Protein AF-A0A5N5SLP3-F1 (afdb_monomer)

Nearest PDB structures (foldseek):
  7sly-assembly1_A  TM=7.002E-01  e=1.272E-18  Homo sapiens
  4cyy-assembly1_A  TM=6.727E-01  e=1.001E-18  Homo sapiens
  9izl-assembly2_B  TM=6.687E-01  e=7.426E-19  Homo sapiens
  8jvs-assembly1_A-2  TM=3.246E-01  e=4.629E+00  synthetic construct

InterPro domains:
  IPR036526 Carbon-nitrogen hydrolase superfamily [G3DSA:3.60.110.10] (19-174)
  IPR036526 Carbon-nitrogen hydrolase superfamily [G3DSA:3.60.110.10] (175-281)
  IPR036526 Carbon-nitrogen hydrolase superfamily [SSF56317] (85-242)
  IPR040154 Biotinidase/VNN family [PTHR10609] (179-376)

Sequence (377 aa):
MAVKGNLLFILIICLVNYVVSIEAVNVVEETVTYVGAVIEYEPYNIWDDEGKGYGVLQKNIEAVSSAARIAKLQFFTYTTYVPDPSDLVVPCNTSEANPNIEGLKLLSCVAKQESIYLVVNLLEAHPCSEETISSAPWSEYKIYDEDVNCPDSGFYFHNTETVLDRTGAVIARSVSGNICFDIGFEDPAYNNVRNRGIKNVISSTAWVDYLPFNTADLTQDGWSRGLKVNLLISGYHLPEEAKMGSGIYRQQFDEPPVYVYDKDSGNVLLVAEVKTTIETTQRPQTAKHTKVKKIQDKRIHLNTEEEEEEERVHVVFHERLQDYTSSSLLSGDEGDIFTVDVCGVDNFCCNLKYQYTGNLTYMLIALKGQFEVGGRY

Secondary structure (DSSP, 8-state):
---------------------------EEEEEEEEEEEEEB----PPPTTSS-HHHHHHHHHHHHHHH-TT------S-B----GGGT--GGG-----GGGHHHHHHHHHHHHHT--EEEEEEEEEE-SHHHHHT-SSTGGGGPPPPTT--TTSEEEEEEEEEE-TTS-EEEEETTSS-GGGGGSIIIIIHHHHTT---EEEEEE----EETTB-HHHHHHHHHHHHT-EEEEEEB-BGGGTB--EEEE-SSTTS--EEE--TT--SEEEEEEEEEEEEESS------------PPPEEEE---S-----------EE--GGGSEEEEPPP-STT-EEEEEEE-GGG-EEEEEEE--SS---EEEE--S---SSS--

Radius of gyration: 26.66 Å; Cα contacts (8 Å, |Δi|>4): 725; chains: 1; bounding box: 86×68×76 Å

Foldseek 3Di:
DDDDDDDDDDDPPPPPPPPPPPPPLPWDKDKDKDKDKAKAAAFDPDADPVGDRFVRVQVRVQLVCLVLDVPDDTAGAQEAADDDLVVQDQLLPDPDPPRRCVSLNVQLVSLQVVLHKDKDWGWYWQFQAPVRLVSDDDPVSVPDDHDPPQDPVRTDIAGWIWIAGNNSTTNDTPSQACEACNLVDCPPNVCCCPVVVAAEHEYEHQAAAAPDQGQQANSQLVSCQVSLHWYFYYWYQDLVRRTDKGWTHASDPPDHIFMDDDNPQHMKMKMAMYMDIDTDSDDPDPDPCPPPPHDDIDIDRSDDDCDPDDPGHRDHHYDDCVQWFKDKDDADDAPDWDKDWTADPPRDIDIDIDGDDDDDIDMDTDDDDWDADPHTD

Solvent-accessible surface area (backbone atoms only — not comparable to full-atom values): 22088 Å² total; per-residue (Å²): 132,82,84,87,88,77,93,76,86,79,79,79,76,80,82,71,86,73,78,72,80,74,72,80,74,68,66,39,79,44,81,46,75,48,79,48,73,37,44,26,34,45,61,47,77,67,67,54,96,85,75,77,34,66,59,20,58,28,46,31,48,38,48,59,30,50,75,74,21,99,72,67,75,89,60,57,68,84,40,26,66,78,64,62,33,90,72,49,50,38,50,53,74,57,86,79,79,64,62,43,37,50,50,56,21,49,54,14,39,45,16,31,74,72,55,32,74,42,78,46,79,41,43,30,46,46,57,30,29,71,72,41,26,72,69,43,91,55,74,74,53,69,72,63,76,71,46,94,79,48,45,98,82,22,42,50,78,37,70,23,43,34,32,29,32,41,76,8,22,32,69,40,68,23,73,72,43,47,48,47,70,27,71,81,33,60,73,48,34,46,42,42,38,73,77,66,63,49,53,71,47,69,36,45,31,76,47,67,28,28,42,92,77,39,36,41,59,59,42,52,43,49,49,15,51,74,72,51,19,28,32,39,31,26,14,34,37,39,24,74,72,17,14,47,32,21,33,42,25,44,42,47,90,90,49,79,61,52,67,53,78,56,75,86,55,50,28,29,42,36,37,38,67,45,78,48,75,44,84,32,77,63,77,83,67,82,70,78,82,66,82,72,77,79,65,75,70,43,79,41,73,64,71,88,70,91,66,80,86,69,86,76,54,67,42,68,45,72,64,68,71,83,79,37,37,69,44,74,54,78,79,66,59,83,78,46,77,47,73,53,78,27,65,31,54,96,72,45,64,39,76,49,76,48,62,39,80,89,88,78,90,52,65,52,64,18,79,66,79,76,52,73,70,100,64,76,82

Structure (mmCIF, N/CA/C/O backbone):
data_AF-A0A5N5SLP3-F1
#
_entry.id   AF-A0A5N5SLP3-F1
#
loop_
_atom_site.group_PDB
_atom_site.id
_atom_site.type_symbol
_atom_site.label_atom_id
_atom_site.label_alt_id
_atom_site.label_comp_id
_atom_site.label_asym_id
_atom_site.label_entity_id
_atom_site.label_seq_id
_atom_site.pdbx_PDB_ins_code
_atom_site.Cartn_x
_atom_site.Cartn_y
_atom_site.Cartn_z
_atom_site.occupancy
_atom_site.B_iso_or_equiv
_atom_site.auth_seq_id
_atom_site.auth_comp_id
_atom_site.auth_asym_id
_atom_site.auth_atom_id
_atom_site.pdbx_PDB_model_num
ATOM 1 N N . MET A 1 1 ? 60.926 -23.860 32.525 1.00 28.72 1 MET A N 1
ATOM 2 C CA . MET A 1 1 ? 60.280 -25.195 32.479 1.00 28.72 1 MET A CA 1
ATOM 3 C C . MET A 1 1 ? 58.995 -25.129 33.292 1.00 28.72 1 MET A C 1
ATOM 5 O O . MET A 1 1 ? 59.047 -24.461 34.311 1.00 28.72 1 MET A O 1
ATOM 9 N N . ALA A 1 2 ? 57.915 -25.793 32.844 1.00 30.50 2 ALA A N 1
ATOM 10 C CA . ALA A 1 2 ? 56.568 -25.858 33.460 1.00 30.50 2 ALA A CA 1
ATOM 11 C C . ALA A 1 2 ? 55.883 -24.481 33.709 1.00 30.50 2 ALA A C 1
ATOM 13 O O . ALA A 1 2 ? 56.314 -23.710 34.552 1.00 30.50 2 ALA A O 1
ATOM 14 N N . VAL A 1 3 ? 54.917 -24.015 32.899 1.00 28.92 3 VAL A N 1
ATOM 15 C CA . VAL A 1 3 ? 53.513 -24.491 32.747 1.00 28.92 3 VAL A CA 1
ATOM 16 C C . VAL A 1 3 ? 52.740 -24.352 34.069 1.00 28.92 3 VAL A C 1
ATOM 18 O O . VAL A 1 3 ? 52.878 -25.174 34.963 1.00 28.92 3 VAL A O 1
ATOM 21 N N . LYS A 1 4 ? 52.082 -23.203 34.287 1.00 30.64 4 LYS A N 1
ATOM 22 C CA . LYS A 1 4 ? 50.626 -22.991 34.088 1.00 30.64 4 LYS A CA 1
ATOM 23 C C . LYS A 1 4 ? 49.744 -24.036 34.787 1.00 30.64 4 LYS A C 1
ATOM 25 O O . LYS A 1 4 ? 49.480 -25.095 34.230 1.00 30.64 4 LYS A O 1
ATOM 30 N N . GLY A 1 5 ? 49.172 -23.651 35.926 1.00 28.27 5 GLY A N 1
ATOM 31 C CA . GLY A 1 5 ? 47.859 -24.138 36.342 1.00 28.27 5 GLY A CA 1
ATOM 32 C C . GLY A 1 5 ? 46.793 -23.127 35.920 1.00 28.27 5 GLY A C 1
ATOM 33 O O . GLY A 1 5 ? 46.961 -21.937 36.166 1.00 28.27 5 GLY A O 1
ATOM 34 N N . ASN A 1 6 ? 45.722 -23.592 35.283 1.00 31.41 6 ASN A N 1
ATOM 35 C CA . ASN A 1 6 ? 44.429 -22.911 35.263 1.00 31.41 6 ASN A CA 1
ATOM 36 C C . ASN A 1 6 ? 43.346 -23.989 35.196 1.00 31.41 6 ASN A C 1
ATOM 38 O O . ASN A 1 6 ? 43.436 -24.915 34.389 1.00 31.41 6 ASN A O 1
ATOM 42 N N . LEU A 1 7 ? 42.364 -23.885 36.087 1.00 28.31 7 LEU A N 1
ATOM 43 C CA . LEU A 1 7 ? 41.260 -24.830 36.209 1.00 28.31 7 LEU A CA 1
ATOM 44 C C . LEU A 1 7 ? 40.373 -24.759 34.958 1.00 28.31 7 LEU A C 1
ATOM 46 O O . LEU A 1 7 ? 39.905 -23.680 34.603 1.00 28.31 7 LEU A O 1
ATOM 50 N N . LEU A 1 8 ? 40.087 -25.904 34.339 1.00 25.11 8 LEU A N 1
ATOM 51 C CA . LEU A 1 8 ? 39.000 -26.036 33.373 1.00 25.11 8 LEU A CA 1
ATOM 52 C C . LEU A 1 8 ? 38.146 -27.242 33.769 1.00 25.11 8 LEU A C 1
ATOM 54 O O . LEU A 1 8 ? 38.516 -28.389 33.523 1.00 25.11 8 LEU A O 1
ATOM 58 N N . PHE A 1 9 ? 37.009 -26.977 34.411 1.00 26.77 9 PHE A N 1
ATOM 59 C CA . PHE A 1 9 ? 35.979 -27.991 34.609 1.00 26.77 9 PHE A CA 1
ATOM 60 C C . PHE A 1 9 ? 35.301 -28.256 33.263 1.00 26.77 9 PHE A C 1
ATOM 62 O O . PHE A 1 9 ? 34.569 -27.410 32.753 1.00 26.77 9 PHE A O 1
ATOM 69 N N . ILE A 1 10 ? 35.543 -29.434 32.688 1.00 26.55 10 ILE A N 1
ATOM 70 C CA . ILE A 1 10 ? 34.776 -29.915 31.540 1.00 26.55 10 ILE A CA 1
ATOM 71 C C . ILE A 1 10 ? 33.402 -30.336 32.061 1.00 26.55 10 ILE A C 1
ATOM 73 O O . ILE A 1 10 ? 33.272 -31.351 32.747 1.00 26.55 10 ILE A O 1
ATOM 77 N N . LEU A 1 11 ? 32.378 -29.546 31.739 1.00 23.11 11 LEU A N 1
ATOM 78 C CA . LEU A 1 11 ? 30.991 -29.914 31.982 1.00 23.11 11 LEU A CA 1
ATOM 79 C C . LEU A 1 11 ? 30.617 -31.041 31.010 1.00 23.11 11 LEU A C 1
ATOM 81 O O . LEU A 1 11 ? 30.380 -30.803 29.826 1.00 23.11 11 LEU A O 1
ATOM 85 N N . ILE A 1 12 ? 30.592 -32.280 31.503 1.00 27.84 12 ILE A N 1
ATOM 86 C CA . ILE A 1 12 ? 30.100 -33.426 30.735 1.00 27.84 12 ILE A CA 1
ATOM 87 C C . ILE A 1 12 ? 28.585 -33.264 30.597 1.00 27.84 12 ILE A C 1
ATOM 89 O O . ILE A 1 12 ? 27.832 -33.541 31.529 1.00 27.84 12 ILE A O 1
ATOM 93 N N . ILE A 1 13 ? 28.139 -32.799 29.429 1.00 30.34 13 ILE A N 1
ATOM 94 C CA . ILE A 1 13 ? 26.721 -32.794 29.074 1.00 30.34 13 ILE A CA 1
ATOM 95 C C . ILE A 1 13 ? 26.278 -34.253 28.952 1.00 30.34 13 ILE A C 1
ATOM 97 O O . ILE A 1 13 ? 26.719 -34.976 28.056 1.00 30.34 13 ILE A O 1
ATOM 101 N N . CYS A 1 14 ? 25.397 -34.689 29.853 1.00 27.78 14 CYS A N 1
ATOM 102 C CA . CYS A 1 14 ? 24.702 -35.961 29.716 1.00 27.78 14 CYS A CA 1
ATOM 103 C C . CYS A 1 14 ? 23.853 -35.938 28.441 1.00 27.78 14 CYS A C 1
ATOM 105 O O . CYS A 1 14 ? 22.758 -35.374 28.429 1.00 27.78 14 CYS A O 1
ATOM 107 N N . LEU A 1 15 ? 24.341 -36.592 27.386 1.00 31.02 15 LEU A N 1
ATOM 108 C CA . LEU A 1 15 ? 23.548 -36.965 26.218 1.00 31.02 15 LEU A CA 1
ATOM 109 C C . LEU A 1 15 ? 22.507 -38.012 26.636 1.00 31.02 15 LEU A C 1
ATOM 111 O O . LEU A 1 15 ? 22.695 -39.218 26.475 1.00 31.02 15 LEU A O 1
ATOM 115 N N . VAL A 1 16 ? 21.400 -37.540 27.209 1.00 36.75 16 VAL A N 1
ATOM 116 C CA . VAL A 1 16 ? 20.191 -38.345 27.358 1.00 36.75 16 VAL A CA 1
ATOM 117 C C . VAL A 1 16 ? 19.650 -38.581 25.952 1.00 36.75 16 VAL A C 1
ATOM 119 O O . VAL A 1 16 ? 19.242 -37.637 25.280 1.00 36.75 16 VAL A O 1
ATOM 122 N N . ASN A 1 17 ? 19.657 -39.840 25.510 1.00 36.78 17 ASN A N 1
ATOM 123 C CA . ASN A 1 17 ? 19.089 -40.262 24.229 1.00 36.78 17 ASN A CA 1
ATOM 124 C C . ASN A 1 17 ? 17.556 -40.131 24.235 1.00 36.78 17 ASN A C 1
ATOM 126 O O . ASN A 1 17 ? 16.837 -41.128 24.275 1.00 36.78 17 ASN A O 1
ATOM 130 N N . TYR A 1 18 ? 17.051 -38.901 24.161 1.00 35.09 18 TYR A N 1
ATOM 131 C CA . TYR A 1 18 ? 15.711 -38.638 23.656 1.00 35.09 18 TYR A CA 1
ATOM 132 C C . TYR A 1 18 ? 15.788 -38.613 22.131 1.00 35.09 18 TYR A C 1
ATOM 134 O O . TYR A 1 18 ? 15.983 -37.569 21.510 1.00 35.09 18 TYR A O 1
ATOM 142 N N . VAL A 1 19 ? 15.636 -39.791 21.521 1.00 37.19 19 VAL A N 1
ATOM 143 C CA . VAL A 1 19 ? 15.261 -39.870 20.108 1.00 37.19 19 VAL A CA 1
ATOM 144 C C . VAL A 1 19 ? 13.811 -39.407 20.027 1.00 37.19 19 VAL A C 1
ATOM 146 O O . VAL A 1 19 ? 12.878 -40.203 20.111 1.00 37.19 19 VAL A O 1
ATOM 149 N N . VAL A 1 20 ? 13.621 -38.093 19.913 1.00 35.00 20 VAL A N 1
ATOM 150 C CA . VAL A 1 20 ? 12.373 -37.555 19.384 1.00 35.00 20 VAL A CA 1
ATOM 151 C C . VAL A 1 20 ? 12.306 -38.049 17.948 1.00 35.00 20 VAL A C 1
ATOM 153 O O . VAL A 1 20 ? 13.081 -37.607 17.100 1.00 35.00 20 VAL A O 1
ATOM 156 N N . SER A 1 21 ? 11.406 -38.993 17.682 1.00 36.91 21 SER A N 1
ATOM 157 C CA . SER A 1 21 ? 11.002 -39.300 16.316 1.00 36.91 21 SER A CA 1
ATOM 158 C C . SER A 1 21 ? 10.322 -38.057 15.759 1.00 36.91 21 SER A C 1
ATOM 160 O O . SER A 1 21 ? 9.119 -37.870 15.927 1.00 36.91 21 SER A O 1
ATOM 162 N N . ILE A 1 22 ? 11.109 -37.190 15.122 1.00 43.66 22 ILE A N 1
ATOM 163 C CA . ILE A 1 22 ? 10.586 -36.177 14.217 1.00 43.66 22 ILE A CA 1
ATOM 164 C C . ILE A 1 22 ? 10.045 -36.966 13.029 1.00 43.66 22 ILE A C 1
ATOM 166 O O . ILE A 1 22 ? 10.775 -37.283 12.088 1.00 43.66 22 ILE A O 1
ATOM 170 N N . GLU A 1 23 ? 8.772 -37.353 13.105 1.00 45.94 23 GLU A N 1
ATOM 171 C CA . GLU A 1 23 ? 8.042 -37.737 11.908 1.00 45.94 23 GLU A CA 1
ATOM 172 C C . GLU A 1 23 ? 8.144 -36.553 10.950 1.00 45.94 23 GLU A C 1
ATOM 174 O O . GLU A 1 23 ? 7.741 -35.437 11.281 1.00 45.94 23 GLU A O 1
ATOM 179 N N . ALA A 1 24 ? 8.744 -36.784 9.783 1.00 50.56 24 ALA A N 1
ATOM 180 C CA . ALA A 1 24 ? 8.789 -35.789 8.729 1.00 50.56 24 ALA A CA 1
ATOM 181 C C . ALA A 1 24 ? 7.351 -35.556 8.254 1.00 50.56 24 ALA A C 1
ATOM 183 O O . ALA A 1 24 ? 6.830 -36.286 7.405 1.00 50.56 24 ALA A O 1
ATOM 184 N N . VAL A 1 25 ? 6.691 -34.564 8.852 1.00 55.66 25 VAL A N 1
ATOM 185 C CA . VAL A 1 25 ? 5.395 -34.080 8.397 1.00 55.66 25 VAL A CA 1
ATOM 186 C C . VAL A 1 25 ? 5.626 -33.549 6.991 1.00 55.66 25 VAL A C 1
ATOM 188 O O . VAL A 1 25 ? 6.284 -32.529 6.807 1.00 55.66 25 VAL A O 1
ATOM 191 N N . ASN A 1 26 ? 5.142 -34.288 5.993 1.00 62.09 26 ASN A N 1
ATOM 192 C CA . ASN A 1 26 ? 5.226 -33.873 4.600 1.00 62.09 26 ASN A CA 1
ATOM 193 C C . ASN A 1 26 ? 4.318 -32.655 4.413 1.00 62.09 26 ASN A C 1
ATOM 195 O O . ASN A 1 26 ? 3.126 -32.809 4.146 1.00 62.09 26 ASN A O 1
ATOM 199 N N . VAL A 1 27 ? 4.887 -31.464 4.591 1.00 65.06 27 VAL A N 1
ATOM 200 C CA . VAL A 1 27 ? 4.259 -30.205 4.204 1.00 65.06 27 VAL A CA 1
ATOM 201 C C . VAL A 1 27 ? 4.141 -30.203 2.685 1.00 65.06 27 VAL A C 1
ATOM 203 O O . VAL A 1 27 ? 5.117 -30.448 1.974 1.00 65.06 27 VAL A O 1
ATOM 206 N N . VAL A 1 28 ? 2.931 -29.970 2.192 1.00 73.19 28 VAL A N 1
ATOM 207 C CA . VAL A 1 28 ? 2.634 -29.829 0.768 1.00 73.19 28 VAL A CA 1
ATOM 208 C C . VAL A 1 28 ? 2.159 -28.400 0.539 1.00 73.19 28 VAL A C 1
ATOM 210 O O . VAL A 1 28 ? 1.346 -27.892 1.308 1.00 73.19 28 VAL A O 1
ATOM 213 N N . GLU A 1 29 ? 2.655 -27.748 -0.511 1.00 76.25 29 GLU A N 1
ATOM 214 C CA . GLU A 1 29 ? 2.091 -26.477 -0.965 1.00 76.25 29 GLU A CA 1
ATOM 215 C C . GLU A 1 29 ? 0.786 -26.744 -1.726 1.00 76.25 29 GLU A C 1
ATOM 217 O O . GLU A 1 29 ? 0.772 -27.453 -2.737 1.00 76.25 29 GLU A O 1
ATOM 222 N N . GLU A 1 30 ? -0.318 -26.169 -1.254 1.00 81.94 30 GLU A N 1
ATOM 223 C CA . GLU A 1 30 ? -1.600 -26.169 -1.957 1.00 81.94 30 GLU A CA 1
ATOM 224 C C . GLU A 1 30 ? -1.844 -24.792 -2.585 1.00 81.94 30 GLU A C 1
ATOM 226 O O . GLU A 1 30 ? -1.810 -23.766 -1.903 1.00 81.94 30 GLU A O 1
ATOM 231 N N . THR A 1 31 ? -2.101 -24.758 -3.895 1.00 83.31 31 THR A N 1
ATOM 232 C CA . THR A 1 31 ? -2.515 -23.526 -4.577 1.00 83.31 31 THR A CA 1
ATOM 233 C C . THR A 1 31 ? -3.983 -23.253 -4.284 1.00 83.31 31 THR A C 1
ATOM 235 O O . THR A 1 31 ? -4.864 -23.973 -4.757 1.00 83.31 31 THR A O 1
ATOM 238 N N . VAL A 1 32 ? -4.243 -22.169 -3.563 1.00 86.75 32 VAL A N 1
ATOM 239 C CA . VAL A 1 32 ? -5.585 -21.663 -3.271 1.00 86.75 32 VAL A CA 1
ATOM 240 C C . VAL A 1 32 ? -5.855 -20.370 -4.034 1.00 86.75 32 VAL A C 1
ATOM 242 O O . VAL A 1 32 ? -4.977 -19.777 -4.667 1.00 86.75 32 VAL A O 1
ATOM 245 N N . THR A 1 33 ? -7.111 -19.941 -4.034 1.00 87.62 33 THR A N 1
ATOM 246 C CA . THR A 1 33 ? -7.562 -18.760 -4.770 1.00 87.62 33 THR A CA 1
ATOM 247 C C . THR A 1 33 ? -8.527 -17.962 -3.909 1.00 87.62 33 THR A C 1
ATOM 249 O O . THR A 1 33 ? -9.434 -18.533 -3.301 1.00 87.62 33 THR A O 1
ATOM 252 N N . TYR A 1 34 ? -8.330 -16.649 -3.860 1.00 88.19 34 TYR A N 1
ATOM 253 C CA . TYR A 1 34 ? -9.206 -15.703 -3.179 1.00 88.19 34 TYR A CA 1
ATOM 254 C C . TYR A 1 34 ? -9.589 -14.558 -4.121 1.00 88.19 34 TYR A C 1
ATOM 256 O O . TYR A 1 34 ? -9.006 -14.391 -5.191 1.00 88.19 34 TYR A O 1
ATOM 264 N N . VAL A 1 35 ? -10.597 -13.778 -3.734 1.00 88.88 35 VAL A N 1
ATOM 265 C CA . VAL A 1 35 ? -10.960 -12.542 -4.434 1.00 88.88 35 VAL A CA 1
ATOM 266 C C . VAL A 1 35 ? -10.339 -11.388 -3.664 1.00 88.88 35 VAL A C 1
ATOM 268 O O . VAL A 1 35 ? -10.653 -11.198 -2.490 1.00 88.88 35 VAL A O 1
ATOM 271 N N . GLY A 1 36 ? -9.433 -10.667 -4.313 1.00 89.44 36 GLY A N 1
ATOM 272 C CA . GLY A 1 36 ? -8.880 -9.417 -3.814 1.00 89.44 36 GLY A CA 1
ATOM 273 C C . GLY A 1 36 ? -9.710 -8.236 -4.300 1.00 89.44 36 GLY A C 1
ATOM 274 O O . GLY A 1 36 ? -10.233 -8.261 -5.418 1.00 89.44 36 GLY A O 1
ATOM 275 N N . ALA A 1 37 ? -9.800 -7.199 -3.477 1.00 89.31 37 ALA A N 1
ATOM 276 C CA . ALA A 1 37 ? -10.299 -5.899 -3.888 1.00 89.31 37 ALA A CA 1
ATOM 277 C C . ALA A 1 37 ? -9.436 -4.797 -3.266 1.00 89.31 37 ALA A C 1
ATOM 279 O O . ALA A 1 37 ? -8.998 -4.942 -2.125 1.00 89.31 37 ALA A O 1
ATOM 280 N N . VAL A 1 38 ? -9.197 -3.725 -4.017 1.00 91.12 38 VAL A N 1
ATOM 281 C CA . VAL A 1 38 ? -8.543 -2.497 -3.537 1.00 91.12 38 VAL A CA 1
ATOM 282 C C . VAL A 1 38 ? -9.297 -1.294 -4.084 1.00 91.12 38 VAL A C 1
ATOM 284 O O . VAL A 1 38 ? -9.916 -1.383 -5.147 1.00 91.12 38 VAL A O 1
ATOM 287 N N . ILE A 1 39 ? -9.257 -0.187 -3.354 1.00 86.94 39 ILE A N 1
ATOM 288 C CA . ILE A 1 39 ? -9.875 1.073 -3.753 1.00 86.94 39 ILE A CA 1
ATOM 289 C C . ILE A 1 39 ? -8.776 2.104 -4.033 1.00 86.94 39 ILE A C 1
ATOM 291 O O . ILE A 1 39 ? -7.888 2.299 -3.207 1.00 86.94 39 ILE A O 1
ATOM 295 N N . GLU A 1 40 ? -8.833 2.733 -5.200 1.00 88.12 40 GLU A N 1
ATOM 296 C CA . GLU A 1 40 ? -8.302 4.082 -5.390 1.00 88.12 40 GLU A CA 1
ATOM 297 C C . GLU A 1 40 ? -9.395 5.044 -4.939 1.00 88.12 40 GLU A C 1
ATOM 299 O O . GLU A 1 40 ? -10.540 4.888 -5.375 1.00 88.12 40 GLU A O 1
ATOM 304 N N . TYR A 1 41 ? -9.097 5.974 -4.035 1.00 80.56 41 TYR A N 1
ATOM 305 C CA . TYR A 1 41 ? -10.102 6.925 -3.564 1.00 80.56 41 TYR A CA 1
ATOM 306 C C . TYR A 1 41 ? -9.567 8.343 -3.529 1.00 80.56 41 TYR A C 1
ATOM 308 O O . TYR A 1 41 ? -8.434 8.583 -3.123 1.00 80.56 41 TYR A O 1
ATOM 316 N N . GLU A 1 42 ? -10.419 9.283 -3.907 1.00 78.69 42 GLU A N 1
ATOM 317 C CA . GLU A 1 42 ? -10.131 10.706 -3.855 1.00 78.69 42 GLU A CA 1
ATOM 318 C C . GLU A 1 42 ? -10.353 11.213 -2.426 1.00 78.69 42 GLU A C 1
ATOM 320 O O . GLU A 1 42 ? -11.492 11.217 -1.943 1.00 78.69 42 GLU A O 1
ATOM 325 N N . PRO A 1 43 ? -9.289 11.592 -1.695 1.00 70.38 43 PRO A N 1
ATOM 326 C CA . PRO A 1 43 ? -9.435 12.092 -0.349 1.00 70.38 43 PRO A CA 1
ATOM 327 C C . PRO A 1 43 ? -9.895 13.552 -0.404 1.00 70.38 43 PRO A C 1
ATOM 329 O O . PRO A 1 43 ? -9.155 14.453 -0.797 1.00 70.38 43 PRO A O 1
ATOM 332 N N . TYR A 1 44 ? -11.101 13.808 0.082 1.00 62.56 44 TYR A N 1
ATOM 333 C CA . TYR A 1 44 ? -11.537 15.147 0.430 1.00 62.56 44 TYR A CA 1
ATOM 334 C C . TYR A 1 44 ? -10.563 15.767 1.438 1.00 62.56 44 TYR A C 1
ATOM 336 O O . TYR A 1 44 ? -10.418 15.302 2.568 1.00 62.56 44 TYR A O 1
ATOM 344 N N . ASN A 1 45 ? -9.892 16.832 1.014 1.00 53.34 45 ASN A N 1
ATOM 345 C CA . ASN A 1 45 ? -8.797 17.492 1.724 1.00 53.34 45 ASN A CA 1
ATOM 346 C C . ASN A 1 45 ? -9.138 18.939 2.138 1.00 53.34 45 ASN A C 1
ATOM 348 O O . ASN A 1 45 ? -8.265 19.657 2.623 1.00 53.34 45 ASN A O 1
ATOM 352 N N . ILE A 1 46 ? -10.394 19.375 1.970 1.00 52.09 46 ILE A N 1
ATOM 353 C CA . ILE A 1 46 ? -10.833 20.735 2.312 1.00 52.09 46 ILE A CA 1
ATOM 354 C C . ILE A 1 46 ? -11.026 20.866 3.829 1.00 52.09 46 ILE A C 1
ATOM 356 O O . ILE A 1 46 ? -11.899 20.229 4.424 1.00 52.09 46 ILE A O 1
ATOM 360 N N . TRP A 1 47 ? -10.235 21.752 4.430 1.00 48.00 47 TRP A N 1
ATOM 361 C CA . TRP A 1 47 ? -10.342 22.173 5.826 1.00 48.00 47 TRP A CA 1
ATOM 362 C C . TRP A 1 47 ? -11.254 23.402 5.913 1.00 48.00 47 TRP A C 1
ATOM 364 O O . TRP A 1 47 ? -11.009 24.387 5.220 1.00 48.00 47 TRP A O 1
ATOM 374 N N . ASP A 1 48 ? -12.301 23.351 6.739 1.00 45.28 48 ASP A N 1
ATOM 375 C CA . ASP A 1 48 ? -13.172 24.505 6.989 1.00 45.28 48 ASP A CA 1
ATOM 376 C C . ASP A 1 48 ? -12.637 25.424 8.104 1.00 45.28 48 ASP A C 1
ATOM 378 O O . ASP A 1 48 ? -11.803 25.040 8.931 1.00 45.28 48 ASP A O 1
ATOM 382 N N . ASP A 1 49 ? -13.139 26.663 8.128 1.00 44.34 49 ASP A N 1
ATOM 383 C CA . ASP A 1 49 ? -12.708 27.719 9.055 1.00 44.34 49 ASP A CA 1
ATOM 384 C C . ASP A 1 49 ? -13.082 27.456 10.533 1.00 44.34 49 ASP A C 1
ATOM 386 O O . ASP A 1 49 ? -12.683 28.221 11.413 1.00 44.34 49 ASP A O 1
ATOM 390 N N . GLU A 1 50 ? -13.796 26.364 10.851 1.00 51.47 50 GLU A N 1
ATOM 391 C CA . GLU A 1 50 ? -13.963 25.894 12.238 1.00 51.47 50 GLU A CA 1
ATOM 392 C C . GLU A 1 50 ? -12.782 25.027 12.723 1.00 51.47 50 GLU A C 1
ATOM 394 O O . GLU A 1 50 ? -12.771 24.547 13.863 1.00 51.47 50 GLU A O 1
ATOM 399 N N . GLY A 1 51 ? -11.733 24.894 11.899 1.00 45.97 51 GLY A N 1
ATOM 400 C CA . GLY A 1 51 ? -10.357 24.661 12.352 1.00 45.97 51 GLY A CA 1
ATOM 401 C C . GLY A 1 51 ? -10.093 23.278 12.938 1.00 45.97 51 GLY A C 1
ATOM 402 O O . GLY A 1 51 ? -9.139 23.097 13.695 1.00 45.97 51 GLY A O 1
ATOM 403 N N . LYS A 1 52 ? -10.955 22.308 12.627 1.00 47.47 52 LYS A N 1
ATOM 404 C CA . LYS A 1 52 ? -10.827 20.921 13.095 1.00 47.47 52 LYS A CA 1
ATOM 405 C C . LYS A 1 52 ? -10.675 19.941 11.930 1.00 47.47 52 LYS A C 1
ATOM 407 O O . LYS A 1 52 ? -9.884 19.014 12.054 1.00 47.47 52 LYS A O 1
ATOM 412 N N . GLY A 1 53 ? -11.352 20.183 10.799 1.00 46.41 53 GLY A N 1
ATOM 413 C CA . GLY A 1 53 ? -11.237 19.379 9.572 1.00 46.41 53 GLY A CA 1
ATOM 414 C C . GLY A 1 53 ? -12.285 18.272 9.402 1.00 46.41 53 GLY A C 1
ATOM 415 O O . GLY A 1 53 ? -12.036 17.318 8.671 1.00 46.41 53 GLY A O 1
ATOM 416 N N . TYR A 1 54 ? -13.438 18.335 10.083 1.00 45.78 54 TYR A N 1
ATOM 417 C CA . TYR A 1 54 ? -14.312 17.161 10.274 1.00 45.78 54 TYR A CA 1
ATOM 418 C C . TYR A 1 54 ? -14.815 16.545 8.958 1.00 45.78 54 TYR A C 1
ATOM 420 O O . TYR A 1 54 ? -14.988 15.328 8.881 1.00 45.78 54 TYR A O 1
ATOM 428 N N . GLY A 1 55 ? -14.983 17.365 7.915 1.00 45.22 55 GLY A N 1
ATOM 429 C CA . GLY A 1 55 ? -15.367 16.909 6.580 1.00 45.22 55 GLY A CA 1
ATOM 430 C C . GLY A 1 55 ? -14.338 16.003 5.890 1.00 45.22 55 GLY A C 1
ATOM 431 O O . GLY A 1 55 ? -14.753 15.154 5.107 1.00 45.22 55 GLY A O 1
ATOM 432 N N . VAL A 1 56 ? -13.035 16.137 6.194 1.00 49.56 56 VAL A N 1
ATOM 433 C CA . VAL A 1 56 ? -11.919 15.360 5.602 1.00 49.56 56 VAL A CA 1
ATOM 434 C C . VAL A 1 56 ? -12.152 13.869 5.783 1.00 49.56 56 VAL A C 1
ATOM 436 O O . VAL A 1 56 ? -12.409 13.144 4.823 1.00 49.56 56 VAL A O 1
ATOM 439 N N . LEU A 1 57 ? -12.162 13.402 7.032 1.00 49.84 57 LEU A N 1
ATOM 440 C CA . LEU A 1 57 ? -12.380 11.985 7.288 1.00 49.84 57 LEU A CA 1
ATOM 441 C C . LEU A 1 57 ? -13.815 11.559 6.957 1.00 49.84 57 LEU A C 1
ATOM 443 O O . LEU A 1 57 ? -13.993 10.449 6.465 1.00 49.84 57 LEU A O 1
ATOM 447 N N . GLN A 1 58 ? -14.821 12.422 7.166 1.00 49.97 58 GLN A N 1
ATOM 448 C CA . GLN A 1 58 ? -16.209 12.099 6.824 1.00 49.97 58 GLN A CA 1
ATOM 449 C C . GLN A 1 58 ? -16.331 11.718 5.342 1.00 49.97 58 GLN A C 1
ATOM 451 O O . GLN A 1 58 ? -16.835 10.639 5.042 1.00 49.97 58 GLN A O 1
ATOM 456 N N . LYS A 1 59 ? -15.835 12.551 4.420 1.00 53.66 59 LYS A N 1
ATOM 457 C CA . LYS A 1 59 ? -15.948 12.300 2.978 1.00 53.66 59 LYS A CA 1
ATOM 458 C C . LYS A 1 59 ? -15.005 11.193 2.486 1.00 53.66 59 LYS A C 1
ATOM 460 O O . LYS A 1 59 ? -15.399 10.414 1.623 1.00 53.66 59 LYS A O 1
ATOM 465 N N . ASN A 1 60 ? -13.831 11.021 3.099 1.00 56.47 60 ASN A N 1
ATOM 466 C CA . ASN A 1 60 ? -12.920 9.905 2.788 1.00 56.47 60 ASN A CA 1
ATOM 467 C C . ASN A 1 60 ? -13.524 8.560 3.205 1.00 56.47 60 ASN A C 1
ATOM 469 O O . ASN A 1 60 ? -13.546 7.602 2.431 1.00 56.47 60 ASN A O 1
ATOM 473 N N . ILE A 1 61 ? -14.089 8.505 4.415 1.00 51.72 61 ILE A N 1
ATOM 474 C CA . ILE A 1 61 ? -14.875 7.361 4.868 1.00 51.72 61 ILE A CA 1
ATOM 475 C C . ILE A 1 61 ? -16.141 7.231 4.025 1.00 51.72 61 ILE A C 1
ATOM 477 O O . ILE A 1 61 ? -16.513 6.102 3.759 1.00 51.72 61 ILE A O 1
ATOM 481 N N . GLU A 1 62 ? -16.786 8.291 3.534 1.00 52.94 62 GLU A N 1
ATOM 482 C CA . GLU A 1 62 ? -17.907 8.172 2.589 1.00 52.94 62 GLU A CA 1
ATOM 483 C C . GLU A 1 62 ? -17.482 7.623 1.218 1.00 52.94 62 GLU A C 1
ATOM 485 O O . GLU A 1 62 ? -18.311 6.964 0.597 1.00 52.94 62 GLU A O 1
ATOM 490 N N . ALA A 1 63 ? -16.242 7.807 0.752 1.00 56.69 63 ALA A N 1
ATOM 491 C CA . ALA A 1 63 ? -15.717 7.168 -0.461 1.00 56.69 63 ALA A CA 1
ATOM 492 C C . ALA A 1 63 ? -15.431 5.672 -0.230 1.00 56.69 63 ALA A C 1
ATOM 494 O O . ALA A 1 63 ? -16.032 4.812 -0.883 1.00 56.69 63 ALA A O 1
ATOM 495 N N . VAL A 1 64 ? -14.629 5.345 0.793 1.00 55.41 64 VAL A N 1
ATOM 496 C CA . VAL A 1 64 ? -14.351 3.956 1.220 1.00 55.41 64 VAL A CA 1
ATOM 497 C C . VAL A 1 64 ? -15.646 3.223 1.598 1.00 55.41 64 VAL A C 1
ATOM 499 O O . VAL A 1 64 ? -15.832 2.052 1.270 1.00 55.41 64 VAL A O 1
ATOM 502 N N . SER A 1 65 ? -16.605 3.923 2.204 1.00 47.81 65 SER A N 1
ATOM 503 C CA . SER A 1 65 ? -17.942 3.412 2.515 1.00 47.81 65 SER A CA 1
ATOM 504 C C . SER A 1 65 ? -18.887 3.440 1.323 1.00 47.81 65 SER A C 1
ATOM 506 O O . SER A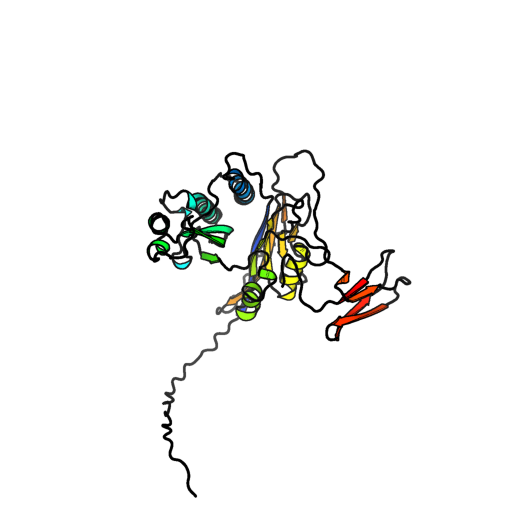 1 65 ? -19.826 2.670 1.344 1.00 47.81 65 SER A O 1
ATOM 508 N N . SER A 1 66 ? -18.701 4.235 0.268 1.00 51.03 66 SER A N 1
ATOM 509 C CA . SER A 1 66 ? -19.491 4.051 -0.965 1.00 51.03 66 SER A CA 1
ATOM 510 C C . SER A 1 66 ? -19.116 2.727 -1.624 1.00 51.03 66 SER A C 1
ATOM 512 O O . SER A 1 66 ? -19.998 1.974 -2.033 1.00 51.03 66 SER A O 1
ATOM 514 N N . ALA A 1 67 ? -17.822 2.391 -1.620 1.00 50.28 67 ALA A N 1
ATOM 515 C CA . ALA A 1 67 ? -17.329 1.084 -2.046 1.00 50.28 67 ALA A CA 1
ATOM 516 C C . ALA A 1 67 ? -17.804 -0.055 -1.127 1.00 50.28 67 ALA A C 1
ATOM 518 O O . ALA A 1 67 ? -18.298 -1.076 -1.604 1.00 50.28 67 ALA A O 1
ATOM 519 N N . ALA A 1 68 ? -17.689 0.116 0.194 1.00 39.78 68 ALA A N 1
ATOM 520 C CA . ALA A 1 68 ? -18.041 -0.915 1.177 1.00 39.78 68 ALA A CA 1
ATOM 521 C C . ALA A 1 68 ? -19.540 -0.948 1.536 1.00 39.78 68 ALA A C 1
ATOM 523 O O . ALA A 1 68 ? -20.004 -1.788 2.315 1.00 39.78 68 ALA A O 1
ATOM 524 N N . ARG A 1 69 ? -20.316 0.005 1.018 1.00 42.94 69 ARG A N 1
ATOM 525 C CA . ARG A 1 69 ? -21.730 0.181 1.325 1.00 42.94 69 ARG A CA 1
ATOM 526 C C . ARG A 1 69 ? -22.487 0.714 0.105 1.00 42.94 69 ARG A C 1
ATOM 528 O O . ARG A 1 69 ? -22.976 1.844 0.070 1.00 42.94 69 ARG A O 1
ATOM 535 N N . ILE A 1 70 ? -22.915 -0.254 -0.695 1.00 49.00 70 ILE A N 1
ATOM 536 C CA . ILE A 1 70 ? -24.274 -0.347 -1.273 1.00 49.00 70 ILE A CA 1
ATOM 537 C C . ILE A 1 70 ? -25.364 -0.407 -0.140 1.00 49.00 70 ILE A C 1
ATOM 539 O O . ILE A 1 70 ? -26.408 -1.040 -0.247 1.00 49.00 70 ILE A O 1
A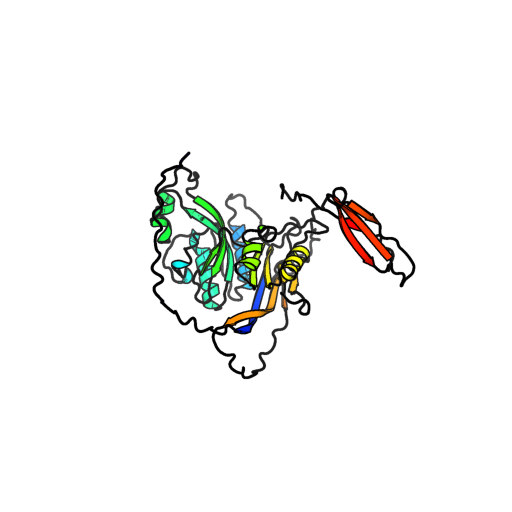TOM 543 N N . ALA A 1 71 ? -25.102 0.269 0.990 1.00 31.11 71 ALA A N 1
ATOM 544 C CA . ALA A 1 71 ? -25.769 0.217 2.294 1.00 31.11 71 ALA A CA 1
ATOM 545 C C . ALA A 1 71 ? -25.411 1.445 3.199 1.00 31.11 71 ALA A C 1
ATOM 547 O O . ALA A 1 71 ? -25.394 1.297 4.420 1.00 31.11 71 ALA A O 1
ATOM 548 N N . LYS A 1 72 ? -25.001 2.588 2.588 1.00 34.50 72 LYS A N 1
ATOM 549 C CA . LYS A 1 72 ? -24.301 3.801 3.124 1.00 34.50 72 LYS A CA 1
ATOM 550 C C . LYS A 1 72 ? -24.503 4.222 4.597 1.00 34.50 72 LYS A C 1
ATOM 552 O O . LYS A 1 72 ? -25.603 4.173 5.134 1.00 34.50 72 LYS A O 1
ATOM 557 N N . LEU A 1 73 ? -23.432 4.784 5.182 1.00 35.50 73 LEU A N 1
ATOM 558 C CA . LEU A 1 73 ? -23.398 5.450 6.496 1.00 35.50 73 LEU A CA 1
ATOM 559 C C . LEU A 1 73 ? -22.429 6.658 6.555 1.00 35.50 73 LEU A C 1
ATOM 561 O O . LEU A 1 73 ? -21.763 6.948 5.566 1.00 35.50 73 LEU A O 1
ATOM 565 N N . GLN A 1 74 ? -22.394 7.355 7.703 1.00 30.36 74 GLN A N 1
ATOM 566 C CA . GLN A 1 74 ? -21.840 8.705 7.912 1.00 30.36 74 GLN A CA 1
ATOM 567 C C . GLN A 1 74 ? -21.193 8.804 9.315 1.00 30.36 74 GLN A C 1
ATOM 569 O O . GLN A 1 74 ? -21.851 8.411 10.278 1.00 30.36 74 GLN A O 1
ATOM 574 N N . PHE A 1 75 ? -19.944 9.287 9.456 1.00 35.56 75 PHE A N 1
ATOM 575 C CA . PHE A 1 75 ? -19.193 9.297 10.739 1.00 35.56 75 PHE A CA 1
ATOM 576 C C . PHE A 1 75 ? -18.226 10.488 10.921 1.00 35.56 75 PHE A C 1
ATOM 578 O O . PHE A 1 75 ? -17.869 11.164 9.961 1.00 35.56 75 PHE A O 1
ATOM 585 N N . PHE A 1 76 ? -17.789 10.700 12.172 1.00 29.83 76 PHE A N 1
ATOM 586 C CA . PHE A 1 76 ? -16.842 11.728 12.643 1.00 29.83 76 PHE A CA 1
ATOM 587 C C . PHE A 1 76 ? -15.630 11.098 13.385 1.00 29.83 76 PHE A C 1
ATOM 589 O O . PHE A 1 76 ? -15.641 9.904 13.664 1.00 29.83 76 PHE A O 1
ATOM 596 N N . THR A 1 77 ? -14.661 11.959 13.754 1.00 36.03 77 THR A N 1
ATOM 597 C CA . THR A 1 77 ? -13.416 11.794 14.563 1.00 36.03 77 THR A CA 1
ATOM 598 C C . THR A 1 77 ? -12.153 11.264 13.867 1.00 36.03 77 THR A C 1
ATOM 600 O O . THR A 1 77 ? -12.095 10.115 13.454 1.00 36.03 77 THR A O 1
ATOM 603 N N . TYR A 1 78 ? -11.116 12.114 13.831 1.00 51.69 78 TYR A N 1
ATOM 604 C CA . TYR A 1 78 ? -9.833 11.963 13.113 1.00 51.69 78 TYR A CA 1
ATOM 605 C C . TYR A 1 78 ? -8.943 10.809 13.543 1.00 51.69 78 TYR A C 1
ATOM 607 O O . TYR A 1 78 ? -8.140 10.329 12.749 1.00 51.69 78 TYR A O 1
ATOM 615 N N . THR A 1 79 ? -9.018 10.453 14.819 1.00 65.06 79 THR A N 1
ATOM 616 C CA . THR A 1 79 ? -8.115 9.506 15.455 1.00 65.06 79 THR A CA 1
ATOM 617 C C . THR A 1 79 ? -8.917 8.507 16.261 1.00 65.06 79 THR A C 1
ATOM 619 O O . THR A 1 79 ? -9.994 8.830 16.767 1.00 65.06 79 THR A O 1
ATOM 622 N N . THR A 1 80 ? -8.404 7.284 16.364 1.00 80.88 80 THR A N 1
ATOM 623 C CA . THR A 1 80 ? -9.110 6.182 17.022 1.00 80.88 80 THR A CA 1
ATOM 624 C C . THR A 1 80 ? -8.193 5.381 17.930 1.00 80.88 80 THR A C 1
ATOM 626 O O . THR A 1 80 ? -6.990 5.285 17.703 1.00 80.88 80 THR A O 1
ATOM 629 N N . TYR A 1 81 ? -8.788 4.765 18.946 1.00 85.81 81 TYR A N 1
ATOM 630 C CA . TYR A 1 81 ? -8.137 3.751 19.767 1.00 85.81 81 TYR A CA 1
ATOM 631 C C . TYR A 1 81 ? -8.221 2.401 19.047 1.00 85.81 81 TYR A C 1
ATOM 633 O O . TYR A 1 81 ? -9.324 1.864 18.888 1.00 85.81 81 TYR A O 1
ATOM 641 N N . VAL A 1 82 ? -7.091 1.845 18.610 1.00 89.31 82 VAL A N 1
ATOM 642 C CA . VAL A 1 82 ? -7.046 0.524 17.964 1.00 89.31 82 VAL A CA 1
ATOM 643 C C . VAL A 1 82 ? -6.702 -0.520 19.030 1.00 89.31 82 VAL A C 1
ATOM 645 O O . VAL A 1 82 ? -5.608 -0.446 19.578 1.00 89.31 82 VAL A O 1
ATOM 648 N N . PRO A 1 83 ? -7.600 -1.470 19.356 1.00 92.00 83 PRO A N 1
ATOM 649 C CA . PRO A 1 83 ? -7.351 -2.450 20.409 1.00 92.00 83 PRO A CA 1
ATOM 650 C C . PRO A 1 83 ? -6.229 -3.425 20.038 1.00 92.00 83 PRO A C 1
ATOM 652 O O . PRO A 1 83 ? -5.998 -3.690 18.852 1.00 92.00 83 PRO A O 1
ATOM 655 N N . ASP A 1 84 ? -5.586 -4.025 21.041 1.00 90.12 84 ASP A N 1
ATOM 656 C CA . ASP A 1 84 ? -4.610 -5.082 20.809 1.00 90.12 84 ASP A CA 1
ATOM 657 C C . ASP A 1 84 ? -5.259 -6.284 20.093 1.00 90.12 84 ASP A C 1
ATOM 659 O O . ASP A 1 84 ? -6.288 -6.802 20.547 1.00 90.12 84 ASP A O 1
ATOM 663 N N . PRO A 1 85 ? -4.662 -6.781 18.995 1.00 91.44 85 PRO A N 1
ATOM 664 C CA . PRO A 1 85 ? -5.171 -7.946 18.274 1.00 91.44 85 PRO A CA 1
ATOM 665 C C . PRO A 1 85 ? -5.325 -9.210 19.129 1.00 91.44 85 PRO A C 1
ATOM 667 O O . PRO A 1 85 ? -6.140 -10.072 18.802 1.00 91.44 85 PRO A O 1
ATOM 670 N N . SER A 1 86 ? -4.560 -9.339 20.218 1.00 90.38 86 SER A N 1
ATOM 671 C CA . SER A 1 86 ? -4.612 -10.492 21.126 1.00 90.38 86 SER A CA 1
ATOM 672 C C . SER A 1 86 ? -5.927 -10.571 21.905 1.00 90.38 86 SER A C 1
ATOM 674 O O . SER A 1 86 ? -6.372 -11.672 22.234 1.00 90.38 86 SER A O 1
ATOM 676 N N . ASP A 1 87 ? -6.568 -9.426 22.160 1.00 91.62 87 ASP A N 1
ATOM 677 C CA . ASP A 1 87 ? -7.859 -9.344 22.852 1.00 91.62 87 ASP A CA 1
ATOM 678 C C . ASP A 1 87 ? -9.038 -9.710 21.922 1.00 91.62 87 ASP A C 1
ATOM 680 O O . ASP A 1 87 ? -10.156 -9.922 22.399 1.00 91.62 87 ASP A O 1
ATOM 684 N N . LEU A 1 88 ? -8.805 -9.801 20.599 1.00 92.69 88 LEU A N 1
ATOM 685 C CA . LEU A 1 88 ? -9.801 -10.124 19.561 1.00 92.69 88 LEU A CA 1
ATOM 686 C C . LEU A 1 88 ? -11.101 -9.310 19.696 1.00 92.69 88 LEU A C 1
ATOM 688 O O . LEU A 1 88 ? -12.210 -9.800 19.451 1.00 92.69 88 LEU A O 1
ATOM 692 N N . VAL A 1 89 ? -10.965 -8.045 20.104 1.00 94.75 89 VAL A N 1
ATOM 693 C CA . VAL A 1 89 ? -12.087 -7.126 20.299 1.00 94.75 89 VAL A CA 1
ATOM 694 C C . VAL A 1 89 ? -12.868 -7.005 18.994 1.00 94.75 89 VAL A C 1
ATOM 696 O O . VAL A 1 89 ? -12.287 -6.801 17.930 1.00 94.75 89 VAL A O 1
ATOM 699 N N . VAL A 1 90 ? -14.199 -7.079 19.088 1.00 96.38 90 VAL A N 1
ATOM 700 C CA . VAL A 1 90 ? -15.133 -6.781 17.991 1.00 96.38 90 VAL A CA 1
ATOM 701 C C . VAL A 1 90 ? -15.794 -5.428 18.279 1.00 96.38 90 VAL A C 1
ATOM 703 O O . VAL A 1 90 ? -16.821 -5.404 18.968 1.00 96.38 90 VAL A O 1
ATOM 706 N N . PRO A 1 91 ? -15.253 -4.297 17.779 1.00 94.44 91 PRO A N 1
ATOM 707 C CA . PRO A 1 91 ? -15.809 -2.966 18.026 1.00 94.44 91 PRO A CA 1
ATOM 708 C C . PRO A 1 91 ? -17.306 -2.858 17.711 1.00 94.44 91 PRO A C 1
ATOM 710 O O . PRO A 1 91 ? -18.042 -2.259 18.483 1.00 94.44 91 PRO A O 1
ATOM 713 N N . CYS A 1 92 ? -17.807 -3.530 16.669 1.00 93.81 92 CYS A N 1
ATOM 714 C CA . CYS A 1 92 ? -19.236 -3.553 16.331 1.00 93.81 92 CYS A CA 1
ATOM 715 C C . CYS A 1 92 ? -20.163 -4.057 17.460 1.00 93.81 92 CYS A C 1
ATOM 717 O O . CYS A 1 92 ? -21.352 -3.746 17.474 1.00 93.81 92 CYS A O 1
ATOM 719 N N . ASN A 1 93 ? -19.647 -4.863 18.394 1.00 94.81 93 ASN A N 1
ATOM 720 C CA . ASN A 1 93 ? -20.429 -5.429 19.496 1.00 94.81 93 ASN A CA 1
ATOM 721 C C . ASN A 1 93 ? -20.337 -4.603 20.794 1.00 94.81 93 ASN A C 1
ATOM 723 O O . ASN A 1 93 ? -20.988 -4.971 21.773 1.00 94.81 93 ASN A O 1
ATOM 727 N N . THR A 1 94 ? -19.512 -3.549 20.849 1.00 90.25 94 THR A N 1
ATOM 728 C CA . THR A 1 94 ? -19.288 -2.800 22.095 1.00 90.25 94 THR A CA 1
ATOM 729 C C . THR A 1 94 ? -2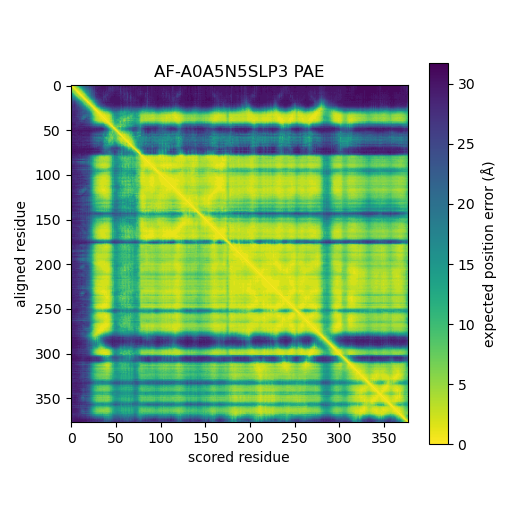0.421 -1.821 22.402 1.00 90.25 94 THR A C 1
ATOM 731 O O . THR A 1 94 ? -20.979 -1.188 21.507 1.00 90.25 94 THR A O 1
ATOM 734 N N . SER A 1 95 ? -20.723 -1.653 23.691 1.00 88.50 95 SER A N 1
ATOM 735 C CA . SER A 1 95 ? -21.616 -0.606 24.207 1.00 88.50 95 SER A CA 1
ATOM 736 C C . SER A 1 95 ? -20.871 0.639 24.704 1.00 88.50 95 SER A C 1
ATOM 738 O O . SER A 1 95 ? -21.496 1.524 25.280 1.00 88.50 95 SER A O 1
ATOM 740 N N . GLU A 1 96 ? -19.546 0.684 24.542 1.00 86.12 96 GLU A N 1
ATOM 741 C CA . GLU A 1 96 ? -18.715 1.856 24.841 1.00 86.12 96 GLU A CA 1
ATOM 742 C C . GLU A 1 96 ? -19.222 3.090 24.075 1.00 86.12 96 GLU A C 1
ATOM 744 O O . GLU A 1 96 ? -19.620 2.970 22.918 1.00 86.12 96 GLU A O 1
ATOM 749 N N . ALA A 1 97 ? -19.215 4.267 24.700 1.00 81.31 97 ALA A N 1
ATOM 750 C CA . ALA A 1 97 ? -19.736 5.518 24.143 1.00 81.31 97 ALA A CA 1
ATOM 751 C C . ALA A 1 97 ? -18.636 6.532 23.769 1.00 81.31 97 ALA A C 1
ATOM 753 O O . ALA A 1 97 ? -18.952 7.629 23.310 1.00 81.31 97 ALA A O 1
ATOM 754 N N . ASN A 1 98 ? -17.358 6.188 23.967 1.00 82.06 98 ASN A N 1
ATOM 755 C CA . ASN A 1 98 ? -16.223 7.014 23.563 1.00 82.06 98 ASN A CA 1
ATOM 756 C C . ASN A 1 98 ? -16.305 7.356 22.053 1.00 82.06 98 ASN A C 1
ATOM 758 O O . ASN A 1 98 ? -16.279 6.442 21.223 1.00 82.06 98 ASN A O 1
ATOM 762 N N . PRO A 1 99 ? -16.395 8.647 21.673 1.00 73.88 99 PRO A N 1
ATOM 763 C CA . PRO A 1 99 ? -16.635 9.044 20.286 1.00 73.88 99 PRO A CA 1
ATOM 764 C C . PRO A 1 99 ? -15.482 8.661 19.352 1.00 73.88 99 PRO A C 1
ATOM 766 O O . PRO A 1 99 ? -15.724 8.380 18.183 1.00 73.88 99 PRO A O 1
ATOM 769 N N . ASN A 1 100 ? -14.249 8.574 19.864 1.00 76.25 100 ASN A N 1
ATOM 770 C CA . ASN A 1 100 ? -13.063 8.314 19.047 1.00 76.25 100 ASN A CA 1
ATOM 771 C C . ASN A 1 100 ? -13.032 6.890 18.465 1.00 76.25 100 ASN A C 1
ATOM 773 O O . ASN A 1 100 ? -12.258 6.636 17.553 1.00 76.25 100 ASN A O 1
ATOM 777 N N . ILE A 1 101 ? -13.849 5.948 18.958 1.00 83.62 101 ILE A N 1
ATOM 778 C CA . ILE A 1 101 ? -13.936 4.595 18.374 1.00 83.62 101 ILE A CA 1
ATOM 779 C C . ILE A 1 101 ? -15.086 4.421 17.376 1.00 83.62 101 ILE A C 1
ATOM 781 O O . ILE A 1 101 ? -15.200 3.350 16.784 1.00 83.62 101 ILE A O 1
ATOM 785 N N . GLU A 1 102 ? -15.942 5.424 17.161 1.00 79.44 102 GLU A N 1
ATOM 786 C CA . GLU A 1 102 ? -17.138 5.287 16.314 1.00 79.44 102 GLU A CA 1
ATOM 787 C C . GLU A 1 102 ? -16.803 4.913 14.857 1.00 79.44 102 GLU A C 1
ATOM 789 O O . GLU A 1 102 ? -17.426 4.012 14.289 1.00 79.44 102 GLU A O 1
ATOM 794 N N . GLY A 1 103 ? -15.747 5.497 14.278 1.00 77.44 103 GLY A N 1
ATOM 795 C CA . GLY A 1 103 ? -15.248 5.094 12.956 1.00 77.44 103 GLY A CA 1
ATOM 796 C C . GLY A 1 103 ? -14.810 3.622 12.908 1.00 77.44 103 GLY A C 1
ATOM 797 O O . GLY A 1 103 ? -15.209 2.876 12.012 1.00 77.44 103 GLY A O 1
ATOM 798 N N . LEU A 1 104 ? -14.062 3.159 13.916 1.00 86.38 104 LEU A N 1
ATOM 799 C CA . LEU A 1 104 ? -13.626 1.762 14.013 1.00 86.38 104 LEU A CA 1
ATOM 800 C C . LEU A 1 104 ? -14.806 0.796 14.253 1.00 86.38 104 LEU A C 1
ATOM 802 O O . LEU A 1 104 ? -14.814 -0.308 13.701 1.00 86.38 104 LEU A O 1
ATOM 806 N N . LYS A 1 105 ? -15.838 1.207 15.007 1.00 87.75 105 LYS A N 1
ATOM 807 C CA . LYS A 1 105 ? -17.094 0.446 15.144 1.00 87.75 105 LYS A CA 1
ATOM 808 C C . LYS A 1 105 ? -17.799 0.271 13.808 1.00 87.75 105 LYS A C 1
ATOM 810 O O . LYS A 1 105 ? -18.217 -0.850 13.515 1.00 87.75 105 LYS A O 1
ATOM 815 N N . LEU A 1 106 ? -17.917 1.332 12.998 1.00 82.75 106 LEU A N 1
ATOM 816 C CA . LEU A 1 106 ? -18.511 1.219 11.665 1.00 82.75 106 LEU A CA 1
ATOM 817 C C . LEU A 1 106 ? -17.755 0.178 10.845 1.00 82.75 106 LEU A C 1
ATOM 819 O O . LEU A 1 106 ? -18.368 -0.770 10.364 1.00 82.75 106 LEU A O 1
ATOM 823 N N . LEU A 1 107 ? -16.439 0.337 10.712 1.00 85.75 107 LEU A N 1
ATOM 824 C CA . LEU A 1 107 ? -15.601 -0.529 9.882 1.00 85.75 107 LEU A CA 1
ATOM 825 C C . LEU A 1 107 ? -15.698 -1.995 10.343 1.00 85.75 107 LEU A C 1
ATOM 827 O O . LEU A 1 107 ? -15.913 -2.888 9.522 1.00 85.75 107 LEU A O 1
ATOM 831 N N . SER A 1 108 ? -15.674 -2.234 11.659 1.00 92.94 108 SER A N 1
ATOM 832 C CA . SER A 1 108 ? -15.936 -3.543 12.274 1.00 92.94 108 SER A CA 1
ATOM 833 C C . SER A 1 108 ? -17.325 -4.091 11.913 1.00 92.94 108 SER A C 1
ATOM 835 O O . SER A 1 108 ? -17.457 -5.262 11.549 1.00 92.94 108 SER A O 1
ATOM 837 N N . CYS A 1 109 ? -18.371 -3.258 11.947 1.00 88.25 109 CYS A N 1
ATOM 838 C CA . CYS A 1 109 ? -19.718 -3.668 11.553 1.00 88.25 109 CYS A CA 1
ATOM 839 C C . CYS A 1 109 ? -19.841 -3.965 10.058 1.00 88.25 109 CYS A C 1
ATOM 841 O O . CYS A 1 109 ? -20.558 -4.898 9.704 1.00 88.25 109 CYS A O 1
ATOM 843 N N . VAL A 1 110 ? -19.154 -3.225 9.185 1.00 82.88 110 VAL A N 1
ATOM 844 C CA . VAL A 1 110 ? -19.136 -3.497 7.740 1.00 82.88 110 VAL A CA 1
ATOM 845 C C . VAL A 1 110 ? -18.442 -4.828 7.457 1.00 82.88 110 VAL A C 1
ATOM 847 O O . VAL A 1 110 ? -19.037 -5.686 6.807 1.00 82.88 110 VAL A O 1
ATOM 850 N N . ALA A 1 111 ? -17.246 -5.045 8.016 1.00 86.12 111 ALA A N 1
ATOM 851 C CA . ALA A 1 111 ? -16.504 -6.300 7.875 1.00 86.12 111 ALA A CA 1
ATOM 852 C C . ALA A 1 111 ? -17.340 -7.517 8.319 1.00 86.12 111 ALA A C 1
ATOM 854 O O . ALA A 1 111 ? -17.423 -8.522 7.608 1.00 86.12 111 ALA A O 1
ATOM 855 N N . LYS A 1 112 ? -18.055 -7.378 9.444 1.00 92.94 112 LYS A N 1
ATOM 856 C CA . LYS A 1 112 ? -18.985 -8.379 9.984 1.00 92.94 112 LYS A CA 1
ATOM 857 C C . LYS A 1 112 ? -20.230 -8.606 9.117 1.00 92.94 112 LYS A C 1
ATOM 859 O O . LYS A 1 112 ? -20.634 -9.748 8.918 1.00 92.94 112 LYS A O 1
ATOM 864 N N . GLN A 1 113 ? -20.878 -7.539 8.647 1.00 89.94 113 GLN A N 1
ATOM 865 C CA . GLN A 1 113 ? -22.131 -7.627 7.882 1.00 89.94 113 GLN A CA 1
ATOM 866 C C . GLN A 1 113 ? -21.900 -8.216 6.490 1.00 89.94 113 GLN A C 1
ATOM 868 O O . GLN A 1 113 ? -22.638 -9.109 6.082 1.00 89.94 113 GLN A O 1
ATOM 873 N N . GLU A 1 114 ? -20.844 -7.777 5.804 1.00 84.56 114 GLU A N 1
ATOM 874 C CA . GLU A 1 114 ? -20.480 -8.275 4.472 1.00 84.56 114 GLU A CA 1
ATOM 875 C C . GLU A 1 114 ? -19.634 -9.564 4.525 1.00 84.56 114 GLU A C 1
ATOM 877 O O . GLU A 1 114 ? -19.366 -10.179 3.494 1.00 84.56 114 GLU A O 1
ATOM 882 N N . SER A 1 115 ? -19.228 -10.013 5.722 1.00 89.19 115 SER A N 1
ATOM 883 C CA . SER A 1 115 ? -18.369 -11.191 5.937 1.00 89.19 115 SER A CA 1
ATOM 884 C C . SER A 1 115 ? -17.039 -11.130 5.165 1.00 89.19 115 SER A C 1
ATOM 886 O O . SER A 1 115 ? -16.565 -12.137 4.625 1.00 89.19 115 SER A O 1
ATOM 888 N N . ILE A 1 116 ? -16.424 -9.945 5.130 1.00 82.50 116 ILE A N 1
ATOM 889 C CA . ILE A 1 116 ? -15.155 -9.659 4.444 1.00 82.50 116 ILE A CA 1
ATOM 890 C C . ILE A 1 116 ? -14.014 -9.463 5.445 1.00 82.50 116 ILE A C 1
ATOM 892 O O . ILE A 1 116 ? -14.241 -9.086 6.589 1.00 82.50 116 ILE A O 1
ATOM 896 N N . TYR A 1 117 ? -12.779 -9.698 5.001 1.00 89.12 117 TYR A N 1
ATOM 897 C CA . TYR A 1 117 ? -11.627 -9.077 5.657 1.00 89.12 117 TYR A CA 1
ATOM 898 C C . TYR A 1 117 ? -11.533 -7.635 5.165 1.00 89.12 117 TYR A C 1
ATOM 900 O O . TYR A 1 117 ? -11.711 -7.394 3.969 1.00 89.12 117 TYR A O 1
ATOM 908 N N . LEU A 1 118 ? -11.252 -6.702 6.066 1.00 87.00 118 LEU A N 1
ATOM 909 C CA . LEU A 1 118 ? -11.119 -5.285 5.749 1.00 87.00 118 LEU A CA 1
ATOM 910 C C . LEU A 1 118 ? -9.784 -4.783 6.298 1.00 87.00 118 LEU A C 1
ATOM 912 O O . LEU A 1 118 ? -9.509 -4.935 7.486 1.00 87.00 118 LEU A O 1
ATOM 916 N N . VAL A 1 119 ? -8.959 -4.217 5.421 1.00 89.06 119 VAL A N 1
ATOM 917 C CA . VAL A 1 119 ? -7.684 -3.583 5.773 1.00 89.06 119 VAL A CA 1
ATOM 918 C C . VAL A 1 119 ? -7.854 -2.086 5.576 1.00 89.06 119 VAL A C 1
ATOM 920 O O . VAL A 1 119 ? -8.355 -1.663 4.534 1.00 89.06 119 VAL A O 1
ATOM 923 N N . VAL A 1 120 ? -7.510 -1.307 6.595 1.00 85.44 120 VAL A N 1
ATOM 924 C CA . VAL A 1 120 ? -7.711 0.144 6.628 1.00 85.44 120 VAL A CA 1
ATOM 925 C C . VAL A 1 120 ? -6.532 0.830 7.292 1.00 85.44 120 VAL A C 1
ATOM 927 O O . VAL A 1 120 ? -6.039 0.375 8.325 1.00 85.44 120 VAL A O 1
ATOM 930 N N . ASN A 1 121 ? -6.136 1.962 6.721 1.00 85.12 121 ASN A N 1
ATOM 931 C CA . ASN A 1 121 ? -5.163 2.850 7.325 1.00 85.12 121 ASN A CA 1
ATOM 932 C C . ASN A 1 121 ? -5.866 3.823 8.272 1.00 85.12 121 ASN A C 1
ATOM 934 O O . ASN A 1 121 ? -6.838 4.474 7.881 1.00 85.12 121 ASN A O 1
ATOM 938 N N . LEU A 1 122 ? -5.412 3.889 9.520 1.00 83.00 122 LEU A N 1
ATOM 939 C CA . LEU A 1 122 ? -6.018 4.699 10.572 1.00 83.00 122 LEU A CA 1
ATOM 940 C C . LEU A 1 122 ? -4.935 5.507 11.291 1.00 83.00 122 LEU A C 1
ATOM 942 O O . LEU A 1 122 ? -3.833 5.015 11.523 1.00 83.00 122 LEU A O 1
ATOM 946 N N . LEU A 1 123 ? -5.274 6.733 11.693 1.00 78.94 123 LEU A N 1
ATOM 947 C CA . LEU A 1 123 ? -4.451 7.509 12.615 1.00 78.94 123 LEU A CA 1
ATOM 948 C C . LEU A 1 123 ? -4.786 7.063 14.046 1.00 78.94 123 LEU A C 1
ATOM 950 O O . LEU A 1 123 ? -5.793 7.475 14.629 1.00 78.94 123 LEU A O 1
ATOM 954 N N . GLU A 1 124 ? -3.980 6.162 14.597 1.00 85.88 124 GLU A N 1
ATOM 955 C CA . GLU A 1 124 ? -4.147 5.683 15.967 1.00 85.88 124 GLU A CA 1
ATOM 956 C C . GLU A 1 124 ? -3.748 6.774 16.966 1.00 85.88 124 GLU A C 1
ATOM 958 O O . GLU A 1 124 ? -2.727 7.441 16.794 1.00 85.88 124 GLU A O 1
ATOM 963 N N . ALA A 1 125 ? -4.547 6.940 18.021 1.00 83.94 125 ALA A N 1
ATOM 964 C CA . ALA A 1 125 ? -4.213 7.754 19.185 1.00 83.94 125 ALA A CA 1
ATOM 965 C C . ALA A 1 125 ? -3.880 6.836 20.368 1.00 83.94 125 ALA A C 1
ATOM 967 O O . ALA A 1 125 ? -4.779 6.302 21.020 1.00 83.94 125 ALA A O 1
ATOM 968 N N . HIS A 1 126 ? -2.589 6.659 20.646 1.00 88.31 126 HIS A N 1
ATOM 969 C CA . HIS A 1 126 ? -2.114 5.890 21.790 1.00 88.31 126 HIS A CA 1
ATOM 970 C C . HIS A 1 126 ? -2.024 6.807 23.023 1.00 88.31 126 HIS A C 1
ATOM 972 O O . HIS A 1 126 ? -1.220 7.744 23.012 1.00 88.31 126 HIS A O 1
ATOM 978 N N . PRO A 1 127 ? -2.821 6.585 24.085 1.00 88.88 127 PRO A N 1
ATOM 979 C CA . PRO A 1 127 ? -2.797 7.425 25.282 1.00 88.88 127 PRO A CA 1
ATOM 980 C C . PRO A 1 127 ? -1.481 7.258 26.057 1.00 88.88 127 PRO A C 1
ATOM 982 O O . PRO A 1 127 ? -0.895 6.173 26.055 1.00 88.88 127 PRO A O 1
ATOM 985 N N . CYS A 1 128 ? -1.014 8.319 26.719 1.00 90.56 128 CYS A N 1
ATOM 986 C CA . CYS A 1 128 ? 0.201 8.293 27.549 1.00 90.56 128 CYS A CA 1
ATOM 987 C C . CYS A 1 128 ? 0.130 9.120 28.850 1.00 90.56 128 CYS A C 1
ATOM 989 O O . CYS A 1 128 ? 1.082 9.089 29.631 1.00 90.56 128 CYS A O 1
ATOM 991 N N . SER A 1 129 ? -0.979 9.826 29.107 1.00 88.62 129 SER A N 1
ATOM 992 C CA . SER A 1 129 ? -1.209 10.623 30.326 1.00 88.62 129 SER A CA 1
ATOM 993 C C . SER A 1 129 ? -2.332 10.042 31.192 1.00 88.62 129 SER A C 1
ATOM 995 O O . SER A 1 129 ? -3.201 9.337 30.680 1.00 88.62 129 SER A O 1
ATOM 997 N N . GLU A 1 130 ? -2.376 10.365 32.491 1.00 87.56 130 GLU A N 1
ATOM 998 C CA . GLU A 1 130 ? -3.405 9.843 33.417 1.00 87.56 130 GLU A CA 1
ATOM 999 C C . GLU A 1 130 ? -4.848 10.080 32.907 1.00 87.56 130 GLU A C 1
ATOM 1001 O O . GLU A 1 130 ? -5.691 9.177 32.939 1.00 87.56 130 GLU A O 1
ATOM 1006 N N . GLU A 1 131 ? -5.139 11.267 32.365 1.00 86.44 131 GLU A N 1
ATOM 1007 C CA . GLU A 1 131 ? -6.459 11.630 31.821 1.00 86.44 131 GLU A CA 1
ATOM 1008 C C . GLU A 1 131 ? -6.831 10.822 30.561 1.00 86.44 131 GLU A C 1
ATOM 1010 O O . GLU A 1 131 ? -7.967 10.359 30.410 1.00 86.44 131 GLU A O 1
ATOM 1015 N N . THR A 1 132 ? -5.876 10.604 29.657 1.00 86.44 132 THR A N 1
ATOM 1016 C CA . THR A 1 132 ? -6.118 9.887 28.392 1.00 86.44 132 THR A CA 1
ATOM 1017 C C . THR A 1 132 ? -6.152 8.372 28.583 1.00 86.44 132 THR A C 1
ATOM 1019 O O . THR A 1 132 ? -6.963 7.690 27.961 1.00 86.44 132 THR A O 1
ATOM 1022 N N . ILE A 1 133 ? -5.344 7.843 29.504 1.00 89.38 133 ILE A N 1
ATOM 1023 C CA . ILE A 1 133 ? -5.350 6.433 29.912 1.00 89.38 133 ILE A CA 1
ATOM 1024 C C . ILE A 1 133 ? -6.657 6.087 30.639 1.00 89.38 133 ILE A C 1
ATOM 1026 O O . ILE A 1 133 ? -7.296 5.078 30.331 1.00 89.38 133 ILE A O 1
ATOM 1030 N N . SER A 1 134 ? -7.102 6.927 31.580 1.00 86.56 134 SER A N 1
ATOM 1031 C CA . SER A 1 134 ? -8.328 6.668 32.352 1.00 86.56 134 SER A CA 1
ATOM 1032 C C . SER A 1 134 ? -9.610 6.755 31.512 1.00 86.56 134 SER A C 1
ATOM 1034 O O . SER A 1 134 ? -10.568 6.029 31.789 1.00 86.56 134 SER A O 1
ATOM 1036 N N . SER A 1 135 ? -9.616 7.576 30.456 1.00 83.69 135 SER A N 1
ATOM 1037 C CA . SER A 1 135 ? -10.718 7.687 29.485 1.00 83.69 135 SER A CA 1
ATOM 1038 C C . SER A 1 135 ? -10.651 6.678 28.324 1.00 83.69 135 SER A C 1
ATOM 1040 O O . SER A 1 135 ? -11.573 6.622 27.499 1.00 83.69 135 SER A O 1
ATOM 1042 N N . ALA A 1 136 ? -9.605 5.847 28.261 1.00 89.00 136 ALA A N 1
ATOM 1043 C CA . ALA A 1 136 ? -9.415 4.885 27.184 1.00 89.00 136 ALA A CA 1
ATOM 1044 C C . ALA A 1 136 ? -10.464 3.742 27.214 1.00 89.00 136 ALA A C 1
ATOM 1046 O O . ALA A 1 136 ? -10.815 3.225 28.284 1.00 89.00 136 ALA A O 1
ATOM 1047 N N . PRO A 1 137 ? -10.963 3.297 26.045 1.00 87.94 137 PRO A N 1
ATOM 1048 C CA . PRO A 1 137 ? -12.048 2.316 25.961 1.00 87.94 137 PRO A CA 1
ATOM 1049 C C . PRO A 1 137 ? -11.590 0.881 26.271 1.00 87.94 137 PRO A C 1
ATOM 1051 O O . PRO A 1 137 ? -12.313 0.116 26.912 1.00 87.94 137 PRO A O 1
ATOM 1054 N N . TRP A 1 138 ? -10.377 0.513 25.855 1.00 88.12 138 TRP A N 1
ATOM 1055 C CA . TRP A 1 138 ? -9.863 -0.859 25.919 1.00 88.12 138 TRP A CA 1
ATOM 1056 C C . TRP A 1 138 ? -9.083 -1.139 27.212 1.00 88.12 138 TRP A C 1
ATOM 1058 O O . TRP A 1 138 ? -8.605 -0.224 27.886 1.00 88.12 138 TRP A O 1
ATOM 1068 N N . SER A 1 139 ? -8.998 -2.415 27.596 1.00 82.12 139 SER A N 1
ATOM 1069 C CA . SER A 1 139 ? -8.344 -2.860 28.835 1.00 82.12 139 SER A CA 1
ATOM 1070 C C . SER A 1 139 ? -6.827 -2.689 28.822 1.00 82.12 139 SER A C 1
ATOM 1072 O O . SER A 1 139 ? -6.265 -2.402 29.874 1.00 82.12 139 SER A O 1
ATOM 1074 N N . GLU A 1 140 ? -6.182 -2.832 27.661 1.00 83.38 140 GLU A N 1
ATOM 1075 C CA . GLU A 1 140 ? -4.720 -2.755 27.519 1.00 83.38 140 GLU A CA 1
ATOM 1076 C C . GLU A 1 140 ? -4.149 -1.430 28.053 1.00 83.38 140 GLU A C 1
ATOM 1078 O O . GLU A 1 140 ? -3.193 -1.425 28.825 1.00 83.38 140 GLU A O 1
ATOM 1083 N N . TYR A 1 141 ? -4.792 -0.307 27.718 1.00 83.06 141 TYR A N 1
ATOM 1084 C CA . TYR A 1 141 ? -4.286 1.027 28.023 1.00 83.06 141 TYR A CA 1
ATOM 1085 C C . TYR A 1 141 ? -4.319 1.313 29.527 1.00 83.06 141 TYR A C 1
ATOM 1087 O O . TYR A 1 141 ? -3.465 2.028 30.035 1.00 83.06 141 TYR A O 1
ATOM 1095 N N . LYS A 1 142 ? -5.242 0.684 30.267 1.00 74.69 142 LYS A N 1
ATOM 1096 C CA . LYS A 1 142 ? -5.444 0.866 31.718 1.00 74.69 142 LYS A CA 1
ATOM 1097 C C . LYS A 1 142 ? -4.355 0.215 32.584 1.00 74.69 142 LYS A C 1
ATOM 1099 O O . LYS A 1 142 ? -4.471 0.227 33.808 1.00 74.69 142 LYS A O 1
ATOM 1104 N N . ILE A 1 143 ? -3.340 -0.381 31.957 1.00 70.94 143 ILE A N 1
ATOM 1105 C CA . ILE A 1 143 ? -2.201 -1.054 32.598 1.00 70.94 143 ILE A CA 1
ATOM 1106 C C . ILE A 1 143 ? -0.904 -0.230 32.432 1.00 70.94 143 ILE A C 1
ATOM 1108 O O . ILE A 1 143 ? 0.098 -0.541 33.070 1.00 70.94 143 ILE A O 1
ATOM 1112 N N . TYR A 1 144 ? -0.906 0.823 31.605 1.00 66.50 144 TYR A N 1
ATOM 1113 C CA . TYR A 1 144 ? 0.277 1.650 31.354 1.00 66.50 144 TYR A CA 1
ATOM 1114 C C . TYR A 1 144 ? 0.564 2.639 32.492 1.00 66.50 144 TYR A C 1
ATOM 1116 O O . TYR A 1 144 ? -0.341 3.305 32.995 1.00 66.50 144 TYR A O 1
ATOM 1124 N N . ASP A 1 145 ? 1.845 2.757 32.848 1.00 71.88 145 ASP A N 1
ATOM 1125 C CA . ASP A 1 145 ? 2.371 3.852 33.666 1.00 71.88 145 ASP A CA 1
ATOM 1126 C C . ASP A 1 145 ? 2.472 5.145 32.827 1.00 71.88 145 ASP A C 1
ATOM 1128 O O . ASP A 1 145 ? 2.689 5.098 31.614 1.00 71.88 145 ASP A O 1
ATOM 1132 N N . GLU A 1 146 ? 2.339 6.303 33.479 1.00 70.19 146 GLU A N 1
ATOM 1133 C CA . GLU A 1 146 ? 2.443 7.631 32.854 1.00 70.19 146 GLU A CA 1
ATOM 1134 C C . GLU A 1 146 ? 3.843 7.880 32.252 1.00 70.19 146 GLU A C 1
ATOM 1136 O O . GLU A 1 146 ? 4.864 7.699 32.924 1.00 70.19 146 GLU A O 1
ATOM 1141 N N . ASP A 1 147 ? 3.908 8.324 30.990 1.00 82.06 147 ASP A N 1
ATOM 1142 C CA . ASP A 1 147 ? 5.180 8.645 30.327 1.00 82.06 147 ASP A CA 1
ATOM 1143 C C . ASP A 1 147 ? 5.590 10.098 30.599 1.00 82.06 147 ASP A C 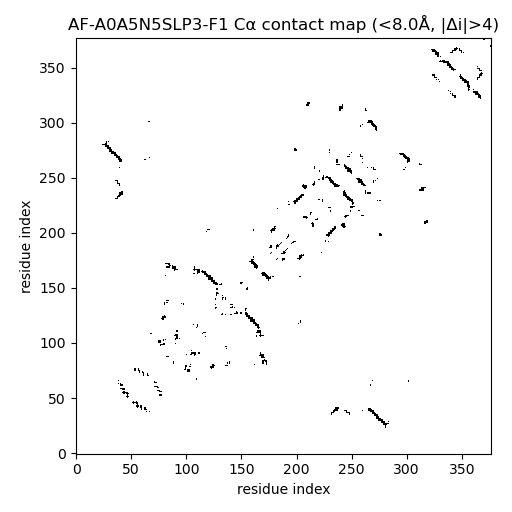1
ATOM 1145 O O . ASP A 1 147 ? 4.905 11.047 30.224 1.00 82.06 147 ASP A O 1
ATOM 1149 N N . VAL A 1 148 ? 6.777 10.278 31.181 1.00 83.31 148 VAL A N 1
ATOM 1150 C CA . VAL A 1 148 ? 7.399 11.588 31.452 1.00 83.31 148 VAL A CA 1
ATOM 1151 C C . VAL A 1 148 ? 7.642 12.406 30.168 1.00 83.31 148 VAL A C 1
ATOM 1153 O O . VAL A 1 148 ? 7.813 13.621 30.240 1.00 83.31 148 VAL A O 1
ATOM 1156 N N . ASN A 1 149 ? 7.658 11.759 28.998 1.00 89.69 149 ASN A N 1
ATOM 1157 C CA . ASN A 1 149 ? 7.809 12.393 27.684 1.00 89.69 149 ASN A CA 1
ATOM 1158 C C . ASN A 1 149 ? 6.480 12.523 26.917 1.00 89.69 149 ASN A C 1
ATOM 1160 O O . ASN A 1 149 ? 6.501 12.933 25.754 1.00 89.69 149 ASN A O 1
ATOM 1164 N N . CYS A 1 150 ? 5.346 12.175 27.537 1.00 88.19 150 CYS A N 1
ATOM 1165 C CA . CYS A 1 150 ? 4.034 12.283 26.909 1.00 88.19 150 CYS A CA 1
ATOM 1166 C C . CYS A 1 150 ? 3.788 13.730 26.428 1.00 88.19 150 CYS A C 1
ATOM 1168 O O . CYS A 1 150 ? 3.987 14.667 27.207 1.00 88.19 150 CYS A O 1
ATOM 1170 N N . PRO A 1 151 ? 3.374 13.953 25.165 1.00 83.88 151 PRO A N 1
ATOM 1171 C CA . PRO A 1 151 ? 3.095 15.298 24.668 1.00 83.88 151 PRO A CA 1
ATOM 1172 C C . PRO A 1 151 ? 1.918 15.954 25.404 1.00 83.88 151 PRO A C 1
ATOM 1174 O O . PRO A 1 151 ? 1.044 15.259 25.917 1.00 83.88 151 PRO A O 1
ATOM 1177 N N . ASP A 1 152 ? 1.813 17.288 25.347 1.00 79.62 152 ASP A N 1
ATOM 1178 C CA . ASP A 1 152 ? 0.706 18.062 25.951 1.00 79.62 152 ASP A CA 1
ATOM 1179 C C . ASP A 1 152 ? -0.703 17.617 25.488 1.00 79.62 152 ASP A C 1
ATOM 1181 O O . ASP A 1 152 ? -1.700 17.914 26.142 1.00 79.62 152 ASP A O 1
ATOM 1185 N N . SER A 1 153 ? -0.806 16.905 24.359 1.00 75.06 153 SER A N 1
ATOM 1186 C CA . SER A 1 153 ? -2.047 16.282 23.874 1.00 75.06 153 SER A CA 1
ATOM 1187 C C . SER A 1 153 ? -2.519 15.095 24.722 1.00 75.06 153 SER A C 1
ATOM 1189 O O . SER A 1 153 ? -3.673 14.692 24.596 1.00 75.06 153 SER A O 1
ATOM 1191 N N . GLY A 1 154 ? -1.631 14.490 25.515 1.00 82.44 154 GLY A N 1
ATOM 1192 C CA . GLY A 1 154 ? -1.838 13.208 26.186 1.00 82.44 154 GLY A CA 1
ATOM 1193 C C . GLY A 1 154 ? -1.722 11.978 25.273 1.00 82.44 154 GLY A C 1
ATOM 1194 O O . GLY A 1 154 ? -1.970 10.867 25.733 1.00 82.44 154 GLY A O 1
ATOM 1195 N N . PHE A 1 155 ? -1.359 12.146 23.995 1.00 81.69 155 PHE A N 1
ATOM 1196 C CA . PHE A 1 155 ? -1.331 11.062 23.006 1.00 81.69 155 PHE A CA 1
ATOM 1197 C C . PHE A 1 155 ? -0.059 11.056 22.158 1.00 81.69 155 PHE A C 1
ATOM 1199 O O . PHE A 1 155 ? 0.362 12.100 21.650 1.00 81.69 155 PHE A O 1
ATOM 1206 N N . TYR A 1 156 ? 0.450 9.855 21.879 1.00 84.38 156 TYR A N 1
ATOM 1207 C CA . TYR A 1 156 ? 1.250 9.595 20.684 1.00 84.38 156 TYR A CA 1
ATOM 1208 C C . TYR A 1 156 ? 0.327 9.232 19.517 1.00 84.38 156 TYR A C 1
ATOM 1210 O O . TYR A 1 156 ? -0.654 8.508 19.689 1.00 84.38 156 TYR A O 1
ATOM 1218 N N . PHE A 1 157 ? 0.637 9.740 18.324 1.00 79.81 157 PHE A N 1
ATOM 1219 C CA . PHE A 1 157 ? -0.136 9.466 17.114 1.00 79.81 157 PHE A CA 1
ATOM 1220 C C . PHE A 1 157 ? 0.661 8.592 16.151 1.00 79.81 157 PHE A C 1
ATOM 1222 O O . PHE A 1 157 ? 1.821 8.888 15.854 1.00 79.81 157 PHE A O 1
ATOM 1229 N N . HIS A 1 158 ? 0.027 7.535 15.646 1.00 82.81 158 HIS A N 1
ATOM 1230 C CA . HIS A 1 158 ? 0.665 6.550 14.779 1.00 82.81 158 HIS A CA 1
ATOM 1231 C C . HIS A 1 158 ? -0.124 6.350 13.487 1.00 82.81 158 HIS A C 1
ATOM 1233 O O . HIS A 1 158 ? -1.348 6.245 13.498 1.00 82.81 158 HIS A O 1
ATOM 1239 N N . ASN A 1 159 ? 0.595 6.284 12.366 1.00 80.56 159 ASN A N 1
ATOM 1240 C CA . ASN A 1 159 ? 0.047 5.742 11.131 1.00 80.56 159 ASN A CA 1
ATOM 1241 C C . ASN A 1 159 ? -0.041 4.217 11.303 1.00 80.56 159 ASN A C 1
ATOM 1243 O O . ASN A 1 159 ? 0.989 3.561 11.452 1.00 80.56 159 ASN A O 1
ATOM 1247 N N . THR A 1 160 ? -1.261 3.680 11.346 1.00 84.38 160 THR A N 1
ATOM 1248 C CA . THR A 1 160 ? -1.517 2.301 11.765 1.00 84.38 160 THR A CA 1
ATOM 1249 C C . THR A 1 160 ? -2.382 1.575 10.743 1.00 84.38 160 THR A C 1
ATOM 1251 O O . THR A 1 160 ? -3.573 1.857 10.586 1.00 84.38 160 THR A O 1
ATOM 1254 N N . GLU A 1 161 ? -1.814 0.549 10.109 1.00 87.94 161 GLU A N 1
ATOM 1255 C CA . GLU A 1 161 ? -2.595 -0.381 9.297 1.00 87.94 161 GLU A CA 1
ATOM 1256 C C . GLU A 1 161 ? -3.350 -1.349 10.221 1.00 87.94 161 GLU A C 1
ATOM 1258 O O . GLU A 1 161 ? -2.748 -2.067 11.028 1.00 87.94 161 GLU A O 1
ATOM 1263 N N . THR A 1 162 ? -4.677 -1.365 10.118 1.00 90.00 162 THR A N 1
ATOM 1264 C CA . THR A 1 162 ? -5.565 -2.183 10.954 1.00 90.00 162 THR A CA 1
ATOM 1265 C C . THR A 1 162 ? -6.300 -3.206 10.098 1.00 90.00 162 THR A C 1
ATOM 1267 O O . THR A 1 162 ? -6.881 -2.866 9.066 1.00 90.00 162 THR A O 1
ATOM 1270 N N . VAL A 1 163 ? -6.304 -4.466 10.539 1.00 92.81 163 VAL A N 1
ATOM 1271 C CA . VAL A 1 163 ? -6.997 -5.571 9.863 1.00 92.81 163 VAL A CA 1
ATOM 1272 C C . VAL A 1 163 ? -8.168 -6.048 10.710 1.00 92.81 163 VAL A C 1
ATOM 1274 O O . VAL A 1 163 ? -7.991 -6.522 11.835 1.00 92.81 163 VAL A O 1
ATOM 1277 N N . LEU A 1 164 ? -9.357 -5.969 10.123 1.00 92.69 164 LEU A N 1
ATOM 1278 C CA . LEU A 1 164 ? -10.601 -6.515 10.646 1.00 92.69 164 LEU A CA 1
ATOM 1279 C C . LEU A 1 164 ? -10.922 -7.840 9.948 1.00 92.69 164 LEU A C 1
ATOM 1281 O O . LEU A 1 164 ? -10.806 -7.958 8.724 1.00 92.69 164 LEU A O 1
ATOM 1285 N N . ASP A 1 165 ? -11.349 -8.836 10.719 1.00 94.81 165 ASP A N 1
ATOM 1286 C CA . ASP A 1 165 ? -11.804 -10.120 10.192 1.00 94.81 165 ASP A CA 1
ATOM 1287 C C . ASP A 1 165 ? -13.297 -10.126 9.815 1.00 94.81 165 ASP A C 1
ATOM 1289 O O . ASP A 1 165 ? -14.043 -9.175 10.052 1.00 94.81 165 ASP A O 1
ATOM 1293 N N . ARG A 1 166 ? -13.757 -11.256 9.265 1.00 91.94 166 ARG A N 1
ATOM 1294 C CA . ARG A 1 166 ? -15.151 -11.463 8.827 1.00 91.94 166 ARG A CA 1
ATOM 1295 C C . ARG A 1 166 ? -16.186 -11.452 9.957 1.00 91.94 166 ARG A C 1
ATOM 1297 O O . ARG A 1 166 ? -17.380 -11.504 9.680 1.00 91.94 166 ARG A O 1
ATOM 1304 N N . THR A 1 167 ? -15.758 -11.447 11.217 1.00 96.75 167 THR A N 1
ATOM 1305 C CA . THR A 1 167 ? -16.621 -11.291 12.398 1.00 96.75 167 THR A CA 1
ATOM 1306 C C . THR A 1 167 ? -16.643 -9.847 12.910 1.00 96.75 167 THR A C 1
ATOM 1308 O O . THR A 1 167 ? -17.456 -9.517 13.778 1.00 96.75 167 THR A O 1
ATOM 1311 N N . GLY A 1 168 ? -15.793 -8.986 12.339 1.00 94.19 168 GLY A N 1
ATOM 1312 C CA . GLY A 1 168 ? -15.523 -7.625 12.781 1.00 94.19 168 GLY A CA 1
ATOM 1313 C C . GLY A 1 168 ? -14.455 -7.532 13.874 1.00 94.19 168 GLY A C 1
ATOM 1314 O O . GLY A 1 168 ? -14.339 -6.463 14.474 1.00 94.19 168 GLY A O 1
ATOM 1315 N N . ALA A 1 169 ? -13.718 -8.605 14.176 1.00 96.75 169 ALA A N 1
ATOM 1316 C CA . ALA A 1 169 ? -12.657 -8.585 15.183 1.00 96.75 169 ALA A CA 1
ATOM 1317 C C . ALA A 1 169 ? -11.401 -7.896 14.640 1.00 96.75 169 ALA A C 1
ATOM 1319 O O . ALA A 1 169 ? -11.029 -8.123 13.488 1.00 96.75 169 ALA A O 1
ATOM 1320 N N . VAL A 1 170 ? -10.720 -7.097 15.463 1.00 95.12 170 VAL A N 1
ATOM 1321 C CA . VAL A 1 170 ? -9.369 -6.608 15.145 1.00 95.12 170 VAL A CA 1
ATOM 1322 C C . VAL A 1 170 ? -8.393 -7.773 15.306 1.00 95.12 170 VAL A C 1
ATOM 1324 O O . VAL A 1 170 ? -8.266 -8.329 16.393 1.00 95.12 170 VAL A O 1
ATOM 1327 N N . ILE A 1 171 ? -7.734 -8.160 14.211 1.00 93.62 171 ILE A N 1
ATOM 1328 C CA . ILE A 1 171 ? -6.814 -9.314 14.154 1.00 93.62 171 ILE A CA 1
ATOM 1329 C C . ILE A 1 171 ? -5.378 -8.940 13.772 1.00 93.62 171 ILE A C 1
ATOM 1331 O O . ILE A 1 171 ? -4.479 -9.771 13.884 1.00 93.62 171 ILE A O 1
ATOM 1335 N N . ALA A 1 172 ? -5.144 -7.698 13.346 1.00 89.81 172 ALA A N 1
ATOM 1336 C CA . ALA A 1 172 ? -3.813 -7.107 13.296 1.00 89.81 172 ALA A CA 1
ATOM 1337 C C . ALA A 1 172 ? -3.894 -5.586 13.485 1.00 89.81 172 ALA A C 1
ATOM 1339 O O . ALA A 1 172 ? -4.793 -4.932 12.955 1.00 89.81 172 ALA A O 1
ATOM 1340 N N . ARG A 1 173 ? -2.914 -5.053 14.215 1.00 87.00 173 ARG A N 1
ATOM 1341 C CA . ARG A 1 173 ? -2.617 -3.635 14.426 1.00 87.00 173 ARG A CA 1
ATOM 1342 C C . ARG A 1 173 ? -1.146 -3.477 14.072 1.00 87.00 173 ARG A C 1
ATOM 1344 O O . ARG A 1 173 ? -0.308 -4.144 14.679 1.00 87.00 173 ARG A O 1
ATOM 1351 N N . SER A 1 174 ? -0.828 -2.673 13.065 1.00 77.81 174 SER A N 1
ATOM 1352 C CA . SER A 1 174 ? 0.539 -2.540 12.567 1.00 77.81 174 SER A CA 1
ATOM 1353 C C . SER A 1 174 ? 0.953 -1.073 12.494 1.00 77.81 174 SER A C 1
ATOM 1355 O O . SER A 1 174 ? 0.841 -0.425 11.459 1.00 77.81 174 SER A O 1
ATOM 1357 N N . VAL A 1 175 ? 1.465 -0.589 13.630 1.00 58.34 175 VAL A N 1
ATOM 1358 C CA . VAL A 1 175 ? 2.172 0.700 13.798 1.00 58.34 175 VAL A CA 1
ATOM 1359 C C . VAL A 1 175 ? 3.486 0.737 12.989 1.00 58.34 175 VAL A C 1
ATOM 1361 O O . VAL A 1 175 ? 4.045 1.794 12.721 1.00 58.34 175 VAL A O 1
ATOM 1364 N N . SER A 1 176 ? 3.977 -0.439 12.589 1.00 50.62 176 SER A N 1
ATOM 1365 C CA . SER A 1 176 ? 5.112 -0.670 11.688 1.00 50.62 176 SER A CA 1
ATOM 1366 C C . SER A 1 176 ? 4.739 -1.706 10.616 1.00 50.62 176 SER A C 1
ATOM 1368 O O . SER A 1 176 ? 5.442 -2.697 10.394 1.00 50.62 176 SER A O 1
ATOM 1370 N N . GLY A 1 177 ? 3.560 -1.518 10.012 1.00 56.19 177 GLY A N 1
ATOM 1371 C CA . GLY A 1 177 ? 3.086 -2.317 8.879 1.00 56.19 177 GLY A CA 1
ATOM 1372 C C . GLY A 1 177 ? 3.872 -2.036 7.602 1.00 56.19 177 GLY A C 1
ATOM 1373 O O . GLY A 1 177 ? 4.771 -1.213 7.595 1.00 56.19 177 GLY A O 1
ATOM 1374 N N . ASN A 1 178 ? 3.530 -2.701 6.496 1.00 71.69 178 ASN A N 1
ATOM 1375 C CA . ASN A 1 178 ? 4.056 -2.291 5.191 1.00 71.69 178 ASN A CA 1
ATOM 1376 C C . ASN A 1 178 ? 3.149 -1.161 4.673 1.00 71.69 178 ASN A C 1
ATOM 1378 O O . ASN A 1 178 ? 2.150 -1.449 4.013 1.00 71.69 178 ASN A O 1
ATOM 1382 N N . ILE A 1 179 ? 3.431 0.094 5.019 1.00 85.75 179 ILE A N 1
ATOM 1383 C CA . ILE A 1 179 ? 2.588 1.248 4.684 1.00 85.75 179 ILE A CA 1
ATOM 1384 C C . ILE A 1 179 ? 3.351 2.161 3.729 1.00 85.75 179 ILE A C 1
ATOM 1386 O O . ILE A 1 179 ? 4.421 2.678 4.040 1.00 85.75 179 ILE A O 1
ATOM 1390 N N . CYS A 1 180 ? 2.772 2.409 2.557 1.00 89.44 180 CYS A N 1
ATOM 1391 C CA . CYS A 1 180 ? 3.292 3.342 1.568 1.00 89.44 180 CYS A CA 1
ATOM 1392 C C . CYS A 1 180 ? 4.786 3.106 1.267 1.00 89.44 180 CYS A C 1
ATOM 1394 O O . CYS A 1 180 ? 5.144 2.153 0.578 1.00 89.44 180 CYS A O 1
ATOM 1396 N N . PHE A 1 181 ? 5.650 3.969 1.800 1.00 88.81 181 PHE A N 1
ATOM 1397 C CA . PHE A 1 181 ? 7.075 4.026 1.521 1.00 88.81 181 PHE A CA 1
ATOM 1398 C C . PHE A 1 181 ? 7.879 2.847 2.111 1.00 88.81 181 PHE A C 1
ATOM 1400 O O . PHE A 1 181 ? 8.991 2.583 1.657 1.00 88.81 181 PHE A O 1
ATOM 1407 N N . ASP A 1 182 ? 7.299 2.062 3.030 1.00 90.19 182 ASP A N 1
ATOM 1408 C CA . ASP A 1 182 ? 7.938 0.874 3.624 1.00 90.19 182 ASP A CA 1
ATOM 1409 C C . ASP A 1 182 ? 8.378 -0.183 2.598 1.00 90.19 182 ASP A C 1
ATOM 1411 O O . ASP A 1 182 ? 9.332 -0.921 2.847 1.00 90.19 182 ASP A O 1
ATOM 1415 N N . ILE A 1 183 ? 7.743 -0.251 1.418 1.00 91.00 183 ILE A N 1
ATOM 1416 C CA . ILE A 1 183 ? 8.168 -1.171 0.345 1.00 91.00 183 ILE A CA 1
ATOM 1417 C C . ILE A 1 183 ? 9.581 -0.858 -0.185 1.00 91.00 183 ILE A C 1
ATOM 1419 O O . ILE A 1 183 ? 10.216 -1.736 -0.771 1.00 91.00 183 ILE A O 1
ATOM 1423 N N . GLY A 1 184 ? 10.096 0.354 0.054 1.00 88.81 184 GLY A N 1
ATOM 1424 C CA . GLY A 1 184 ? 11.468 0.753 -0.261 1.00 88.81 184 GLY A CA 1
ATOM 1425 C C . GLY A 1 184 ? 12.535 0.246 0.720 1.00 88.81 184 GLY A C 1
ATOM 1426 O O . GLY A 1 184 ? 13.721 0.379 0.422 1.00 88.81 184 GLY A O 1
ATOM 1427 N N . PHE A 1 185 ? 12.154 -0.344 1.862 1.00 88.50 185 PHE A N 1
ATOM 1428 C CA . PHE A 1 185 ? 13.079 -0.682 2.953 1.00 88.50 185 PHE A CA 1
ATOM 1429 C C . PHE A 1 185 ? 13.191 -2.181 3.263 1.00 88.50 185 PHE A C 1
ATOM 1431 O O . PHE A 1 185 ? 12.357 -3.013 2.892 1.00 88.50 185 PHE A O 1
ATOM 1438 N N . GLU A 1 186 ? 14.266 -2.526 3.982 1.00 90.25 186 GLU A N 1
ATOM 1439 C CA . GLU A 1 186 ? 14.541 -3.895 4.419 1.00 90.25 186 GLU A CA 1
ATOM 1440 C C . GLU A 1 186 ? 13.535 -4.369 5.486 1.00 90.25 186 GLU A C 1
ATOM 1442 O O . GLU A 1 186 ? 12.899 -5.417 5.339 1.00 90.25 186 GLU A O 1
ATOM 1447 N N . ASP A 1 187 ? 13.338 -3.559 6.527 1.00 89.56 187 ASP A N 1
ATOM 1448 C CA . ASP A 1 187 ? 12.319 -3.757 7.555 1.00 89.56 187 ASP A CA 1
ATOM 1449 C C . ASP A 1 187 ? 11.216 -2.695 7.413 1.00 89.56 187 ASP A C 1
ATOM 1451 O O . ASP A 1 187 ? 11.545 -1.519 7.270 1.00 89.56 187 ASP A O 1
ATOM 1455 N N . PRO A 1 188 ? 9.926 -3.074 7.481 1.00 89.00 188 PRO A N 1
ATOM 1456 C CA . PRO A 1 188 ? 9.416 -4.439 7.646 1.00 89.00 188 PRO A CA 1
ATOM 1457 C C . PRO A 1 188 ? 9.294 -5.224 6.323 1.00 89.00 188 PRO A C 1
ATOM 1459 O O . PRO A 1 188 ? 9.228 -6.456 6.349 1.00 89.00 188 PRO A O 1
ATOM 1462 N N . ALA A 1 189 ? 9.220 -4.545 5.172 1.00 90.19 189 ALA A N 1
ATOM 1463 C CA . ALA A 1 189 ? 8.599 -5.096 3.965 1.00 90.19 189 ALA A CA 1
ATOM 1464 C C . ALA A 1 189 ? 9.390 -6.225 3.289 1.00 90.19 189 ALA A C 1
ATOM 1466 O O . ALA A 1 189 ? 8.839 -7.304 3.035 1.00 90.19 189 ALA A O 1
ATOM 1467 N N . TYR A 1 190 ? 10.681 -6.023 3.024 1.00 91.81 190 TYR A N 1
ATOM 1468 C CA . TYR A 1 190 ? 11.518 -7.057 2.415 1.00 91.81 190 TYR A CA 1
ATOM 1469 C C . TYR A 1 190 ? 11.686 -8.267 3.347 1.00 91.81 190 TYR A C 1
ATOM 1471 O O . TYR A 1 190 ? 11.529 -9.411 2.910 1.00 91.81 190 TYR A O 1
ATOM 1479 N N . ASN A 1 191 ? 11.930 -8.035 4.639 1.00 92.06 191 ASN A N 1
ATOM 1480 C CA . ASN A 1 191 ? 12.130 -9.087 5.637 1.00 92.06 191 ASN A CA 1
ATOM 1481 C C . ASN A 1 191 ? 10.858 -9.905 5.910 1.00 92.06 191 ASN A C 1
ATOM 1483 O O . ASN A 1 191 ? 10.941 -11.128 6.074 1.00 92.06 191 ASN A O 1
ATOM 1487 N N . ASN A 1 192 ? 9.677 -9.283 5.867 1.00 90.44 192 ASN A N 1
ATOM 1488 C CA . ASN A 1 192 ? 8.386 -9.977 5.882 1.00 90.44 192 ASN A CA 1
ATOM 1489 C C . ASN A 1 192 ? 8.279 -11.012 4.746 1.00 90.44 192 ASN A C 1
ATOM 1491 O O . ASN A 1 192 ? 7.894 -12.161 4.975 1.00 90.44 192 ASN A O 1
ATOM 1495 N N . VAL A 1 193 ? 8.675 -10.647 3.526 1.00 91.69 193 VAL A N 1
ATOM 1496 C CA . VAL A 1 193 ? 8.622 -11.561 2.375 1.00 91.69 193 VAL A CA 1
ATOM 1497 C C . VAL A 1 193 ? 9.744 -12.602 2.409 1.00 91.69 193 VAL A C 1
ATOM 1499 O O . VAL A 1 193 ? 9.497 -13.797 2.237 1.00 91.69 193 VAL A O 1
ATOM 1502 N N . ARG A 1 194 ? 10.993 -12.168 2.608 1.00 92.19 194 ARG A N 1
ATOM 1503 C CA . ARG A 1 194 ? 12.186 -13.012 2.439 1.00 92.19 194 ARG A CA 1
ATOM 1504 C C . ARG A 1 194 ? 12.474 -13.912 3.631 1.00 92.19 194 ARG A C 1
ATOM 1506 O O . ARG A 1 194 ? 12.807 -15.074 3.421 1.00 92.19 194 ARG A O 1
ATOM 1513 N N . ASN A 1 195 ? 12.311 -13.400 4.850 1.00 91.06 195 ASN A N 1
ATOM 1514 C CA . ASN A 1 195 ? 12.699 -14.110 6.071 1.00 91.06 195 ASN A CA 1
ATOM 1515 C C . ASN A 1 195 ? 11.495 -14.743 6.784 1.00 91.06 195 ASN A C 1
ATOM 1517 O O . ASN A 1 195 ? 11.663 -15.745 7.474 1.00 91.06 195 ASN A O 1
ATOM 1521 N N . ARG A 1 196 ? 10.284 -14.190 6.605 1.00 89.06 196 ARG A N 1
ATOM 1522 C CA . ARG A 1 196 ? 9.030 -14.733 7.172 1.00 89.06 196 ARG A CA 1
ATOM 1523 C C . ARG A 1 196 ? 8.133 -15.438 6.144 1.00 89.06 196 ARG A C 1
ATOM 1525 O O . ARG A 1 196 ? 7.091 -15.967 6.511 1.00 89.06 196 ARG A O 1
ATOM 1532 N N . GLY A 1 197 ? 8.536 -15.475 4.870 1.00 88.69 197 GLY A N 1
ATOM 1533 C CA . GLY A 1 197 ? 7.890 -16.274 3.822 1.00 88.69 197 GLY A CA 1
ATOM 1534 C C . GLY A 1 197 ? 6.548 -15.746 3.302 1.00 88.69 197 GLY A C 1
ATOM 1535 O O . GLY A 1 197 ? 5.875 -16.466 2.562 1.00 88.69 197 GLY A O 1
ATOM 1536 N N . ILE A 1 198 ? 6.152 -14.516 3.653 1.00 89.56 198 ILE A N 1
ATOM 1537 C CA . ILE A 1 198 ? 4.853 -13.936 3.276 1.00 89.56 198 ILE A CA 1
ATOM 1538 C C . ILE A 1 198 ? 4.698 -13.890 1.746 1.00 89.56 198 ILE A C 1
ATOM 1540 O O . ILE A 1 198 ? 5.568 -13.392 1.036 1.00 89.56 198 ILE A O 1
ATOM 1544 N N . LYS A 1 199 ? 3.571 -14.420 1.242 1.00 90.50 199 LYS A N 1
ATOM 1545 C CA . LYS A 1 199 ? 3.244 -14.524 -0.200 1.00 90.50 199 LYS A CA 1
ATOM 1546 C C . LYS A 1 199 ? 2.212 -13.515 -0.698 1.00 90.50 199 LYS A C 1
ATOM 1548 O O . LYS A 1 199 ? 2.093 -13.313 -1.903 1.00 90.50 199 LYS A O 1
ATOM 1553 N N . ASN A 1 200 ? 1.452 -12.917 0.214 1.00 92.06 200 ASN A N 1
ATOM 1554 C CA . ASN A 1 200 ? 0.429 -11.923 -0.089 1.00 92.06 200 ASN A CA 1
ATOM 1555 C C . ASN A 1 200 ? 0.656 -10.744 0.846 1.00 92.06 200 ASN A C 1
ATOM 1557 O O . ASN A 1 200 ? 0.637 -10.915 2.065 1.00 92.06 200 ASN A O 1
ATOM 1561 N N . VAL A 1 201 ? 0.891 -9.577 0.268 1.00 93.31 201 VAL A N 1
ATOM 1562 C CA . VAL A 1 201 ? 1.124 -8.325 0.975 1.00 93.31 201 VAL A CA 1
ATOM 1563 C C . VAL A 1 201 ? -0.063 -7.421 0.681 1.00 93.31 201 VAL A C 1
ATOM 1565 O O . VAL A 1 201 ? -0.484 -7.301 -0.469 1.00 93.31 201 VAL A O 1
ATOM 1568 N N . ILE A 1 202 ? -0.623 -6.832 1.731 1.00 91.88 202 ILE A N 1
ATOM 1569 C CA . ILE A 1 202 ? -1.655 -5.801 1.636 1.00 91.88 202 ILE A CA 1
ATOM 1570 C C . ILE A 1 202 ? -1.054 -4.529 2.228 1.00 91.88 202 ILE A C 1
ATOM 1572 O O . ILE A 1 202 ? -0.299 -4.616 3.201 1.00 91.88 202 ILE A O 1
ATOM 1576 N N . SER A 1 203 ? -1.323 -3.391 1.598 1.00 89.69 203 SER A N 1
ATOM 1577 C CA . SER A 1 203 ? -0.759 -2.096 1.966 1.00 89.69 203 SER A CA 1
ATOM 1578 C C . SER A 1 203 ? -1.714 -0.961 1.587 1.00 89.69 203 SER A C 1
ATOM 1580 O O . SER A 1 203 ? -2.489 -1.067 0.634 1.00 89.69 203 SER A O 1
ATOM 1582 N N . SER A 1 204 ? -1.621 0.149 2.301 1.00 90.12 204 SER A N 1
ATOM 1583 C CA . SER A 1 204 ? -2.203 1.437 1.942 1.00 90.12 204 SER A CA 1
ATOM 1584 C C . SER A 1 204 ? -1.099 2.398 1.501 1.00 90.12 204 SER A C 1
ATOM 1586 O O . SER A 1 204 ? 0.055 2.274 1.920 1.00 90.12 204 SER A O 1
ATOM 1588 N N . THR A 1 205 ? -1.409 3.356 0.627 1.00 90.94 205 THR A N 1
ATOM 1589 C CA . THR A 1 205 ? -0.410 4.304 0.131 1.00 90.94 205 THR A CA 1
ATOM 1590 C C . THR A 1 205 ? -0.971 5.690 -0.174 1.00 90.94 205 THR A C 1
ATOM 1592 O O . THR A 1 205 ? -2.100 5.857 -0.622 1.00 90.94 205 THR A O 1
ATOM 1595 N N . ALA A 1 206 ? -0.125 6.692 0.037 1.00 88.69 206 ALA A N 1
ATOM 1596 C CA . ALA A 1 206 ? -0.265 8.036 -0.507 1.00 88.69 206 ALA A CA 1
ATOM 1597 C C . ALA A 1 206 ? 1.028 8.348 -1.279 1.00 88.69 206 ALA A C 1
ATOM 1599 O O . ALA A 1 206 ? 1.769 9.267 -0.926 1.00 88.69 206 ALA A O 1
ATOM 1600 N N . TRP A 1 207 ? 1.352 7.468 -2.235 1.00 92.12 207 TRP A N 1
ATOM 1601 C CA . TRP A 1 207 ? 2.599 7.488 -2.998 1.00 92.12 207 TRP A CA 1
ATOM 1602 C C . TRP A 1 207 ? 2.769 8.816 -3.726 1.00 92.12 207 TRP A C 1
ATOM 1604 O O . TRP A 1 207 ? 1.799 9.322 -4.272 1.00 92.12 207 TRP A O 1
ATOM 1614 N N . VAL A 1 208 ? 3.984 9.363 -3.743 1.00 90.81 208 VAL A N 1
ATOM 1615 C CA . VAL A 1 208 ? 4.297 10.586 -4.490 1.00 90.81 208 VAL A CA 1
ATOM 1616 C C . VAL A 1 208 ? 5.107 10.205 -5.722 1.00 90.81 208 VAL A C 1
ATOM 1618 O O . VAL A 1 208 ? 6.177 9.604 -5.595 1.00 90.81 208 VAL A O 1
ATOM 1621 N N . ASP A 1 209 ? 4.606 10.558 -6.900 1.00 92.50 209 ASP A N 1
ATOM 1622 C CA . ASP A 1 209 ? 5.188 10.170 -8.179 1.00 92.50 209 ASP A CA 1
ATOM 1623 C C . ASP A 1 209 ? 6.410 11.019 -8.547 1.00 92.50 209 ASP A C 1
ATOM 1625 O O . ASP A 1 209 ? 6.354 12.248 -8.686 1.00 92.50 209 ASP A O 1
ATOM 1629 N N . TYR A 1 210 ? 7.528 10.324 -8.769 1.00 91.00 210 TYR A N 1
ATOM 1630 C CA . TYR A 1 210 ? 8.761 10.884 -9.315 1.00 91.00 210 TYR A CA 1
ATOM 1631 C C . TYR A 1 210 ? 9.076 10.198 -10.644 1.00 91.00 210 TYR A C 1
ATOM 1633 O O . TYR A 1 210 ? 9.387 9.007 -10.703 1.00 91.00 210 TYR A O 1
ATOM 1641 N N . LEU A 1 211 ? 9.020 10.961 -11.733 1.00 91.31 211 LEU A N 1
ATOM 1642 C CA . LEU A 1 211 ? 9.399 10.473 -13.050 1.00 91.31 211 LEU A CA 1
ATOM 1643 C C . LEU A 1 211 ? 10.928 10.476 -13.235 1.00 91.31 211 LEU A C 1
ATOM 1645 O O . LEU A 1 211 ? 11.595 11.435 -12.829 1.00 91.31 211 LEU A O 1
ATOM 1649 N N . PRO A 1 212 ? 11.481 9.481 -13.955 1.00 89.38 212 PRO A N 1
ATOM 1650 C CA . PRO A 1 212 ? 10.753 8.463 -14.721 1.00 89.38 212 PRO A CA 1
ATOM 1651 C C . PRO A 1 212 ? 10.692 7.068 -14.067 1.00 89.38 212 PRO A C 1
ATOM 1653 O O . PRO A 1 212 ? 10.100 6.180 -14.675 1.00 89.38 212 PRO A O 1
ATOM 1656 N N . PHE A 1 213 ? 11.308 6.837 -12.899 1.00 88.44 213 PHE A N 1
ATOM 1657 C CA . PHE A 1 213 ? 11.485 5.479 -12.350 1.00 88.44 213 PHE A CA 1
ATOM 1658 C C . PHE A 1 213 ? 10.634 5.153 -11.125 1.00 88.44 213 PHE A C 1
ATOM 1660 O O . PHE A 1 213 ? 10.623 3.998 -10.707 1.00 88.44 213 PHE A O 1
ATOM 1667 N N . ASN A 1 214 ? 9.937 6.136 -10.557 1.00 90.81 214 ASN A N 1
ATOM 1668 C CA . ASN A 1 214 ? 9.276 5.999 -9.268 1.00 90.81 214 ASN A CA 1
ATOM 1669 C C . ASN A 1 214 ? 7.835 6.534 -9.285 1.00 90.81 214 ASN A C 1
ATOM 1671 O O . ASN A 1 214 ? 7.438 7.326 -8.425 1.00 90.81 214 ASN A O 1
ATOM 1675 N N . THR A 1 215 ? 7.056 6.089 -10.272 1.00 93.81 215 THR A N 1
ATOM 1676 C CA . THR A 1 215 ? 5.591 6.167 -10.219 1.00 93.81 215 THR A CA 1
ATOM 1677 C C . THR A 1 215 ? 5.030 4.986 -9.433 1.00 93.81 215 THR A C 1
ATOM 1679 O O . THR A 1 215 ? 5.638 3.909 -9.388 1.00 93.81 215 THR A O 1
ATOM 1682 N N . ALA A 1 216 ? 3.872 5.179 -8.808 1.00 94.19 216 ALA A N 1
ATOM 1683 C CA . ALA A 1 216 ? 3.203 4.168 -7.998 1.00 94.19 216 ALA A CA 1
ATOM 1684 C C . ALA A 1 216 ? 3.050 2.822 -8.732 1.00 94.19 216 ALA A C 1
ATOM 1686 O O . ALA A 1 216 ? 3.470 1.784 -8.219 1.00 94.19 216 ALA A O 1
ATOM 1687 N N . ASP A 1 217 ? 2.516 2.836 -9.955 1.00 93.88 217 ASP A N 1
ATOM 1688 C CA . ASP A 1 217 ? 2.243 1.637 -10.753 1.00 93.88 217 ASP A CA 1
ATOM 1689 C C . ASP A 1 217 ? 3.514 0.834 -11.095 1.00 93.88 217 ASP A C 1
ATOM 1691 O O . ASP A 1 217 ? 3.555 -0.386 -10.902 1.00 93.88 217 ASP A O 1
ATOM 1695 N N . LEU A 1 218 ? 4.576 1.517 -11.534 1.00 93.19 218 LEU A N 1
ATOM 1696 C CA . LEU A 1 218 ? 5.856 0.906 -11.898 1.00 93.19 218 LEU A CA 1
ATOM 1697 C C . LEU A 1 218 ? 6.596 0.344 -10.679 1.00 93.19 218 LEU A C 1
ATOM 1699 O O . LEU A 1 218 ? 7.059 -0.803 -10.719 1.00 93.19 218 LEU A O 1
ATOM 1703 N N . THR A 1 219 ? 6.696 1.114 -9.590 1.00 94.19 219 THR A N 1
ATOM 1704 C CA . THR A 1 219 ? 7.410 0.681 -8.380 1.00 94.19 219 THR A CA 1
ATOM 1705 C C . THR A 1 219 ? 6.699 -0.497 -7.711 1.00 94.19 219 THR A C 1
ATOM 1707 O O . THR A 1 219 ? 7.348 -1.478 -7.338 1.00 94.19 219 THR A O 1
ATOM 1710 N N . GLN A 1 220 ? 5.368 -0.456 -7.600 1.00 95.25 220 GLN A N 1
ATOM 1711 C CA . GLN A 1 220 ? 4.588 -1.497 -6.922 1.00 95.25 220 GLN A CA 1
ATOM 1712 C C . GLN A 1 220 ? 4.541 -2.814 -7.726 1.00 95.25 220 GLN A C 1
ATOM 1714 O O . GLN A 1 220 ? 4.762 -3.887 -7.151 1.00 95.25 220 GLN A O 1
ATOM 1719 N N . ASP A 1 221 ? 4.330 -2.763 -9.051 1.00 94.50 221 ASP A N 1
ATOM 1720 C CA . ASP A 1 221 ? 4.381 -3.956 -9.915 1.00 94.50 221 ASP A CA 1
ATOM 1721 C C . ASP A 1 221 ? 5.800 -4.550 -9.954 1.00 94.50 221 ASP A C 1
ATOM 1723 O O . ASP A 1 221 ? 5.987 -5.764 -9.804 1.00 94.50 221 ASP A O 1
ATOM 1727 N N . GLY A 1 222 ? 6.823 -3.693 -10.065 1.00 93.50 222 GLY A N 1
ATOM 1728 C CA . GLY A 1 222 ? 8.232 -4.086 -10.016 1.00 93.50 222 GLY A CA 1
ATOM 1729 C C . GLY A 1 222 ? 8.602 -4.804 -8.714 1.00 93.50 222 GLY A C 1
ATOM 1730 O O . GLY A 1 222 ? 9.236 -5.864 -8.751 1.00 93.50 222 GLY A O 1
ATOM 1731 N N . TRP A 1 223 ? 8.145 -4.286 -7.571 1.00 94.38 223 TRP A N 1
ATOM 1732 C CA . TRP A 1 223 ? 8.349 -4.891 -6.252 1.00 94.38 223 TRP A CA 1
ATOM 1733 C C . TRP A 1 223 ? 7.664 -6.260 -6.131 1.00 94.38 223 TRP A C 1
ATOM 1735 O O . TRP A 1 223 ? 8.309 -7.254 -5.778 1.00 94.38 223 TRP A O 1
ATOM 1745 N N . SER A 1 224 ? 6.381 -6.345 -6.509 1.00 94.69 224 SER A N 1
ATOM 1746 C CA . SER A 1 224 ? 5.594 -7.589 -6.517 1.00 94.69 224 SER A CA 1
ATOM 1747 C C . SER A 1 224 ? 6.272 -8.690 -7.343 1.00 94.69 224 SER A C 1
ATOM 1749 O O . SER A 1 224 ? 6.484 -9.807 -6.849 1.00 94.69 224 SER A O 1
ATOM 1751 N N . ARG A 1 225 ? 6.701 -8.368 -8.571 1.00 92.56 225 ARG A N 1
ATOM 1752 C CA . ARG A 1 225 ? 7.395 -9.301 -9.475 1.00 92.56 225 ARG A CA 1
ATOM 1753 C C . ARG A 1 225 ? 8.789 -9.680 -8.986 1.00 92.56 225 ARG A C 1
ATOM 1755 O O . ARG A 1 225 ? 9.147 -10.860 -9.015 1.00 92.56 225 ARG A O 1
ATOM 1762 N N . GLY A 1 226 ? 9.581 -8.704 -8.538 1.00 92.81 226 GLY A N 1
ATOM 1763 C CA . GLY A 1 226 ? 10.957 -8.912 -8.076 1.00 92.81 226 GLY A CA 1
ATOM 1764 C C . GLY A 1 226 ? 11.032 -9.766 -6.808 1.00 92.81 226 GLY A C 1
ATOM 1765 O O . GLY A 1 226 ? 11.919 -10.619 -6.659 1.00 92.81 226 GLY A O 1
ATOM 1766 N N . LEU A 1 227 ? 10.063 -9.603 -5.905 1.00 93.25 227 LEU A N 1
ATOM 1767 C CA . LEU A 1 227 ? 9.966 -10.428 -4.706 1.00 93.25 227 LEU A CA 1
ATOM 1768 C C . LEU A 1 227 ? 9.185 -11.735 -4.910 1.00 93.25 227 LEU A C 1
ATOM 1770 O O . LEU A 1 227 ? 9.441 -12.678 -4.156 1.00 93.25 227 LEU A O 1
ATOM 1774 N N . LYS A 1 228 ? 8.371 -11.843 -5.970 1.00 92.50 228 LYS A N 1
ATOM 1775 C CA . LYS A 1 228 ? 7.480 -12.977 -6.292 1.00 92.50 228 LYS A CA 1
ATOM 1776 C C . LYS A 1 228 ? 6.389 -13.171 -5.238 1.00 92.50 228 LYS A C 1
ATOM 1778 O O . LYS A 1 228 ? 6.252 -14.249 -4.660 1.00 92.50 228 LYS A O 1
ATOM 1783 N N . VAL A 1 229 ? 5.637 -12.102 -4.994 1.00 93.44 229 VAL A N 1
ATOM 1784 C CA . VAL A 1 229 ? 4.505 -12.055 -4.057 1.00 93.44 229 VAL A CA 1
ATOM 1785 C C . VAL A 1 229 ? 3.339 -11.304 -4.678 1.00 93.44 229 VAL A C 1
ATOM 1787 O O . VAL A 1 229 ? 3.542 -10.430 -5.518 1.00 93.44 229 VAL A O 1
ATOM 1790 N N . ASN A 1 230 ? 2.115 -11.625 -4.267 1.00 95.00 230 ASN A N 1
ATOM 1791 C CA . ASN A 1 230 ? 0.966 -10.796 -4.610 1.00 95.00 230 ASN A CA 1
ATOM 1792 C C . ASN A 1 230 ? 1.010 -9.526 -3.753 1.00 95.00 230 ASN A C 1
ATOM 1794 O O . ASN A 1 230 ? 1.209 -9.625 -2.541 1.00 95.00 230 ASN A O 1
ATOM 1798 N N . LEU A 1 231 ? 0.801 -8.362 -4.365 1.00 95.62 231 LEU A N 1
ATOM 1799 C CA . LEU A 1 231 ? 0.697 -7.075 -3.679 1.00 95.62 231 LEU A CA 1
ATOM 1800 C C . LEU A 1 231 ? -0.668 -6.461 -3.996 1.00 95.62 231 LEU A C 1
ATOM 1802 O O . LEU A 1 231 ? -0.991 -6.223 -5.156 1.00 95.62 231 LEU A O 1
ATOM 1806 N N . LEU A 1 232 ? -1.472 -6.238 -2.962 1.00 95.56 232 LEU A N 1
ATOM 1807 C CA . LEU A 1 232 ? -2.743 -5.524 -3.034 1.00 95.56 232 LEU A CA 1
ATOM 1808 C C . LEU A 1 232 ? -2.532 -4.181 -2.341 1.00 95.56 232 LEU A C 1
ATOM 1810 O O . LEU A 1 232 ? -2.317 -4.157 -1.131 1.00 95.56 232 LEU A O 1
ATOM 1814 N N . ILE A 1 233 ? -2.568 -3.085 -3.092 1.00 94.56 233 ILE A N 1
ATOM 1815 C CA . ILE A 1 233 ? -2.288 -1.753 -2.561 1.00 94.56 233 ILE A CA 1
ATOM 1816 C C . ILE A 1 233 ? -3.366 -0.743 -2.959 1.00 94.56 233 ILE A C 1
ATOM 1818 O O . ILE A 1 233 ? -3.810 -0.696 -4.109 1.00 94.56 233 ILE A O 1
ATOM 1822 N N . SER A 1 234 ? -3.825 0.009 -1.960 1.00 91.50 234 SER A N 1
ATOM 1823 C CA . SER A 1 234 ? -4.914 0.987 -2.043 1.00 91.50 234 SER A CA 1
ATOM 1824 C C . SER A 1 234 ? -4.331 2.392 -1.919 1.00 91.50 234 SER A C 1
ATOM 1826 O O . SER A 1 234 ? -3.701 2.701 -0.906 1.00 91.50 234 SER A O 1
ATOM 1828 N N . GLY A 1 235 ? -4.487 3.197 -2.969 1.00 89.44 235 GLY A N 1
ATOM 1829 C CA . GLY A 1 235 ? -3.891 4.520 -3.109 1.00 89.44 235 GLY A CA 1
ATOM 1830 C C . GLY A 1 235 ? -4.879 5.671 -2.924 1.00 89.44 235 GLY A C 1
ATOM 1831 O O . GLY A 1 235 ? -6.095 5.517 -3.065 1.00 89.44 235 GLY A O 1
ATOM 1832 N N . TYR A 1 236 ? -4.327 6.846 -2.626 1.00 85.25 236 TYR A N 1
ATOM 1833 C CA . TYR A 1 236 ? -5.027 8.125 -2.760 1.00 85.25 236 TYR A CA 1
ATOM 1834 C C . TYR A 1 236 ? -5.141 8.512 -4.236 1.00 85.25 236 TYR A C 1
ATOM 1836 O O . TYR A 1 236 ? -4.238 8.215 -5.012 1.00 85.25 236 TYR A O 1
ATOM 1844 N N . HIS A 1 237 ? -6.183 9.269 -4.577 1.00 89.00 237 HIS A N 1
ATOM 1845 C CA . HIS A 1 237 ? -6.335 9.963 -5.852 1.00 89.00 237 HIS A CA 1
ATOM 1846 C C . HIS A 1 237 ? -6.295 11.485 -5.659 1.00 89.00 237 HIS A C 1
ATOM 1848 O O . HIS A 1 237 ? -7.316 12.127 -5.431 1.00 89.00 237 HIS A O 1
ATOM 1854 N N . LEU A 1 238 ? -5.087 12.043 -5.696 1.00 88.50 238 LEU A N 1
ATOM 1855 C CA . LEU A 1 238 ? -4.761 13.473 -5.722 1.00 88.50 238 LEU A CA 1
ATOM 1856 C C . LEU A 1 238 ? -3.675 13.725 -6.792 1.00 88.50 238 LEU A C 1
ATOM 1858 O O . LEU A 1 238 ? -2.520 14.008 -6.443 1.00 88.50 238 LEU A O 1
ATOM 1862 N N . PRO A 1 239 ? -3.990 13.617 -8.096 1.00 92.69 239 PRO A N 1
ATOM 1863 C CA . PRO A 1 239 ? -3.041 13.918 -9.169 1.00 92.69 239 PRO A CA 1
ATOM 1864 C C . PRO A 1 239 ? -2.463 15.341 -9.069 1.00 92.69 239 PRO A C 1
ATOM 1866 O O . PRO A 1 239 ? -1.297 15.551 -9.401 1.00 92.69 239 PRO A O 1
ATOM 1869 N N . GLU A 1 240 ? -3.204 16.304 -8.521 1.00 91.12 240 GLU A N 1
ATOM 1870 C CA . GLU A 1 240 ? -2.735 17.676 -8.281 1.00 91.12 240 GLU A CA 1
ATOM 1871 C C . GLU A 1 240 ? -1.628 17.758 -7.206 1.00 91.12 240 GLU A C 1
ATOM 1873 O O . GLU A 1 240 ? -0.882 18.736 -7.153 1.00 91.12 240 GLU A O 1
ATOM 1878 N N . GLU A 1 241 ? -1.481 16.722 -6.372 1.00 87.81 241 GLU A N 1
ATOM 1879 C CA . GLU A 1 241 ? -0.407 16.558 -5.381 1.00 87.81 241 GLU A CA 1
ATOM 1880 C C . GLU A 1 241 ? 0.580 15.426 -5.745 1.00 87.81 241 GLU A C 1
ATOM 1882 O O . GLU A 1 241 ? 1.335 14.971 -4.880 1.00 87.81 241 GLU A O 1
ATOM 1887 N N . ALA A 1 242 ? 0.586 14.979 -7.009 1.00 92.50 242 ALA A N 1
ATOM 1888 C CA . ALA A 1 242 ? 1.393 13.865 -7.519 1.00 92.50 242 ALA A CA 1
ATOM 1889 C C . ALA A 1 242 ? 1.116 12.506 -6.849 1.00 92.50 242 ALA A C 1
ATOM 1891 O O . ALA A 1 242 ? 2.039 11.712 -6.682 1.00 92.50 242 ALA A O 1
ATOM 1892 N N . LYS A 1 243 ? -0.128 12.244 -6.421 1.00 91.12 243 LYS A N 1
ATOM 1893 C CA . LYS A 1 243 ? -0.515 10.991 -5.750 1.00 91.12 243 LYS A CA 1
ATOM 1894 C C . LYS A 1 243 ? -1.645 10.300 -6.499 1.00 91.12 243 LYS A C 1
ATOM 1896 O O . LYS A 1 243 ? -2.790 10.722 -6.396 1.00 91.12 243 LYS A O 1
ATOM 1901 N N . MET A 1 244 ? -1.339 9.232 -7.218 1.00 92.38 244 MET A N 1
ATOM 1902 C CA . MET A 1 244 ? -2.323 8.307 -7.787 1.00 92.38 244 MET A CA 1
ATOM 1903 C C . MET A 1 244 ? -1.668 6.940 -7.996 1.00 92.38 244 MET A C 1
ATOM 1905 O O . MET A 1 244 ? -0.446 6.828 -7.926 1.00 92.38 244 MET A O 1
ATOM 1909 N N . GLY A 1 245 ? -2.450 5.891 -8.247 1.00 94.50 245 GLY A N 1
ATOM 1910 C CA . GLY A 1 245 ? -1.926 4.554 -8.509 1.00 94.50 245 GLY A CA 1
ATOM 1911 C C . GLY A 1 245 ? -2.296 3.546 -7.430 1.00 94.50 245 GLY A C 1
ATOM 1912 O O . GLY A 1 245 ? -1.701 3.496 -6.349 1.00 94.50 245 GLY A O 1
ATOM 1913 N N . SER A 1 246 ? -3.241 2.676 -7.777 1.00 95.81 246 SER A N 1
ATOM 1914 C CA . SER A 1 246 ? -3.730 1.583 -6.933 1.00 95.81 246 SER A CA 1
ATOM 1915 C C . SER A 1 246 ? -3.773 0.285 -7.727 1.00 95.81 246 SER A C 1
ATOM 1917 O O . SER A 1 246 ? -4.102 0.292 -8.917 1.00 95.81 246 SER A O 1
ATOM 1919 N N . GLY A 1 247 ? -3.498 -0.859 -7.091 1.00 96.56 247 GLY A N 1
ATOM 1920 C CA . GLY A 1 247 ? -3.381 -2.104 -7.846 1.00 96.56 247 GLY A CA 1
ATOM 1921 C C . GLY A 1 247 ? -3.404 -3.416 -7.071 1.00 96.56 247 GLY A C 1
ATOM 1922 O O . GLY A 1 247 ? -3.136 -3.505 -5.875 1.00 96.56 247 GLY A O 1
ATOM 1923 N N . ILE A 1 248 ? -3.728 -4.464 -7.822 1.00 96.50 248 ILE A N 1
ATOM 1924 C CA . ILE A 1 248 ? -3.618 -5.876 -7.472 1.00 96.50 248 ILE A CA 1
ATOM 1925 C C . ILE A 1 248 ? -2.564 -6.469 -8.409 1.00 96.50 248 ILE A C 1
ATOM 1927 O O . ILE A 1 248 ? -2.860 -6.902 -9.531 1.00 96.50 248 ILE A O 1
ATOM 1931 N N . TYR A 1 249 ? -1.320 -6.452 -7.946 1.00 96.00 249 TYR A N 1
ATOM 1932 C CA . TYR A 1 249 ? -0.159 -6.981 -8.647 1.00 96.00 249 TYR A CA 1
ATOM 1933 C C . TYR A 1 249 ? 0.024 -8.455 -8.278 1.00 96.00 249 TYR A C 1
ATOM 1935 O O . TYR A 1 249 ? -0.058 -8.848 -7.109 1.00 96.00 249 TYR A O 1
ATOM 1943 N N . ARG A 1 250 ? 0.198 -9.298 -9.297 1.00 92.88 250 ARG A N 1
ATOM 1944 C CA . ARG A 1 250 ? 0.191 -10.759 -9.169 1.00 92.88 250 ARG A CA 1
ATOM 1945 C C . ARG A 1 250 ? 1.618 -11.301 -9.206 1.00 92.88 250 ARG A C 1
ATOM 1947 O O . ARG A 1 250 ? 2.422 -10.898 -10.040 1.00 92.88 250 ARG A O 1
ATOM 1954 N N . GLN A 1 251 ? 1.904 -12.296 -8.365 1.00 87.31 251 GLN A N 1
ATOM 1955 C CA . GLN A 1 251 ? 3.239 -12.900 -8.242 1.00 87.31 251 GLN A CA 1
ATOM 1956 C C . GLN A 1 251 ? 3.756 -13.601 -9.519 1.00 87.31 251 GLN A C 1
ATOM 1958 O O . GLN A 1 251 ? 4.942 -13.924 -9.600 1.00 87.31 251 GLN A O 1
ATOM 1963 N N . GLN A 1 252 ? 2.874 -13.916 -10.478 1.00 78.38 252 GLN A N 1
ATOM 1964 C CA . GLN A 1 252 ? 3.202 -14.659 -11.700 1.00 78.38 252 GLN A CA 1
ATOM 1965 C C . GLN A 1 252 ? 3.201 -13.731 -12.924 1.00 78.38 252 GLN A C 1
ATOM 1967 O O . GLN A 1 252 ? 2.353 -12.855 -13.052 1.00 78.38 252 GLN A O 1
ATOM 1972 N N . PHE A 1 253 ? 4.154 -13.925 -13.839 1.00 72.25 253 PHE A N 1
ATOM 1973 C CA . PHE A 1 253 ? 4.317 -13.073 -15.027 1.00 72.25 253 PHE A CA 1
ATOM 1974 C C . PHE A 1 253 ? 3.255 -13.300 -16.115 1.00 72.25 253 PHE A C 1
ATOM 1976 O O . PHE A 1 253 ? 3.074 -12.437 -16.968 1.00 72.25 253 PHE A O 1
ATOM 1983 N N . ASP A 1 254 ? 2.576 -14.446 -16.106 1.00 81.69 254 ASP A N 1
ATOM 1984 C CA . ASP A 1 254 ? 1.543 -14.830 -17.073 1.00 81.69 254 ASP A CA 1
ATOM 1985 C C . ASP A 1 254 ? 0.138 -14.315 -16.719 1.00 81.69 254 ASP A C 1
ATOM 1987 O O . ASP A 1 254 ? -0.749 -14.332 -17.574 1.00 81.69 254 ASP A O 1
ATOM 1991 N N . GLU A 1 255 ? -0.069 -13.803 -15.501 1.00 83.12 255 GLU A N 1
ATOM 1992 C CA . GLU A 1 255 ? -1.295 -13.097 -15.124 1.00 83.12 255 GLU A CA 1
ATOM 1993 C C . GLU A 1 255 ? -1.024 -11.582 -15.010 1.00 83.12 255 GLU A C 1
ATOM 1995 O O . GLU A 1 255 ? -0.228 -11.163 -14.167 1.00 83.12 255 GLU A O 1
ATOM 2000 N N . PRO A 1 256 ? -1.662 -10.730 -15.840 1.00 89.81 256 PRO A N 1
ATOM 2001 C CA . PRO A 1 256 ? -1.439 -9.287 -15.798 1.00 89.81 256 PRO A CA 1
ATOM 2002 C C . PRO A 1 256 ? -1.958 -8.681 -14.482 1.00 89.81 256 PRO A C 1
ATOM 2004 O O . PRO A 1 256 ? -2.888 -9.231 -13.878 1.00 89.81 256 PRO A O 1
ATOM 2007 N N . PRO A 1 257 ? -1.402 -7.543 -14.033 1.00 94.25 257 PRO A N 1
ATOM 2008 C CA . PRO A 1 257 ? -1.894 -6.846 -12.856 1.00 94.25 257 PRO A CA 1
ATOM 2009 C C . PRO A 1 257 ? -3.235 -6.166 -13.164 1.00 94.25 257 PRO A C 1
ATOM 2011 O O . PRO A 1 257 ? -3.536 -5.822 -14.311 1.00 94.25 257 PRO A O 1
ATOM 2014 N N . VAL A 1 258 ? -4.040 -5.941 -12.129 1.00 94.75 258 VAL A N 1
ATOM 2015 C CA . VAL A 1 258 ? -5.254 -5.119 -12.223 1.00 94.75 258 VAL A CA 1
ATOM 2016 C C . VAL A 1 258 ? -4.976 -3.841 -11.461 1.00 94.75 258 VAL A C 1
ATOM 2018 O O . VAL A 1 258 ? -4.909 -3.881 -10.242 1.00 94.75 258 VAL A O 1
ATOM 2021 N N . TYR A 1 259 ? -4.789 -2.733 -12.168 1.00 96.44 259 TYR A N 1
ATOM 2022 C CA . TYR A 1 259 ? -4.419 -1.448 -11.582 1.00 96.44 259 TYR A CA 1
ATOM 2023 C C . TYR A 1 259 ? -5.193 -0.301 -12.233 1.00 96.44 259 TYR A C 1
ATOM 2025 O O . TYR A 1 259 ? -5.792 -0.475 -13.302 1.00 96.44 259 TYR A O 1
ATOM 2033 N N . VAL A 1 260 ? -5.179 0.855 -11.586 1.00 95.50 260 VAL A N 1
ATOM 2034 C CA . VAL A 1 260 ? -5.603 2.145 -12.131 1.00 95.50 260 VAL A CA 1
ATOM 2035 C C . VA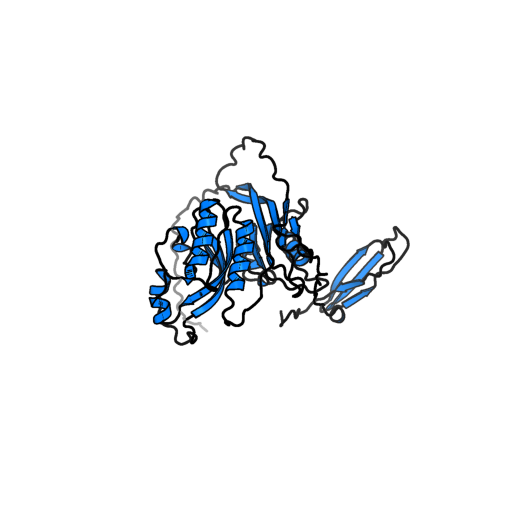L A 1 260 ? -4.470 3.144 -11.898 1.00 95.50 260 VAL A C 1
ATOM 2037 O O . VAL A 1 260 ? -3.743 3.028 -10.915 1.00 95.50 260 VAL A O 1
ATOM 2040 N N . TYR A 1 261 ? -4.257 4.024 -12.873 1.00 95.44 261 TYR A N 1
ATOM 2041 C CA . TYR A 1 261 ? -3.237 5.069 -12.874 1.00 95.44 261 TYR A CA 1
ATOM 2042 C C . TYR A 1 261 ? -3.635 6.066 -13.968 1.00 95.44 261 TYR A C 1
ATOM 2044 O O . TYR A 1 261 ? -3.205 5.971 -15.119 1.00 95.44 261 TYR A O 1
ATOM 2052 N N . ASP A 1 262 ? -4.598 6.920 -13.643 1.00 93.25 262 ASP A N 1
ATOM 2053 C CA . ASP A 1 262 ? -5.212 7.871 -14.566 1.00 93.25 262 ASP A CA 1
ATOM 2054 C C . ASP A 1 262 ? -5.704 9.062 -13.745 1.00 93.25 262 ASP A C 1
ATOM 2056 O O . ASP A 1 262 ? -6.454 8.867 -12.795 1.00 93.25 262 ASP A O 1
ATOM 2060 N N . LYS A 1 263 ? -5.292 10.283 -14.099 1.00 92.25 263 LYS A N 1
ATOM 2061 C CA . LYS A 1 263 ? -5.632 11.507 -13.355 1.00 92.25 263 LYS A CA 1
ATOM 2062 C C . LYS A 1 263 ? -7.149 11.742 -13.260 1.00 92.25 263 LYS A C 1
ATOM 2064 O O . LYS A 1 263 ? -7.607 12.396 -12.328 1.00 92.25 263 LYS A O 1
ATOM 2069 N N . ASP A 1 264 ? -7.921 11.184 -14.190 1.00 90.38 264 ASP A N 1
ATOM 2070 C CA . ASP A 1 264 ? -9.372 11.351 -14.273 1.00 90.38 264 ASP A CA 1
ATOM 2071 C C . ASP A 1 264 ? -10.134 10.137 -13.678 1.00 90.38 264 ASP A C 1
ATOM 2073 O O . ASP A 1 264 ? -11.346 10.005 -13.850 1.00 90.38 264 ASP A O 1
ATOM 2077 N N . SER A 1 265 ? -9.451 9.230 -12.954 1.00 88.56 265 SER A N 1
ATOM 2078 C CA . SER A 1 265 ? -10.059 8.021 -12.368 1.00 88.56 265 SER A CA 1
ATOM 2079 C C . SER A 1 265 ? -11.052 8.319 -11.232 1.00 88.56 265 SER A C 1
ATOM 2081 O O . SER A 1 265 ? -12.146 7.734 -11.195 1.00 88.56 265 SER A O 1
ATOM 2083 N N . GLY A 1 266 ? -10.684 9.223 -10.317 1.00 85.56 266 GLY A N 1
ATOM 2084 C CA . GLY A 1 266 ? -11.411 9.510 -9.082 1.00 85.56 266 GLY A CA 1
ATOM 2085 C C . GLY A 1 266 ? -11.451 8.293 -8.156 1.00 85.56 266 GLY A C 1
ATOM 2086 O O . GLY A 1 266 ? -10.436 7.685 -7.830 1.00 85.56 266 GLY A O 1
ATOM 2087 N N . ASN A 1 267 ? -12.651 7.903 -7.731 1.00 83.50 267 ASN A N 1
ATOM 2088 C CA . ASN A 1 267 ? -12.855 6.731 -6.888 1.00 83.50 267 ASN A CA 1
ATOM 2089 C C . ASN A 1 267 ? -13.048 5.472 -7.747 1.00 83.50 267 ASN A C 1
ATOM 2091 O O . ASN A 1 267 ? -14.064 5.340 -8.436 1.00 83.50 267 ASN A O 1
ATOM 2095 N N . VAL A 1 268 ? -12.125 4.509 -7.673 1.00 85.50 268 VAL A N 1
ATOM 2096 C CA . VAL A 1 268 ? -12.171 3.258 -8.449 1.00 85.50 268 VAL A CA 1
ATOM 2097 C C . VAL A 1 268 ? -11.969 2.035 -7.562 1.00 85.50 268 VAL A C 1
ATOM 2099 O O . VAL A 1 268 ? -10.917 1.831 -6.961 1.00 85.50 268 VAL A O 1
ATOM 2102 N N . LEU A 1 269 ? -12.962 1.146 -7.552 1.00 84.81 269 LEU A N 1
ATOM 2103 C CA . LEU A 1 269 ? -12.857 -0.183 -6.958 1.00 84.81 269 LEU A CA 1
ATOM 2104 C C . LEU A 1 269 ? -12.322 -1.184 -7.990 1.00 84.81 269 LEU A C 1
ATOM 2106 O O . LEU A 1 269 ? -12.975 -1.492 -8.993 1.00 84.81 269 LEU A O 1
ATOM 2110 N N . LEU A 1 270 ? -11.147 -1.739 -7.711 1.00 88.38 270 LEU A N 1
ATOM 2111 C CA . LEU A 1 270 ? -10.561 -2.850 -8.451 1.00 88.38 270 LEU A CA 1
ATOM 2112 C C . LEU A 1 270 ? -10.942 -4.165 -7.770 1.00 88.38 270 LEU A C 1
ATOM 2114 O O . LEU A 1 270 ? -10.821 -4.288 -6.553 1.00 88.38 270 LEU A O 1
ATOM 2118 N N . VAL A 1 271 ? -11.376 -5.165 -8.540 1.00 85.62 271 VAL A N 1
ATOM 2119 C CA . VAL A 1 271 ? -11.703 -6.508 -8.026 1.00 85.62 271 VAL A CA 1
ATOM 2120 C C . VAL A 1 271 ? -11.078 -7.561 -8.927 1.00 85.62 271 VAL A C 1
ATOM 2122 O O . VAL A 1 271 ? -11.308 -7.548 -10.137 1.00 85.62 271 VAL A O 1
ATOM 2125 N N . ALA A 1 272 ? -10.318 -8.489 -8.348 1.00 89.81 272 ALA A N 1
ATOM 2126 C CA . ALA A 1 272 ? -9.551 -9.476 -9.099 1.00 89.81 272 ALA A CA 1
ATOM 2127 C C . ALA A 1 272 ? -9.491 -10.837 -8.395 1.00 89.81 272 ALA A C 1
ATOM 2129 O O . ALA A 1 272 ? -9.490 -10.938 -7.168 1.00 89.81 272 ALA A O 1
ATOM 2130 N N . GLU A 1 273 ? -9.392 -11.903 -9.185 1.00 89.50 273 GLU A N 1
ATOM 2131 C CA . GLU A 1 273 ? -9.066 -13.237 -8.674 1.00 89.50 273 GLU A CA 1
ATOM 2132 C C . GLU A 1 273 ? -7.550 -13.342 -8.426 1.00 89.50 273 GLU A C 1
ATOM 2134 O O . GLU A 1 273 ? -6.754 -13.009 -9.307 1.00 89.50 273 GLU A O 1
ATOM 2139 N N . VAL A 1 274 ? -7.133 -13.791 -7.240 1.00 90.56 274 VAL A N 1
ATOM 2140 C CA . VAL A 1 274 ? -5.719 -13.879 -6.842 1.00 90.56 274 VAL A CA 1
ATOM 2141 C C . VAL A 1 274 ? -5.390 -15.298 -6.387 1.00 90.56 274 VAL A C 1
ATOM 2143 O O . VAL A 1 274 ? -6.054 -15.865 -5.517 1.00 90.56 274 VAL A O 1
ATOM 2146 N N . LYS A 1 275 ? -4.344 -15.879 -6.981 1.00 90.50 275 LYS A N 1
ATOM 2147 C CA . LYS A 1 275 ? -3.820 -17.206 -6.638 1.00 90.50 275 LYS A CA 1
ATOM 2148 C C . LYS A 1 275 ? -2.646 -17.084 -5.681 1.00 90.50 275 LYS A C 1
ATOM 2150 O O . LYS A 1 275 ? -1.766 -16.252 -5.882 1.00 90.50 275 LYS A O 1
ATOM 2155 N N . THR A 1 276 ? -2.585 -17.961 -4.690 1.00 88.19 276 THR A N 1
ATOM 2156 C CA . THR A 1 276 ? -1.469 -18.017 -3.741 1.00 88.19 276 THR A CA 1
ATOM 2157 C C . THR A 1 276 ? -1.236 -19.446 -3.262 1.00 88.19 276 THR A C 1
ATOM 2159 O O . THR A 1 276 ? -2.082 -20.313 -3.482 1.00 88.19 276 THR A O 1
ATOM 2162 N N . THR A 1 277 ? -0.092 -19.707 -2.637 1.00 84.75 277 THR A N 1
ATOM 2163 C CA . THR A 1 277 ? 0.233 -21.009 -2.046 1.00 84.75 277 THR A CA 1
ATOM 2164 C C . THR A 1 277 ? 0.091 -20.952 -0.531 1.00 84.75 277 THR A C 1
ATOM 2166 O O . THR A 1 277 ? 0.502 -19.982 0.105 1.00 84.75 277 THR A O 1
ATOM 2169 N N . ILE A 1 278 ? -0.496 -21.999 0.047 1.00 81.31 278 ILE A N 1
ATOM 2170 C CA . ILE A 1 278 ? -0.516 -22.225 1.495 1.00 81.31 278 ILE A CA 1
ATOM 2171 C C . ILE A 1 278 ? 0.209 -23.527 1.822 1.00 81.31 278 ILE A C 1
ATOM 2173 O O . ILE A 1 278 ? 0.098 -24.515 1.096 1.00 81.31 278 ILE A O 1
ATOM 2177 N N . GLU A 1 279 ? 0.941 -23.534 2.931 1.00 80.25 279 GLU A N 1
ATOM 2178 C CA . GLU A 1 279 ? 1.514 -24.755 3.486 1.00 80.25 279 GLU A CA 1
ATOM 2179 C C . GLU A 1 279 ? 0.419 -25.556 4.197 1.00 80.25 279 GLU A C 1
ATOM 2181 O O . GLU A 1 279 ? -0.266 -25.048 5.087 1.00 80.25 279 GLU A O 1
ATOM 2186 N N . THR A 1 280 ? 0.251 -26.824 3.819 1.00 69.12 280 THR A N 1
ATOM 2187 C CA . THR A 1 280 ? -0.682 -27.740 4.479 1.00 69.12 280 THR A CA 1
ATOM 2188 C C . THR A 1 280 ? -0.001 -29.048 4.862 1.00 69.12 280 THR A C 1
ATOM 2190 O O . THR A 1 280 ? 0.817 -29.604 4.132 1.00 69.12 280 THR A O 1
ATOM 2193 N N . THR A 1 281 ? -0.354 -29.559 6.040 1.00 66.38 281 THR A N 1
ATOM 2194 C CA . THR A 1 281 ? 0.056 -30.885 6.530 1.00 66.38 281 THR A CA 1
ATOM 2195 C C . THR A 1 281 ? -0.928 -31.981 6.112 1.00 66.38 281 THR A C 1
ATOM 2197 O O . THR A 1 281 ? -0.689 -33.169 6.345 1.00 66.38 281 THR A O 1
ATOM 2200 N N . GLN A 1 282 ? -2.052 -31.604 5.491 1.00 66.06 282 GLN A N 1
ATOM 2201 C CA . GLN A 1 282 ? -3.030 -32.546 4.966 1.00 66.06 282 GLN A CA 1
ATOM 2202 C C . GLN A 1 282 ? -2.582 -33.040 3.590 1.00 66.06 282 GLN A C 1
ATOM 2204 O O . GLN A 1 282 ? -2.148 -32.265 2.742 1.00 66.06 282 GLN A O 1
ATOM 2209 N N . ARG A 1 283 ? -2.728 -34.346 3.333 1.00 56.72 283 ARG A N 1
ATOM 2210 C CA . ARG A 1 283 ? -2.551 -34.875 1.973 1.00 56.72 283 ARG A CA 1
ATOM 2211 C C . ARG A 1 283 ? -3.543 -34.171 1.043 1.00 56.72 283 ARG A C 1
ATOM 2213 O O . ARG A 1 283 ? -4.715 -34.124 1.423 1.00 56.72 283 ARG A O 1
ATOM 2220 N N . PRO A 1 284 ? -3.133 -33.728 -0.163 1.00 55.16 284 PRO A N 1
ATOM 2221 C CA . PRO A 1 284 ? -4.050 -33.146 -1.133 1.00 55.16 284 PRO A CA 1
ATOM 2222 C C . PRO A 1 284 ? -5.228 -34.088 -1.360 1.00 55.16 284 PRO A C 1
ATOM 2224 O O . PRO A 1 284 ? -5.087 -35.157 -1.966 1.00 55.16 284 PRO A O 1
ATOM 2227 N N . GLN A 1 285 ? -6.400 -33.719 -0.839 1.00 55.94 285 GLN A N 1
ATOM 2228 C CA . GLN A 1 285 ? -7.619 -34.407 -1.225 1.00 55.94 285 GLN A CA 1
ATOM 2229 C C . GLN A 1 285 ? -7.779 -34.154 -2.716 1.00 55.94 285 GLN A C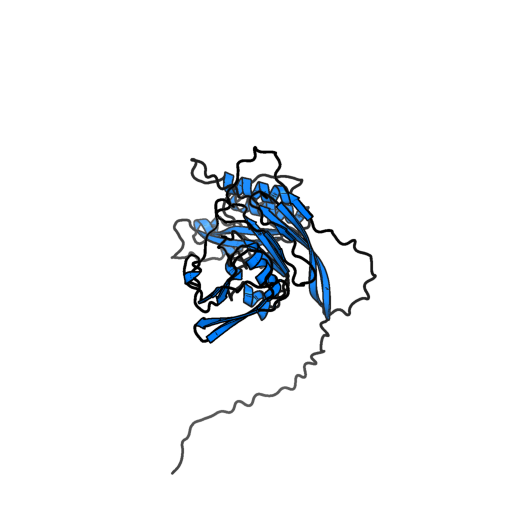 1
ATOM 2231 O O . GLN A 1 285 ? -7.628 -33.021 -3.166 1.00 55.94 285 GLN A O 1
ATOM 2236 N N . THR A 1 286 ? -8.045 -35.202 -3.497 1.00 46.91 286 THR A N 1
ATOM 2237 C CA . THR A 1 286 ? -8.255 -35.050 -4.936 1.00 46.91 286 THR A CA 1
ATOM 2238 C C . THR A 1 286 ? -9.462 -34.144 -5.128 1.00 46.91 286 THR A C 1
ATOM 2240 O O . THR A 1 286 ? -10.603 -34.590 -4.974 1.00 46.91 286 THR A O 1
ATOM 2243 N N . ALA A 1 287 ? -9.203 -32.859 -5.379 1.00 51.22 287 ALA A N 1
ATOM 2244 C CA . ALA A 1 287 ? -10.237 -31.850 -5.412 1.00 51.22 287 ALA A CA 1
ATOM 2245 C C . ALA A 1 287 ? -11.266 -32.293 -6.445 1.00 51.22 287 ALA A C 1
ATOM 2247 O O . ALA A 1 287 ? -10.951 -32.470 -7.625 1.00 51.22 287 ALA A O 1
ATOM 2248 N N . LYS A 1 288 ? -12.513 -32.500 -6.006 1.00 44.53 288 LYS A N 1
ATOM 2249 C CA . LYS A 1 288 ? -13.620 -32.618 -6.951 1.00 44.53 288 LYS A CA 1
ATOM 2250 C C . LYS A 1 288 ? -13.610 -31.307 -7.718 1.00 44.53 288 LYS A C 1
ATOM 2252 O O . LYS A 1 288 ? -13.968 -30.288 -7.128 1.00 44.53 288 LYS A O 1
ATOM 2257 N N . HIS A 1 289 ? -13.168 -31.342 -8.981 1.00 45.66 289 HIS A N 1
ATOM 2258 C CA . HIS A 1 289 ? -13.095 -30.197 -9.891 1.00 45.66 289 HIS A CA 1
ATOM 2259 C C . HIS A 1 289 ? -14.504 -29.671 -10.193 1.00 45.66 289 HIS A C 1
ATOM 2261 O O . HIS A 1 289 ? -15.044 -29.781 -11.294 1.00 45.66 289 HIS A O 1
ATOM 2267 N N . THR A 1 290 ? -15.106 -29.081 -9.172 1.00 49.41 290 THR A N 1
ATOM 2268 C CA . THR A 1 290 ? -16.218 -28.164 -9.280 1.00 49.41 290 THR A CA 1
ATOM 2269 C C . THR A 1 290 ? -15.647 -26.991 -10.051 1.00 49.41 290 THR A C 1
ATOM 2271 O O . THR A 1 290 ? -14.673 -26.385 -9.607 1.00 49.41 290 THR A O 1
ATOM 2274 N N . LYS A 1 291 ? -16.185 -26.718 -11.242 1.00 46.91 291 LYS A N 1
ATOM 2275 C CA . LYS A 1 291 ? -15.775 -25.558 -12.036 1.00 46.91 291 LYS A CA 1
ATOM 2276 C C . LYS A 1 291 ? -16.181 -24.293 -11.282 1.00 46.91 291 LYS A C 1
ATOM 2278 O O . LYS A 1 291 ? -17.267 -23.765 -11.512 1.00 46.91 291 LYS A O 1
ATOM 2283 N N . VAL A 1 292 ? -15.321 -23.830 -10.375 1.00 56.59 292 VAL A N 1
ATOM 2284 C CA . VAL A 1 292 ? -15.413 -22.485 -9.814 1.00 56.59 292 VAL A CA 1
ATOM 2285 C C . VAL A 1 292 ? -15.322 -21.543 -11.006 1.00 56.59 292 VAL A C 1
ATOM 2287 O O . VAL A 1 292 ? -14.392 -21.618 -11.813 1.00 56.59 292 VAL A O 1
ATOM 2290 N N . LYS A 1 293 ? -16.371 -20.749 -11.204 1.00 59.97 293 LYS A N 1
ATOM 2291 C CA . LYS A 1 293 ? -16.470 -19.853 -12.349 1.00 59.97 293 LYS A CA 1
ATOM 2292 C C . LYS A 1 293 ? -15.489 -18.710 -12.105 1.00 59.97 293 LYS A C 1
ATOM 2294 O O . LYS A 1 293 ? -15.788 -17.869 -11.263 1.00 59.97 293 LYS A O 1
ATOM 2299 N N . LYS A 1 294 ? -14.353 -18.717 -12.822 1.00 68.56 294 LYS A N 1
ATOM 2300 C CA . LYS A 1 294 ? -13.315 -17.678 -12.724 1.00 68.56 294 LYS A CA 1
ATOM 2301 C C . LYS A 1 294 ? -13.968 -16.301 -12.721 1.00 68.56 294 LYS A C 1
ATOM 2303 O O . LYS A 1 294 ? -14.772 -15.999 -13.613 1.00 68.56 294 LYS A O 1
ATOM 2308 N N . ILE A 1 295 ? -13.652 -15.499 -11.712 1.00 74.69 295 ILE A N 1
ATOM 2309 C CA . ILE A 1 295 ? -14.126 -14.119 -11.657 1.00 74.69 295 ILE A CA 1
ATOM 2310 C C . ILE A 1 295 ? -13.316 -13.325 -12.679 1.00 74.69 295 ILE A C 1
ATOM 2312 O O . ILE A 1 295 ? -12.090 -13.395 -12.719 1.00 74.69 295 ILE A O 1
ATOM 2316 N N . GLN A 1 296 ? -14.022 -12.622 -13.562 1.00 83.44 296 GLN A N 1
ATOM 2317 C CA . GLN A 1 296 ? -13.392 -11.678 -14.472 1.00 83.44 296 GLN A CA 1
ATOM 2318 C C . GLN A 1 296 ? -12.962 -10.454 -13.670 1.00 83.44 296 GLN A C 1
ATOM 2320 O O . GLN A 1 296 ? -13.760 -9.935 -12.886 1.00 83.44 296 GLN A O 1
ATOM 2325 N N . ASP A 1 297 ? -11.731 -10.008 -13.896 1.00 90.81 297 ASP A N 1
ATOM 2326 C CA . ASP A 1 297 ? -11.184 -8.794 -13.301 1.00 90.81 297 ASP A CA 1
ATOM 2327 C C . ASP A 1 297 ? -12.058 -7.579 -13.654 1.00 90.81 297 ASP A C 1
ATOM 2329 O O . ASP A 1 297 ? -12.524 -7.442 -14.791 1.00 90.81 297 ASP A O 1
ATOM 2333 N N . LYS A 1 298 ? -12.300 -6.706 -12.674 1.00 84.31 298 LYS A N 1
ATOM 2334 C CA . LYS A 1 298 ? -13.155 -5.521 -12.811 1.00 84.31 298 LYS A CA 1
ATOM 2335 C C . LYS A 1 298 ? -12.433 -4.269 -12.347 1.00 84.31 298 LYS A C 1
ATOM 2337 O O . LYS A 1 298 ? -11.716 -4.296 -11.349 1.00 84.31 298 LYS A O 1
ATOM 2342 N N . ARG A 1 299 ? -12.729 -3.170 -13.034 1.00 91.44 299 ARG A N 1
ATOM 2343 C CA . ARG A 1 299 ? -12.524 -1.796 -12.574 1.00 91.44 299 ARG A CA 1
ATOM 2344 C C . ARG A 1 299 ? -13.911 -1.162 -12.517 1.00 91.44 299 ARG A C 1
ATOM 2346 O O . ARG A 1 299 ? -14.668 -1.295 -13.480 1.00 91.44 299 ARG A O 1
ATOM 2353 N N . ILE A 1 300 ? -14.284 -0.597 -11.377 1.00 80.06 300 ILE A N 1
ATOM 2354 C CA . ILE A 1 300 ? -15.623 -0.063 -11.119 1.00 80.06 300 ILE A CA 1
ATOM 2355 C C . ILE A 1 300 ? -15.438 1.365 -10.617 1.00 80.06 300 ILE A C 1
ATOM 2357 O O . ILE A 1 300 ? -15.005 1.555 -9.485 1.00 80.06 300 ILE A O 1
ATOM 2361 N N . HIS A 1 301 ? -15.748 2.351 -11.456 1.00 84.38 301 HIS A N 1
ATOM 2362 C CA . HIS A 1 301 ? -15.772 3.750 -11.031 1.00 84.38 301 HIS A CA 1
ATOM 2363 C C . HIS A 1 301 ? -16.961 3.964 -10.085 1.00 84.38 301 HIS A C 1
ATOM 2365 O O . HIS A 1 301 ? -18.051 3.433 -10.318 1.00 84.38 301 HIS A O 1
ATOM 2371 N N . LEU A 1 302 ? -16.723 4.694 -8.999 1.00 75.00 302 LEU A N 1
ATOM 2372 C CA . LEU A 1 302 ? -17.672 4.940 -7.910 1.00 75.00 302 LEU A CA 1
ATOM 2373 C C . LEU A 1 302 ? -18.137 6.401 -7.845 1.00 75.00 302 LEU A C 1
ATOM 2375 O O . LEU A 1 302 ? -18.972 6.724 -7.004 1.00 75.00 302 LEU A O 1
ATOM 2379 N N . ASN A 1 303 ? -17.601 7.268 -8.707 1.00 73.62 303 ASN A N 1
ATOM 2380 C CA . ASN A 1 303 ? -18.006 8.668 -8.824 1.00 73.62 303 ASN A CA 1
ATOM 2381 C C . ASN A 1 303 ? -19.495 8.721 -9.213 1.00 73.62 303 ASN A C 1
ATOM 2383 O O . ASN A 1 303 ? -19.921 8.014 -10.128 1.00 73.62 303 ASN A O 1
ATOM 2387 N N . THR A 1 304 ? -20.298 9.495 -8.478 1.00 56.16 304 THR A N 1
ATOM 2388 C CA . THR A 1 304 ? -21.769 9.403 -8.545 1.00 56.16 304 THR A CA 1
ATOM 2389 C C . THR A 1 304 ? -22.462 10.467 -9.391 1.00 56.16 304 THR A C 1
ATOM 2391 O O . THR A 1 304 ? -23.655 10.309 -9.641 1.00 56.16 304 THR A O 1
ATOM 2394 N N . GLU A 1 305 ? -21.764 11.512 -9.839 1.00 55.41 305 GLU A N 1
ATOM 2395 C CA . GLU A 1 305 ? -22.342 12.589 -10.656 1.00 55.41 305 GLU A CA 1
ATOM 2396 C C . GLU A 1 305 ? -21.403 12.973 -11.811 1.00 55.41 305 GLU A C 1
ATOM 2398 O O . GLU A 1 305 ? -20.182 12.868 -11.693 1.00 55.41 305 GLU A O 1
ATOM 2403 N N . GLU A 1 306 ? -21.992 13.394 -12.934 1.00 50.88 306 GLU A N 1
ATOM 2404 C CA . GLU A 1 306 ? -21.302 14.071 -14.040 1.00 50.88 306 GLU A CA 1
ATOM 2405 C C . GLU A 1 306 ? -21.017 15.523 -13.607 1.00 50.88 306 GLU A C 1
ATOM 2407 O O . GLU A 1 306 ? -21.694 16.455 -14.044 1.00 50.88 306 GLU A O 1
ATOM 2412 N N . GLU A 1 307 ? -20.069 15.718 -12.683 1.00 54.91 307 GLU A N 1
ATOM 2413 C CA . GLU A 1 307 ? -19.514 17.053 -12.422 1.00 54.91 307 GLU A CA 1
ATOM 2414 C C . GLU A 1 307 ? -18.843 17.574 -13.710 1.00 54.91 307 GLU A C 1
ATOM 2416 O O . GLU A 1 307 ? -18.319 16.786 -14.502 1.00 54.91 307 GLU A O 1
ATOM 2421 N N . GLU A 1 308 ? -18.912 18.887 -13.968 1.00 54.22 308 GLU A N 1
ATOM 2422 C CA . GLU A 1 308 ? -18.322 19.470 -15.181 1.00 54.22 308 GLU A CA 1
ATOM 2423 C C . GLU A 1 308 ? -16.821 19.134 -15.233 1.00 54.22 308 GLU A C 1
ATOM 2425 O O . GLU A 1 308 ? -16.107 19.387 -14.265 1.00 54.22 308 GLU A O 1
ATOM 2430 N N . GLU A 1 309 ? -16.355 18.550 -16.347 1.00 60.50 309 GLU A N 1
ATOM 2431 C CA . GLU A 1 309 ? -14.961 18.118 -16.539 1.00 60.50 309 GLU A CA 1
ATOM 2432 C C . GLU A 1 309 ? -13.994 19.322 -16.522 1.00 60.50 309 GLU A C 1
ATOM 2434 O O . GLU A 1 309 ? -13.569 19.823 -17.568 1.00 60.50 309 GLU A O 1
ATOM 2439 N N . GLU A 1 310 ? -13.621 19.801 -15.332 1.00 67.25 310 GLU A N 1
ATOM 2440 C CA . GLU A 1 310 ? -12.446 20.653 -15.167 1.00 67.25 310 GLU A CA 1
ATOM 2441 C C . GLU A 1 310 ? -11.193 19.844 -15.533 1.00 67.25 310 GLU A C 1
ATOM 2443 O O . GLU A 1 310 ? 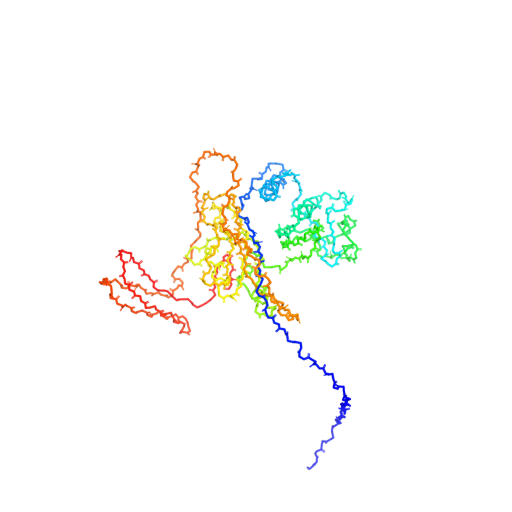-11.010 18.701 -15.108 1.00 67.25 310 GLU A O 1
ATOM 2448 N N . GLU A 1 311 ? -10.314 20.428 -16.352 1.00 82.56 311 GLU A N 1
ATOM 2449 C CA . GLU A 1 311 ? -9.106 19.756 -16.836 1.00 82.56 311 GLU A CA 1
ATOM 2450 C C . GLU A 1 311 ? -8.120 19.520 -15.679 1.00 82.56 311 GLU A C 1
ATOM 2452 O O . GLU A 1 311 ? -7.284 20.370 -15.360 1.00 82.56 311 GLU A O 1
ATOM 2457 N N . ARG A 1 312 ? -8.210 18.342 -15.047 1.00 87.62 312 ARG A N 1
ATOM 2458 C CA . ARG A 1 312 ? -7.308 17.940 -13.960 1.00 87.62 312 ARG A CA 1
ATOM 2459 C C . ARG A 1 312 ? -5.861 17.901 -14.420 1.00 87.62 312 ARG A C 1
ATOM 2461 O O . ARG A 1 312 ? -5.565 17.430 -15.523 1.00 87.62 312 ARG A O 1
ATOM 2468 N N . VAL A 1 313 ? -4.951 18.306 -13.539 1.00 91.88 313 VAL A N 1
ATOM 2469 C CA . VAL A 1 313 ? -3.506 18.311 -13.792 1.00 91.88 313 VAL A CA 1
ATOM 2470 C C . VAL A 1 313 ? -2.844 17.239 -12.941 1.00 91.88 313 VAL A C 1
ATOM 2472 O O . VAL A 1 313 ? -2.911 17.289 -11.718 1.00 91.88 313 VAL A O 1
ATOM 2475 N N . HIS A 1 314 ? -2.132 16.312 -13.585 1.00 93.50 314 HIS A N 1
ATOM 2476 C CA . HIS A 1 314 ? -1.195 15.447 -12.877 1.00 93.50 314 HIS A CA 1
ATOM 2477 C C . HIS A 1 314 ? 0.127 16.194 -12.668 1.00 93.50 314 HIS A C 1
ATOM 2479 O O . HIS A 1 314 ? 0.910 16.373 -13.605 1.00 93.50 314 HIS A O 1
ATOM 2485 N N . VAL A 1 315 ? 0.360 16.658 -11.442 1.00 93.38 315 VAL A N 1
ATOM 2486 C CA . VAL A 1 315 ? 1.675 17.132 -11.008 1.00 93.38 315 VAL A CA 1
ATOM 2487 C C . VAL A 1 315 ? 2.589 15.920 -10.891 1.00 93.38 315 VAL A C 1
ATOM 2489 O O . VAL A 1 315 ? 2.193 14.894 -10.367 1.00 93.38 315 VAL A O 1
ATOM 2492 N N . VAL A 1 316 ? 3.824 16.039 -11.364 1.00 87.88 316 VAL A N 1
ATOM 2493 C CA . VAL A 1 316 ? 4.849 14.999 -11.235 1.00 87.88 316 VAL A CA 1
ATOM 2494 C C . VAL A 1 316 ? 6.151 15.641 -10.804 1.00 87.88 316 VAL A C 1
ATOM 2496 O O . VAL A 1 316 ? 6.540 16.698 -11.313 1.00 87.88 316 VAL A O 1
ATOM 2499 N N . PHE A 1 317 ? 6.848 15.001 -9.872 1.00 89.88 317 PHE A N 1
ATOM 2500 C CA . PHE A 1 317 ? 8.222 15.372 -9.573 1.00 89.88 317 PHE A CA 1
ATOM 2501 C C . PHE A 1 317 ? 9.166 14.700 -10.572 1.00 89.88 317 PHE A C 1
ATOM 2503 O O . PHE A 1 317 ? 8.817 13.724 -11.235 1.00 89.88 317 PHE A O 1
ATOM 2510 N N . HIS A 1 318 ? 10.377 15.235 -10.706 1.00 89.62 318 HIS A N 1
ATOM 2511 C CA . HIS A 1 318 ? 11.366 14.723 -11.646 1.00 89.62 318 HIS A CA 1
ATOM 2512 C C . HIS A 1 318 ? 12.688 14.445 -10.949 1.00 89.62 318 HIS A C 1
ATOM 2514 O O . HIS A 1 318 ? 13.231 15.297 -10.243 1.00 89.62 318 HIS A O 1
ATOM 2520 N N . GLU A 1 319 ? 13.230 13.262 -11.206 1.00 85.62 319 GLU A N 1
ATOM 2521 C CA . GLU A 1 319 ? 14.598 12.932 -10.850 1.00 85.62 319 GLU A CA 1
ATOM 2522 C C . GLU A 1 319 ? 15.608 13.727 -11.683 1.00 85.62 319 GLU A C 1
ATOM 2524 O O . GLU A 1 319 ? 15.400 14.039 -12.862 1.00 85.62 319 GLU A O 1
ATOM 2529 N N . ARG A 1 320 ? 16.770 14.002 -11.089 1.00 85.94 320 ARG A N 1
ATOM 2530 C CA . ARG A 1 320 ? 17.895 14.608 -11.801 1.00 85.94 320 ARG A CA 1
ATOM 2531 C C . ARG A 1 320 ? 18.639 13.539 -12.592 1.00 85.94 320 ARG A C 1
ATOM 2533 O O . ARG A 1 320 ? 19.588 12.934 -12.103 1.00 85.94 320 ARG A O 1
ATOM 2540 N N . LEU A 1 321 ? 18.266 13.354 -13.857 1.00 87.06 321 LEU A N 1
ATOM 2541 C CA . LEU A 1 321 ? 18.958 12.423 -14.763 1.00 87.06 321 LEU A CA 1
ATOM 2542 C C . LEU A 1 321 ? 20.460 12.737 -14.958 1.00 87.06 321 LEU A C 1
ATOM 2544 O O . LEU A 1 321 ? 21.186 11.909 -15.497 1.00 87.06 321 LEU A O 1
ATOM 2548 N N . GLN A 1 322 ? 20.946 13.901 -14.510 1.00 86.94 322 GLN A N 1
ATOM 2549 C CA . GLN A 1 322 ? 22.374 14.246 -14.475 1.00 86.94 322 GLN A CA 1
ATOM 2550 C C . GLN A 1 322 ? 23.166 13.484 -13.398 1.00 86.94 322 GLN A C 1
ATOM 2552 O O . GLN A 1 322 ? 24.385 13.384 -13.517 1.00 86.94 322 GLN A O 1
ATOM 2557 N N . ASP A 1 323 ? 22.498 12.943 -12.374 1.00 86.12 323 ASP A N 1
ATOM 2558 C CA . ASP A 1 323 ? 23.135 12.139 -11.321 1.00 86.12 323 ASP A CA 1
ATOM 2559 C C . ASP A 1 323 ? 23.452 10.705 -11.810 1.00 86.12 323 ASP A C 1
ATOM 2561 O O . ASP A 1 323 ? 24.211 9.967 -11.181 1.00 86.12 323 ASP A O 1
ATOM 2565 N N . TYR A 1 324 ? 22.904 10.321 -12.967 1.00 91.00 324 TYR A N 1
ATOM 2566 C CA . TYR A 1 324 ? 23.090 9.025 -13.609 1.00 91.00 324 TYR A CA 1
ATOM 2567 C C . TYR A 1 324 ? 24.240 9.051 -14.625 1.00 91.00 324 TYR A C 1
ATOM 2569 O O . TYR A 1 324 ? 24.377 9.975 -15.430 1.00 91.00 324 TYR A O 1
ATOM 2577 N N . THR A 1 325 ? 25.022 7.969 -14.685 1.00 94.19 325 THR A N 1
ATOM 2578 C CA . THR A 1 325 ? 25.910 7.739 -15.838 1.00 94.19 325 THR A CA 1
ATOM 2579 C C . THR A 1 325 ? 25.052 7.322 -17.028 1.00 94.19 325 THR A C 1
ATOM 2581 O O . THR A 1 325 ? 24.135 6.525 -16.854 1.00 94.19 325 THR A O 1
ATOM 2584 N N . SER A 1 326 ? 25.307 7.844 -18.229 1.00 94.88 326 SER A N 1
ATOM 2585 C CA . SER A 1 326 ? 24.392 7.668 -19.363 1.00 94.88 326 SER A CA 1
ATOM 2586 C C . SER A 1 326 ? 25.083 7.590 -20.727 1.00 94.88 326 SER A C 1
ATOM 2588 O O . SER A 1 326 ? 26.212 8.050 -20.901 1.00 94.88 326 SER A O 1
ATOM 2590 N N . SER A 1 327 ? 24.395 6.986 -21.699 1.00 95.19 327 SER A N 1
ATOM 2591 C CA . SER A 1 327 ? 24.780 6.965 -23.114 1.00 95.19 327 SER A CA 1
ATOM 2592 C C . SER A 1 327 ? 23.540 6.921 -24.008 1.00 95.19 327 SER A C 1
ATOM 2594 O O . SER A 1 327 ? 22.643 6.098 -23.801 1.00 95.19 327 SER A O 1
ATOM 2596 N N . SER A 1 328 ? 23.477 7.804 -25.005 1.00 93.94 328 SER A N 1
ATOM 2597 C CA . SER A 1 328 ? 22.385 7.833 -25.982 1.00 93.94 328 SER A CA 1
ATOM 2598 C C . SER A 1 328 ? 22.368 6.559 -26.826 1.00 93.94 328 SER A C 1
ATOM 2600 O O . SER A 1 328 ? 23.412 6.084 -27.277 1.00 93.94 328 SER A O 1
ATOM 2602 N N . LEU A 1 329 ? 21.174 6.027 -27.085 1.00 93.62 329 LEU A N 1
ATOM 2603 C CA . LEU A 1 329 ? 21.001 4.914 -28.011 1.00 93.62 329 LEU A CA 1
ATOM 2604 C C . LEU A 1 329 ? 21.176 5.409 -29.451 1.00 93.62 329 LEU A C 1
ATOM 2606 O O . LEU A 1 329 ? 20.709 6.489 -29.816 1.00 93.62 329 LEU A O 1
ATOM 2610 N N . LEU A 1 330 ? 21.855 4.603 -30.263 1.00 89.69 330 LEU A N 1
ATOM 2611 C CA . LEU A 1 330 ? 22.007 4.842 -31.690 1.00 89.69 330 LEU A CA 1
ATOM 2612 C C . LEU A 1 330 ? 20.702 4.471 -32.400 1.00 89.69 330 LEU A C 1
ATOM 2614 O O . LEU A 1 330 ? 20.100 3.436 -32.114 1.00 89.69 330 LEU A O 1
ATOM 2618 N N . SER A 1 331 ? 20.286 5.308 -33.344 1.00 86.12 331 SER A N 1
ATOM 2619 C CA . SER A 1 331 ? 19.290 4.936 -34.343 1.00 86.12 331 SER A CA 1
ATOM 2620 C C . SER A 1 331 ? 19.955 4.216 -35.520 1.00 86.12 331 SER A C 1
ATOM 2622 O O . SER A 1 331 ? 21.153 4.370 -35.769 1.00 86.12 331 SER A O 1
ATOM 2624 N N . GLY A 1 332 ? 19.169 3.430 -36.249 1.00 82.69 332 GLY A N 1
ATOM 2625 C CA . GLY A 1 332 ? 19.608 2.683 -37.426 1.00 82.69 332 GLY A CA 1
ATOM 2626 C C . GLY A 1 332 ? 18.429 2.080 -38.179 1.00 82.69 332 GLY A C 1
ATOM 2627 O O . GLY A 1 332 ? 17.279 2.427 -37.892 1.00 82.69 332 GLY A O 1
ATOM 2628 N N . ASP A 1 333 ? 18.717 1.200 -39.136 1.00 81.44 333 ASP A N 1
ATOM 2629 C CA . ASP A 1 333 ? 17.693 0.602 -39.989 1.00 81.44 333 ASP A CA 1
ATOM 2630 C C . ASP A 1 333 ? 16.872 -0.459 -39.230 1.00 81.44 333 ASP A C 1
ATOM 2632 O O . ASP A 1 333 ? 17.341 -1.109 -38.291 1.00 81.44 333 ASP A O 1
ATOM 2636 N N . GLU A 1 334 ? 15.608 -0.636 -39.625 1.00 78.69 334 GLU A N 1
ATOM 2637 C CA . GLU A 1 334 ? 14.700 -1.573 -38.958 1.00 78.69 334 GLU A CA 1
ATOM 2638 C C . GLU A 1 334 ? 15.217 -3.017 -39.077 1.00 78.69 334 GLU A C 1
ATOM 2640 O O . GLU A 1 334 ? 15.381 -3.561 -40.170 1.00 78.69 334 GLU A O 1
ATOM 2645 N N . GLY A 1 335 ? 15.457 -3.647 -37.925 1.00 81.25 335 GLY A N 1
ATOM 2646 C CA . GLY A 1 335 ? 16.026 -4.990 -37.823 1.00 81.25 335 GLY A CA 1
ATOM 2647 C C . GLY A 1 335 ? 17.501 -5.024 -37.412 1.00 81.25 335 GLY A C 1
ATOM 2648 O O . GLY A 1 335 ? 17.946 -6.069 -36.924 1.00 81.25 335 GLY A O 1
ATOM 2649 N N . ASP A 1 336 ? 18.235 -3.910 -37.500 1.00 87.56 336 ASP A N 1
ATOM 2650 C CA . ASP A 1 336 ? 19.598 -3.829 -36.966 1.00 87.56 336 ASP A CA 1
ATOM 2651 C C . ASP A 1 336 ? 19.606 -4.044 -35.448 1.00 87.56 336 ASP A C 1
ATOM 2653 O O . ASP A 1 336 ? 18.769 -3.525 -34.706 1.00 87.56 336 ASP A O 1
ATOM 2657 N N . ILE A 1 337 ? 20.574 -4.836 -34.983 1.00 92.19 337 ILE A N 1
ATOM 2658 C CA . ILE A 1 337 ? 20.746 -5.186 -33.573 1.00 92.19 337 ILE A CA 1
ATOM 2659 C C . ILE A 1 337 ? 21.920 -4.394 -33.009 1.00 92.19 337 ILE A C 1
ATOM 2661 O O . ILE A 1 337 ? 23.078 -4.643 -33.351 1.00 92.19 337 ILE A O 1
ATOM 2665 N N . PHE A 1 338 ? 21.614 -3.503 -32.076 1.00 92.69 338 PHE A N 1
ATOM 2666 C CA . PHE A 1 338 ? 22.579 -2.678 -31.367 1.00 92.69 338 PHE A CA 1
ATOM 2667 C C . PHE A 1 338 ? 22.844 -3.231 -29.967 1.00 92.69 338 PHE A C 1
ATOM 2669 O O . PHE A 1 338 ? 21.970 -3.828 -29.333 1.00 92.69 338 PHE A O 1
ATOM 2676 N N . THR A 1 339 ? 24.052 -2.983 -29.468 1.00 94.81 339 THR A N 1
ATOM 2677 C CA . THR A 1 339 ? 24.442 -3.233 -28.078 1.00 94.81 339 THR A CA 1
ATOM 2678 C C . THR A 1 339 ? 25.077 -1.964 -27.528 1.00 94.81 339 THR A C 1
ATOM 2680 O O . THR A 1 339 ? 25.866 -1.324 -28.224 1.00 94.81 339 THR A O 1
ATOM 2683 N N . VAL A 1 340 ? 24.753 -1.605 -26.290 1.00 95.56 340 VAL A N 1
ATOM 2684 C CA . VAL A 1 340 ? 25.391 -0.509 -25.555 1.00 95.56 340 VAL A CA 1
ATOM 2685 C C . VAL A 1 340 ? 25.683 -0.946 -24.122 1.00 95.56 340 VAL A C 1
ATOM 2687 O O . VAL A 1 340 ? 24.899 -1.674 -23.512 1.00 95.56 340 VAL A O 1
ATOM 2690 N N . ASP A 1 341 ? 26.809 -0.475 -23.596 1.00 96.00 341 ASP A N 1
ATOM 2691 C CA . ASP A 1 341 ? 27.237 -0.661 -22.214 1.00 96.00 341 ASP A CA 1
ATOM 2692 C C . ASP A 1 341 ? 27.412 0.710 -21.556 1.00 96.00 341 ASP A C 1
ATOM 2694 O O . ASP A 1 341 ? 28.019 1.613 -22.136 1.00 96.00 341 ASP A O 1
ATOM 2698 N N . VAL A 1 342 ? 26.887 0.869 -20.341 1.00 96.50 342 VAL A N 1
ATOM 2699 C CA . VAL A 1 342 ? 27.040 2.079 -19.522 1.00 96.50 342 VAL A CA 1
ATOM 2700 C C . VAL A 1 342 ? 27.500 1.660 -18.133 1.00 96.50 342 VAL A C 1
ATOM 2702 O O . VAL A 1 342 ? 26.767 0.986 -17.416 1.00 96.50 342 VAL A O 1
ATOM 2705 N N . CYS A 1 343 ? 28.717 2.056 -17.759 1.00 94.75 343 CYS A N 1
ATOM 2706 C CA . CYS A 1 343 ? 29.337 1.732 -16.475 1.00 94.75 343 CYS A CA 1
ATOM 2707 C C . CYS A 1 343 ? 29.505 2.989 -15.621 1.00 94.75 343 CYS A C 1
ATOM 2709 O O . CYS A 1 343 ? 30.186 3.922 -16.042 1.00 94.75 343 CYS A O 1
ATOM 2711 N N . GLY A 1 344 ? 28.910 2.986 -14.429 1.00 89.00 344 GLY A N 1
ATOM 2712 C CA . GLY A 1 344 ? 29.022 4.055 -13.439 1.00 89.00 344 GLY A CA 1
ATOM 2713 C C . GLY A 1 344 ? 29.973 3.714 -12.287 1.00 89.00 344 GLY A C 1
ATOM 2714 O O . GLY A 1 344 ? 30.994 3.042 -12.455 1.00 89.00 344 GLY A O 1
ATOM 2715 N N . VAL A 1 345 ? 29.620 4.193 -11.093 1.00 89.25 345 VAL A N 1
ATOM 2716 C CA . VAL A 1 345 ? 30.392 4.037 -9.848 1.00 89.25 345 VAL A CA 1
ATOM 2717 C C . VAL A 1 345 ? 30.652 2.557 -9.517 1.00 89.25 345 VAL A C 1
ATOM 2719 O O . VAL A 1 345 ? 29.803 1.691 -9.729 1.00 89.25 345 VAL A O 1
ATOM 2722 N N . ASP A 1 346 ? 31.847 2.266 -8.991 1.00 90.38 346 ASP A N 1
ATOM 2723 C CA . ASP A 1 346 ? 32.333 0.928 -8.609 1.00 90.38 346 ASP A CA 1
ATOM 2724 C C . ASP A 1 346 ? 32.215 -0.158 -9.698 1.00 90.38 346 ASP A C 1
ATOM 2726 O O . ASP A 1 346 ? 32.028 -1.336 -9.385 1.00 90.38 346 ASP A O 1
ATOM 2730 N N . ASN A 1 347 ? 32.321 0.219 -10.977 1.00 90.94 347 ASN A N 1
ATOM 2731 C CA . ASN A 1 347 ? 32.126 -0.675 -12.126 1.00 90.94 347 ASN A CA 1
ATOM 2732 C C . ASN A 1 347 ? 30.732 -1.336 -12.169 1.00 90.94 347 ASN A C 1
ATOM 2734 O O . ASN A 1 347 ? 30.582 -2.431 -12.716 1.00 90.94 347 ASN A O 1
ATOM 2738 N N . PHE A 1 348 ? 29.700 -0.695 -11.610 1.00 94.56 348 PHE A N 1
ATOM 2739 C CA . PHE A 1 348 ? 28.322 -1.106 -11.867 1.00 94.56 348 PHE A CA 1
ATOM 2740 C C . PHE A 1 348 ? 27.955 -0.763 -13.313 1.00 94.56 348 PHE A C 1
ATOM 2742 O O . PHE A 1 348 ? 27.910 0.411 -13.682 1.00 94.56 348 PHE A O 1
ATOM 2749 N N . CYS A 1 349 ? 27.728 -1.794 -14.126 1.00 95.25 349 CYS A N 1
ATOM 2750 C CA . CYS A 1 349 ? 27.475 -1.665 -15.556 1.00 95.25 349 CYS A CA 1
ATOM 2751 C C . CYS A 1 349 ? 26.089 -2.188 -15.930 1.00 95.25 349 CYS A C 1
ATOM 2753 O O . CYS A 1 349 ? 25.735 -3.322 -15.604 1.00 95.25 349 CYS A O 1
ATOM 2755 N N . CYS A 1 350 ? 25.350 -1.389 -16.692 1.00 96.50 350 CYS A N 1
ATOM 2756 C CA . CYS A 1 350 ? 24.152 -1.811 -17.403 1.00 96.50 350 CYS A CA 1
ATOM 2757 C C . CYS A 1 350 ? 24.526 -2.153 -18.853 1.00 96.50 350 CYS A C 1
ATOM 2759 O O . CYS A 1 350 ? 25.204 -1.369 -19.516 1.00 96.50 350 CYS A O 1
ATOM 2761 N N . ASN A 1 351 ? 24.059 -3.302 -19.344 1.00 96.69 351 ASN A N 1
ATOM 2762 C CA . ASN A 1 351 ? 24.140 -3.701 -20.750 1.00 96.69 351 ASN A CA 1
ATOM 2763 C C . ASN A 1 351 ? 22.727 -3.698 -21.344 1.00 96.69 351 ASN A C 1
ATOM 2765 O O . ASN A 1 351 ? 21.804 -4.238 -20.731 1.00 96.69 351 ASN A O 1
ATOM 2769 N N . LEU A 1 352 ? 22.564 -3.133 -22.539 1.00 96.75 352 LEU A N 1
ATOM 2770 C CA . LEU A 1 352 ? 21.321 -3.213 -23.302 1.00 96.75 352 LEU A CA 1
ATOM 2771 C C . LEU A 1 352 ? 21.608 -3.690 -24.722 1.00 96.75 352 LEU A C 1
ATOM 2773 O O . LEU A 1 352 ? 22.415 -3.100 -25.440 1.00 96.75 352 LEU A O 1
ATOM 2777 N N . LYS A 1 353 ? 20.869 -4.716 -25.144 1.00 95.62 353 LYS A N 1
ATOM 2778 C CA . LYS A 1 353 ? 20.786 -5.171 -26.530 1.00 95.62 353 LYS A CA 1
ATOM 2779 C C . LYS A 1 353 ? 19.387 -4.871 -27.061 1.00 95.62 353 LYS A C 1
ATOM 2781 O O . LYS A 1 353 ? 18.411 -5.327 -26.471 1.00 95.62 353 LYS A O 1
ATOM 2786 N N . TYR A 1 354 ? 19.290 -4.114 -28.148 1.00 93.38 354 TYR A N 1
ATOM 2787 C CA . TYR A 1 354 ? 18.026 -3.579 -28.664 1.00 93.38 354 TYR A CA 1
ATOM 2788 C C . TYR A 1 354 ? 18.003 -3.552 -30.196 1.00 93.38 354 TYR A C 1
ATOM 2790 O O . TYR A 1 354 ? 19.033 -3.698 -30.852 1.00 93.38 354 TYR A O 1
ATOM 2798 N N . GLN A 1 355 ? 16.810 -3.365 -30.756 1.00 91.56 355 GLN A N 1
ATOM 2799 C CA . GLN A 1 355 ? 16.599 -3.001 -32.157 1.00 91.56 355 GLN A CA 1
ATOM 2800 C C . GLN A 1 355 ? 15.906 -1.640 -32.175 1.00 91.56 355 GLN A C 1
ATOM 2802 O O . GLN A 1 355 ? 15.065 -1.373 -31.315 1.00 91.56 355 GLN A O 1
ATOM 2807 N N . TYR A 1 356 ? 16.286 -0.765 -33.104 1.00 84.38 356 TYR A N 1
ATOM 2808 C CA . TYR A 1 356 ? 15.696 0.568 -33.199 1.00 84.38 356 TYR A CA 1
ATOM 2809 C C . TYR A 1 356 ? 14.431 0.548 -34.066 1.00 84.38 356 TYR A C 1
ATOM 2811 O O . TYR A 1 356 ? 14.422 -0.039 -35.146 1.00 84.38 356 TYR A O 1
ATOM 2819 N N . THR A 1 357 ? 13.376 1.224 -33.607 1.00 82.19 357 THR A N 1
ATOM 2820 C CA . THR A 1 357 ? 12.146 1.467 -34.374 1.00 82.19 357 THR A CA 1
ATOM 2821 C C . THR A 1 357 ? 11.584 2.845 -34.030 1.00 82.19 357 THR A C 1
ATOM 2823 O O . THR A 1 357 ? 11.583 3.232 -32.861 1.00 82.19 357 THR A O 1
ATOM 2826 N N . GLY A 1 358 ? 11.038 3.557 -35.018 1.00 82.12 358 GLY A N 1
ATOM 2827 C CA . GLY A 1 358 ? 10.410 4.868 -34.823 1.00 82.12 358 GLY A CA 1
ATOM 2828 C C . GLY A 1 358 ? 11.366 6.048 -35.022 1.00 82.12 358 GLY A C 1
ATOM 2829 O O . GLY A 1 358 ? 12.303 5.974 -35.810 1.00 82.12 358 GLY A O 1
ATOM 2830 N N . ASN A 1 359 ? 11.074 7.169 -34.358 1.00 83.38 359 ASN A N 1
ATOM 2831 C CA . ASN A 1 359 ? 11.768 8.454 -34.524 1.00 83.38 359 ASN A CA 1
ATOM 2832 C C . ASN A 1 359 ? 12.123 9.142 -33.189 1.00 83.38 359 ASN A C 1
ATOM 2834 O O . ASN A 1 359 ? 12.436 10.333 -33.175 1.00 83.38 359 ASN A O 1
ATOM 2838 N N . LEU A 1 360 ? 12.037 8.416 -32.072 1.00 88.50 360 LEU A N 1
ATOM 2839 C CA . LEU A 1 360 ? 12.356 8.926 -30.739 1.00 88.50 360 LEU A CA 1
ATOM 2840 C C . LEU A 1 360 ? 13.831 8.692 -30.393 1.00 88.50 360 LEU A C 1
ATOM 2842 O O . LEU A 1 360 ? 14.458 7.744 -30.873 1.00 88.50 360 LEU A O 1
ATOM 2846 N N . THR A 1 361 ? 14.373 9.551 -29.532 1.00 89.25 361 THR A N 1
ATOM 2847 C CA . THR A 1 361 ? 15.713 9.395 -28.954 1.00 89.25 361 THR A CA 1
ATOM 2848 C C . THR A 1 361 ? 15.598 8.690 -27.610 1.00 89.25 361 THR A C 1
ATOM 2850 O O . THR A 1 361 ? 14.828 9.115 -26.753 1.00 89.25 361 THR A O 1
ATOM 2853 N N . TYR A 1 362 ? 16.400 7.648 -27.413 1.00 91.31 362 TYR A N 1
ATOM 2854 C CA . TYR A 1 362 ? 16.467 6.882 -26.170 1.00 91.31 362 TYR A CA 1
ATOM 2855 C C . TYR A 1 362 ? 17.865 6.978 -25.556 1.00 91.31 362 TYR A C 1
ATOM 2857 O O . TYR A 1 362 ? 18.827 7.367 -26.221 1.00 91.31 362 TYR A O 1
ATOM 2865 N N . MET A 1 363 ? 17.991 6.600 -24.287 1.00 93.31 363 MET A N 1
ATOM 2866 C CA . MET A 1 363 ? 19.242 6.649 -23.534 1.00 93.31 363 MET A CA 1
ATOM 2867 C C . MET A 1 363 ? 19.301 5.458 -22.576 1.00 93.31 363 MET A C 1
ATOM 2869 O O . MET A 1 363 ? 18.326 5.199 -21.874 1.00 93.31 363 MET A O 1
ATOM 2873 N N . LEU A 1 364 ? 20.426 4.739 -22.541 1.00 94.88 364 LEU A N 1
ATOM 2874 C CA . LEU A 1 364 ? 20.716 3.813 -21.445 1.00 94.88 364 LEU A CA 1
ATOM 2875 C C . LEU A 1 364 ? 21.368 4.601 -20.311 1.00 94.88 364 LEU A C 1
ATOM 2877 O O . LEU A 1 364 ? 22.228 5.449 -20.561 1.00 94.88 364 LEU A O 1
ATOM 2881 N N . ILE A 1 365 ? 20.990 4.293 -19.074 1.00 94.44 365 ILE A N 1
ATOM 2882 C CA . ILE A 1 365 ? 21.580 4.887 -17.878 1.00 94.44 365 ILE A CA 1
ATOM 2883 C C . ILE A 1 365 ? 21.981 3.817 -16.859 1.00 94.44 365 ILE A C 1
ATOM 2885 O O . ILE A 1 365 ? 21.448 2.708 -16.872 1.00 94.44 365 ILE A O 1
ATOM 2889 N N . ALA A 1 366 ? 22.910 4.168 -15.975 1.00 93.75 366 ALA A N 1
ATOM 2890 C CA . ALA A 1 366 ? 23.347 3.368 -14.842 1.00 93.75 366 ALA A CA 1
ATOM 2891 C C . ALA A 1 366 ? 23.581 4.272 -13.622 1.00 93.75 366 ALA A C 1
ATOM 2893 O O . ALA A 1 366 ? 24.236 5.314 -13.722 1.00 93.75 366 ALA A O 1
ATOM 2894 N N . LEU A 1 367 ? 23.084 3.845 -12.461 1.00 89.75 367 LEU A N 1
ATOM 2895 C CA . LEU A 1 367 ? 23.311 4.490 -11.169 1.00 89.75 367 LEU A CA 1
ATOM 2896 C C . LEU A 1 367 ? 23.676 3.436 -10.126 1.00 89.75 367 LEU A C 1
ATOM 2898 O O . LEU A 1 367 ? 23.062 2.374 -10.051 1.00 89.75 367 LEU A O 1
ATOM 2902 N N . LYS A 1 368 ? 24.674 3.763 -9.307 1.00 89.81 368 LYS A N 1
ATOM 2903 C CA . LYS A 1 368 ? 24.987 3.080 -8.056 1.00 89.81 368 LYS A CA 1
ATOM 2904 C C . LYS A 1 368 ? 25.380 4.148 -7.040 1.00 89.81 368 LYS A C 1
ATOM 2906 O O . LYS A 1 368 ? 26.378 4.837 -7.236 1.00 89.81 368 LYS A O 1
ATOM 2911 N N . GLY A 1 369 ? 24.604 4.282 -5.974 1.00 82.88 369 GLY A N 1
ATOM 2912 C CA . GLY A 1 369 ? 24.792 5.307 -4.952 1.00 82.88 369 GLY A CA 1
ATOM 2913 C C . GLY A 1 369 ? 23.598 5.363 -4.004 1.00 82.88 369 GLY A C 1
ATOM 2914 O O . GLY A 1 369 ? 22.722 4.503 -4.073 1.00 82.88 369 GLY A O 1
ATOM 2915 N N . GLN A 1 370 ? 23.586 6.372 -3.135 1.00 74.62 370 GLN A N 1
ATOM 2916 C CA . GLN A 1 370 ? 22.403 6.749 -2.357 1.00 74.62 370 GLN A CA 1
ATOM 2917 C C . GLN A 1 370 ? 21.420 7.535 -3.226 1.00 74.62 370 GLN A C 1
ATOM 2919 O O . GLN A 1 370 ? 21.832 8.175 -4.198 1.00 74.62 370 GLN A O 1
ATOM 2924 N N . PHE A 1 371 ? 20.140 7.502 -2.866 1.00 68.19 371 PHE A N 1
ATOM 2925 C CA . PHE A 1 371 ? 19.060 8.116 -3.632 1.00 68.19 371 PHE A CA 1
ATOM 2926 C C . PHE A 1 371 ? 18.259 9.061 -2.726 1.00 68.19 371 PHE A C 1
ATOM 2928 O O . PHE A 1 371 ? 17.630 8.650 -1.755 1.00 68.19 371 PHE A O 1
ATOM 2935 N N . GLU A 1 372 ? 18.314 10.366 -3.003 1.00 61.53 372 GLU A N 1
ATOM 2936 C CA . GLU A 1 372 ? 17.653 11.378 -2.170 1.00 61.53 372 GLU A CA 1
ATOM 2937 C C . GLU A 1 372 ? 16.237 11.685 -2.694 1.00 61.53 372 GLU A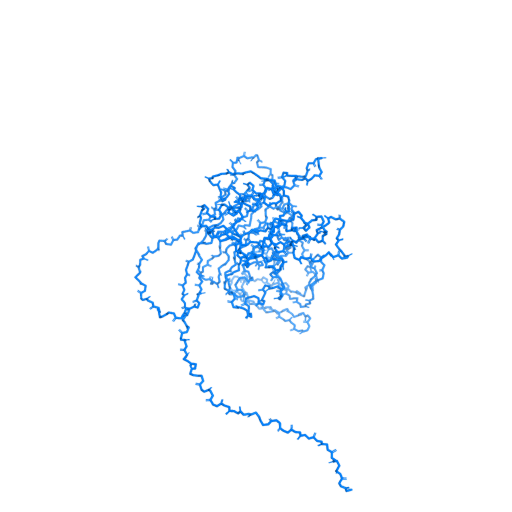 C 1
ATOM 2939 O O . GLU A 1 372 ? 16.056 12.579 -3.519 1.00 61.53 372 GLU A O 1
ATOM 2944 N N . VAL A 1 373 ? 15.219 10.987 -2.177 1.00 55.56 373 VAL A N 1
ATOM 2945 C CA . VAL A 1 373 ? 13.795 11.323 -2.399 1.00 55.56 373 VAL A CA 1
ATOM 2946 C C . VAL A 1 373 ? 13.260 12.007 -1.146 1.00 55.56 373 VAL A C 1
ATOM 2948 O O . VAL A 1 373 ? 13.080 11.365 -0.125 1.00 55.56 373 VAL A O 1
ATOM 2951 N N . GLY A 1 374 ? 13.076 13.327 -1.149 1.00 56.25 374 GLY A N 1
ATOM 2952 C CA . GLY A 1 374 ? 12.540 14.052 0.022 1.00 56.25 374 GLY A CA 1
ATOM 2953 C C . GLY A 1 374 ? 13.422 14.067 1.290 1.00 56.25 374 GLY A C 1
ATOM 2954 O O . GLY A 1 374 ? 13.135 14.826 2.212 1.00 56.25 374 GLY A O 1
ATOM 2955 N N . GLY A 1 375 ? 14.518 13.302 1.329 1.00 41.03 375 GLY A N 1
ATOM 2956 C CA . GLY A 1 375 ? 15.517 13.292 2.399 1.00 41.03 375 GLY A CA 1
ATOM 2957 C C . GLY A 1 375 ? 16.220 11.937 2.520 1.00 41.03 375 GLY A C 1
ATOM 2958 O O . GLY A 1 375 ? 15.630 11.009 3.046 1.00 41.03 375 GLY A O 1
ATOM 2959 N N . ARG A 1 376 ? 17.479 11.863 2.053 1.00 37.78 376 ARG A N 1
ATOM 2960 C CA . ARG A 1 376 ? 18.455 10.746 2.159 1.00 37.78 376 ARG A CA 1
ATOM 2961 C C . ARG A 1 376 ? 17.933 9.325 2.428 1.00 37.78 376 ARG A C 1
ATOM 2963 O O . ARG A 1 376 ? 17.665 8.981 3.581 1.00 37.78 376 ARG A O 1
ATOM 2970 N N . TYR A 1 377 ? 18.075 8.470 1.412 1.00 47.06 377 TYR A N 1
ATOM 2971 C CA . TYR A 1 377 ? 18.077 7.009 1.530 1.00 47.06 377 TYR A CA 1
ATOM 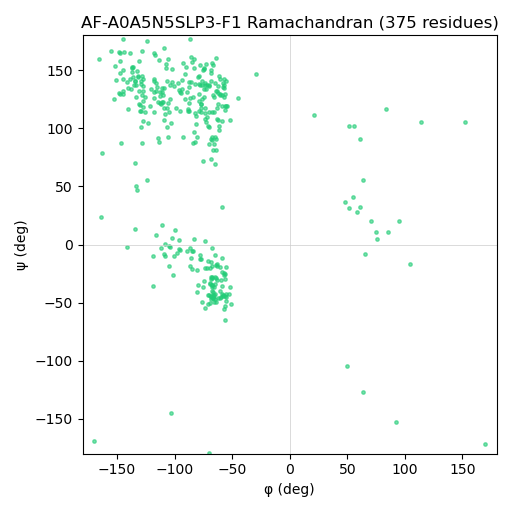2972 C C . TYR A 1 377 ? 19.416 6.435 1.024 1.00 47.06 377 TYR A C 1
ATOM 2974 O O . TYR A 1 377 ? 19.793 6.696 -0.141 1.00 47.06 377 TYR A O 1
#

pLDDT: mean 77.72, std 19.68, range [23.11, 96.75]

Mean predicted aligned error: 11.84 Å

Organism: NCBI:txid96803